Protein 7A9A (pdb70)

Organism: Mycobacterium tuberculosis (strain ATCC 25618 / H37Rv) (NCBI:txid83332)

Radius of gyration: 33.65 Å; Cα contacts (8 Å, |Δi|>4): 864; chains: 8; bounding box: 52×76×110 Å

Solvent-accessible surface area: 29972 Å² total; per-residue (Å²): 219,122,79,102,74,33,20,40,0,96,119,39,22,23,72,1,40,7,42,118,4,68,30,108,82,71,10,64,52,25,27,66,40,117,91,5,79,120,130,14,43,3,54,101,45,49,9,46,27,103,51,22,112,83,19,147,87,94,231,173,141,133,100,77,82,58,22,92,0,35,60,48,25,24,70,1,39,2,39,114,4,69,90,140,83,68,10,64,18,15,30,56,31,112,93,2,82,64,75,24,46,4,54,100,43,50,9,25,23,35,61,11,94,98,33,98,201,225,129,77,109,81,41,19,26,0,43,115,40,14,22,68,1,44,6,41,120,5,68,93,138,83,70,13,65,68,24,30,70,41,114,94,2,86,130,127,26,47,3,53,100,62,50,13,49,25,98,53,12,103,89,41,151,104,92,228,147,218,126,56,110,80,43,20,30,0,25,114,39,14,21,67,1,42,7,40,116,5,68,91,140,83,70,6,66,68,23,28,67,40,112,90,2,60,84,70,23,45,3,56,102,45,49,7,54,26,110,66,21,112,81,41,148,114,93,239,134,208,133,74,110,89,25,22,102,1,45,81,34,35,22,72,1,17,6,29,115,5,70,89,144,83,68,13,66,72,22,29,70,34,113,93,2,80,52,70,27,46,3,50,102,56,49,6,28,23,41,52,11,84,89,39,148,169,233,136,63,113,53,52,21,108,0,37,24,49,25,23,66,2,34,6,41,116,5,69,88,142,85,69,10,66,69,20,31,72,35,114,97,3,90,122,117,23,34,4,55,101,36,17,6,36,19,100,31,11,108,94,35,144,97,92,241,175,196,122,56,88,40,31,18,21,0,16,116,44,11,21,84,1,34,8,41,117,5,66,96,136,82,72,7,66,68,26,27,67,38,117,95,4,76,128,127,21,46,3,56,102,48,48,9,50,22,105,58,22,80,91,57,121,75,98,100,168,219,130,97,114,83,64,22,91,0,36,32,50,26,25,73,2,40,6,41,117,5,67,93,139,84,72,8,66,68,21,29,66,36,113,92,2,76,127,115,22,29,4,56,100,38,17,7,36,22,97,48,12,102,97,35,167,150

Nearest PDB structures (foldseek):
  7a9a-assembly3_C  TM=1.009E+00  e=2.026E-12  Mycobacterium tuberculosis H37Rv
  2kn9-assembly1_A  TM=9.157E-01  e=8.693E-11  Mycobacterium tuberculosis
  1yk5-assembly4_D  TM=9.858E-01  e=2.084E-07  Pyrococcus abyssi
  1t9o-assembly1_A  TM=9.862E-01  e=1.015E-06  Clostridium pasteurianum
  4xnw-assembly1_A  TM=9.615E-01  e=1.720E-06  Homo sapiens

Foldseek 3Di:
DPDWWWKAQQPPGDIDTLQCFDVVVPGHGNQHLVRDDQVDADPPPRHTSVRIDIDDDDDD/DPDWWWKAQQVPGDIATQQCFDPVVPGHGNRHLVRPPQCDADPPPRHGSVRIGIDDD/DPDWWWKAQPVPGDIDTLQCFDPVVPGHGNRHLVNPPQCDADPPPRHGSVRIDIDDDPDD/DPDWWWKAQPVPGDIDTLQCFDPVVPGHGNQHLVRPPQCDADPPPRHGSVRIDIDDDDDD/DPDWWWKAQQVPGDIATQQCFDPVVPGHGNHHLVNPPQCDADPVPRHGSVRIGIDDD/DPDWWWKAQQPPGDIDTLQCFDPVVPGHGNHHLVRPPQQDADPPPRHGSVRIDIDDDDDD/DPDWKWKAQPVPGDIDTLQCFDVVVPGHGNQHLVNPPQCDADPPPRHGSVRIDIGHDDDD/DPDWWWKAQPVPGDIDTLQQFDPVVPGHGNQHLVRPPQCDADPPPRHGSVRIDIDDD

InterPro domains:
  IPR018527 Rubredoxin, iron-binding site [PS00202] (36-46)
  IPR024934 Rubredoxin-like domain [PS50903] (4-55)
  IPR024935 Rubredoxin domain [PF00301] (7-52)
  IPR024935 Rubredoxin domain [PR00163] (6-22)
  IPR024935 Rubredoxin domain [PR00163] (36-52)
  IPR024935 Rubredoxin domain [cd00730] (7-55)
  IPR050526 Rubredoxin electron transfer [PTHR47627] (3-57)

B-factor: mean 13.89, std 7.08, range [2.75, 80.96]

Secondary structure (DSSP, 8-state):
--PPPEEEETTT--EEETTT-BGGGTB-TT--GGGS-TT-B-TTT--BGGGEEEEP----/-----EEEETTT--EEETTT-BGGGTB-TT--GGGS-TT-B-TTT--BGGGEEEPP-/-----EEEETTT--EEETTT-BGGGTB-TT--GGGS-TT-B-TTT--BGGGEEEPP----/-----EEEETTT--EEETTT-BGGGTB-TT--GGGS-TT-B-TTT--BGGGEEEPP----/-----EEEETTT--EEETTT-BGGGTB-TT--GGGS-TT-B-TTT--BGGGEEEPP-/--PPPEEEETTT--EEETTT-BGGGTB-TT--GGGS-TT-B-TTT--BGGGEEEPPPPP-/--PPPEEEETTT--EEETTT-BGGGTB-TT--GGGS-TT-B-TTT--BGGGEEEE-----/-----EEEETTT--EEETTT-BGGGTB-TT--GGGS-TT-B-TTT--BGGGEEEPP-

Structure (mmCIF, N/CA/C/O backbone):
data_7A9A
#
_entry.id   7A9A
#
_cell.length_a   21.035
_cell.length_b   61.322
_cell.length_c   76.910
_cell.angle_alpha   90.152
_cell.angle_beta   90.319
_cell.angle_gamma   93.754
#
_symmetry.space_group_name_H-M   'P 1'
#
loop_
_entity.id
_entity.type
_entity.pdbx_description
1 polymer Rubredoxin
2 non-polymer 'FE (III) ION'
3 non-polymer 'ZINC ION'
4 non-polymer 1,2-ETHANEDIOL
5 non-polymer GLYCEROL
6 non-polymer 'CHLORIDE ION'
7 non-polymer DI(HYDROXYETHYL)ETHER
8 water water
#
loop_
_atom_site.group_PDB
_atom_site.id
_atom_site.type_symbol
_atom_site.label_atom_id
_atom_site.label_alt_id
_atom_site.label_comp_id
_atom_site.label_asym_id
_atom_site.label_entity_id
_atom_site.label_seq_id
_atom_site.pdbx_PDB_ins_code
_atom_site.Cartn_x
_atom_site.Cartn_y
_atom_site.Cartn_z
_atom_site.occupancy
_atom_site.B_iso_or_equiv
_atom_site.auth_seq_id
_atom_site.auth_comp_id
_atom_site.auth_asym_id
_atom_site.auth_atom_id
_atom_site.pdbx_PDB_model_num
ATOM 1 N N . MET A 1 1 ? -16.51800 -14.51500 0.30700 1.000 16.99941 1 MET A N 1
ATOM 2 C CA . MET A 1 1 ? -15.82300 -13.93400 1.49400 1.000 17.35998 1 MET A CA 1
ATOM 3 C C . MET A 1 1 ? -15.34000 -12.53700 1.13200 1.000 15.50975 1 MET A C 1
ATOM 4 O O . MET A 1 1 ? -15.24400 -12.19300 -0.04800 1.000 15.90454 1 MET A O 1
ATOM 20 N N . ASN A 1 2 ? -15.05400 -11.72100 2.14800 1.000 13.11999 2 ASN A N 1
ATOM 21 C CA . ASN A 1 2 ? -14.33800 -10.46400 1.94000 1.000 11.72246 2 ASN A CA 1
ATOM 22 C C . ASN A 1 2 ? -12.86300 -10.79800 1.75200 1.000 10.56706 2 ASN A C 1
ATOM 23 O O . ASN A 1 2 ? -12.03100 -10.63900 2.64800 1.000 9.84855 2 ASN A O 1
ATOM 34 N N . ASP A 1 3 ? -12.53500 -11.27300 0.55400 1.000 11.50138 3 ASP A N 1
ATOM 35 C CA . ASP A 1 3 ? -11.17300 -11.70900 0.28200 1.000 11.83563 3 ASP A CA 1
ATOM 36 C C . ASP A 1 3 ? -10.17600 -10.59200 0.55400 1.000 10.91183 3 ASP A C 1
ATOM 37 O O . ASP A 1 3 ? -10.43800 -9.41400 0.29800 1.000 10.55390 3 ASP A O 1
ATOM 46 N N . TYR A 1 4 ? -8.99700 -10.98600 1.02600 1.000 10.05647 4 TYR A N 1
ATOM 47 C CA . TYR A 1 4 ? -7.88200 -10.05800 1.14300 1.000 9.18268 4 TYR A CA 1
ATOM 48 C C . TYR A 1 4 ? -7.28900 -9.80500 -0.23400 1.000 9.33796 4 TYR A C 1
ATOM 49 O O . TYR A 1 4 ? -7.08600 -10.73800 -1.02000 1.000 10.34071 4 TYR A O 1
ATOM 67 N N . LYS A 1 5 ? -7.02400 -8.53600 -0.52400 1.000 8.92212 5 LYS A N 1
ATOM 68 C CA A LYS A 1 5 ? -6.63900 -8.11000 -1.85800 0.570 8.65104 5 LYS A CA 1
ATOM 69 C CA B LYS A 1 5 ? -6.64400 -8.06300 -1.84700 0.430 8.69841 5 LYS A CA 1
ATOM 70 C C . LYS A 1 5 ? -5.13600 -7.87100 -1.95300 1.000 8.64577 5 LYS A C 1
ATOM 71 O O . LYS A 1 5 ? -4.44400 -7.63900 -0.96000 1.000 8.94055 5 LYS A O 1
ATOM 108 N N . LEU A 1 6 ? -4.64700 -7.94100 -3.18400 1.000 8.82211 6 LEU A N 1
ATOM 109 C CA A LEU A 1 6 ? -3.25900 -7.68900 -3.52200 0.670 9.04056 6 LEU A CA 1
ATOM 110 C CA B LEU A 1 6 ? -3.25500 -7.68000 -3.51400 0.330 8.71683 6 LEU A CA 1
ATOM 111 C C . LEU A 1 6 ? -3.19200 -6.38900 -4.31400 1.000 7.95885 6 LEU A C 1
ATOM 112 O O . LEU A 1 6 ? -4.04500 -6.13400 -5.16600 1.000 8.25625 6 LEU A O 1
ATOM 143 N N . PHE A 1 7 ? -2.18700 -5.56700 -4.03200 1.000 7.53248 7 PHE A N 1
ATOM 144 C CA . PHE A 1 7 ? -2.01900 -4.28900 -4.71400 1.000 7.59038 7 PHE A CA 1
ATOM 145 C C . PHE A 1 7 ? -0.59300 -4.19700 -5.22200 1.000 7.89042 7 PHE A C 1
ATOM 146 O O . PHE A 1 7 ? 0.34900 -4.45700 -4.46800 1.000 7.56670 7 PHE A O 1
ATOM 163 N N . ARG A 1 8 ? -0.43000 -3.79800 -6.48200 1.000 7.72198 8 ARG A N 1
ATOM 164 C CA A ARG A 1 8 ? 0.86400 -3.80300 -7.15400 0.530 7.76672 8 ARG A CA 1
ATOM 165 C CA B ARG A 1 8 ? 0.86800 -3.80200 -7.14300 0.470 7.62460 8 ARG A CA 1
ATOM 166 C C . ARG A 1 8 ? 1.29400 -2.37900 -7.47600 1.000 8.00622 8 ARG A C 1
ATOM 167 O O . ARG A 1 8 ? 0.53600 -1.61800 -8.08500 1.000 7.81146 8 ARG A O 1
ATOM 208 N N . CYS A 1 9 ? 2.50800 -2.02600 -7.07700 1.000 8.28520 9 CYS A N 1
ATOM 209 C CA . CYS A 1 9 ? 3.06300 -0.72000 -7.40300 1.000 8.56155 9 CYS A CA 1
ATOM 210 C C . CYS A 1 9 ? 3.29300 -0.63100 -8.90400 1.000 10.80919 9 CYS A C 1
ATOM 211 O O . CYS A 1 9 ? 4.02200 -1.45000 -9.46700 1.000 11.27240 9 CYS A O 1
ATOM 218 N N . ILE A 1 10 ? 2.69700 0.38500 -9.53600 1.000 12.33569 10 ILE A N 1
ATOM 219 C CA . ILE A 1 10 ? 2.79700 0.56500 -10.98200 1.000 13.91219 10 ILE A CA 1
ATOM 220 C C . ILE A 1 10 ? 4.17300 1.02000 -11.43000 1.000 14.53595 10 ILE A C 1
ATOM 221 O O . ILE A 1 10 ? 4.42600 1.08800 -12.63800 1.000 15.15445 10 ILE A O 1
ATOM 237 N N . GLN A 1 11 ? 5.06200 1.35300 -10.49800 1.000 14.04642 11 GLN A N 1
ATOM 238 C CA . GLN A 1 11 ? 6.39000 1.84700 -10.83600 1.000 14.55964 11 GLN A CA 1
ATOM 239 C C . GLN A 1 11 ? 7.46300 0.77100 -10.74100 1.000 13.12263 11 GLN A C 1
ATOM 240 O O . GLN A 1 11 ? 8.35100 0.72000 -11.59600 1.000 13.92009 11 GLN A O 1
ATOM 254 N N . CYS A 1 12 ? 7.41000 -0.09500 -9.72600 1.000 11.82510 12 CYS A N 1
ATOM 255 C CA . CYS A 1 12 ? 8.47000 -1.06600 -9.49500 1.000 9.97225 12 CYS A CA 1
ATOM 256 C C . CYS A 1 12 ? 7.98800 -2.50000 -9.34600 1.000 10.39072 12 CYS A C 1
ATOM 257 O O . CYS A 1 12 ? 8.82800 -3.40600 -9.32200 1.000 10.49600 12 CYS A O 1
ATOM 264 N N . GLY A 1 13 ? 6.68300 -2.73800 -9.24000 1.000 9.56694 13 GLY A N 1
ATOM 265 C CA . GLY A 1 13 ? 6.15200 -4.08800 -9.19700 1.000 9.83539 13 GLY A CA 1
ATOM 266 C C . GLY A 1 13 ? 6.00400 -4.69000 -7.81500 1.000 9.45640 13 GLY A C 1
ATOM 267 O O . GLY A 1 13 ? 5.48800 -5.81100 -7.69900 1.000 9.73011 13 GLY A O 1
ATOM 271 N N . PHE A 1 14 ? 6.44200 -3.99300 -6.77000 1.000 8.81421 14 PHE A N 1
ATOM 272 C CA . PHE A 1 14 ? 6.20700 -4.44500 -5.40600 1.000 8.41417 14 PHE A CA 1
ATOM 273 C C . PHE A 1 14 ? 4.72500 -4.70700 -5.19500 1.000 8.50365 14 PHE A C 1
ATOM 274 O O . PHE A 1 14 ? 3.87700 -3.96000 -5.68200 1.000 8.39311 14 PHE A O 1
ATOM 291 N N . GLU A 1 15 ? 4.41100 -5.76300 -4.44100 1.000 8.66420 15 GLU A N 1
ATOM 292 C CA . GLU A 1 15 ? 3.03100 -6.14200 -4.15700 1.000 8.98792 15 GLU A CA 1
ATOM 293 C C . GLU A 1 15 ? 2.78400 -6.12000 -2.65600 1.000 8.72736 15 GLU A C 1
ATOM 294 O O . GLU A 1 15 ? 3.50600 -6.76700 -1.89000 1.000 9.13531 15 GLU A O 1
ATOM 306 N N . TYR A 1 16 ? 1.77700 -5.36000 -2.24600 1.000 6.86661 16 TYR A N 1
ATOM 307 C CA . TYR A 1 16 ? 1.25600 -5.39700 -0.88600 1.000 6.27444 16 TYR A CA 1
ATOM 308 C C . TYR A 1 16 ? 0.08100 -6.35800 -0.84700 1.000 6.16916 16 TYR A C 1
ATOM 309 O O . TYR A 1 16 ? -0.81700 -6.28000 -1.68700 1.000 6.61132 16 TYR A O 1
ATOM 327 N N . ASP A 1 17 ? 0.07700 -7.24300 0.14200 1.000 6.40866 17 ASP A N 1
ATOM 328 C CA . ASP A 1 17 ? -1.00200 -8.20400 0.34900 1.000 6.70344 17 ASP A CA 1
ATOM 329 C C . ASP A 1 17 ? -1.71300 -7.83200 1.64400 1.000 6.34550 17 ASP A C 1
ATOM 330 O O . ASP A 1 17 ? -1.09600 -7.83900 2.71100 1.000 7.00084 17 ASP A O 1
ATOM 339 N N . GLU A 1 18 ? -3.00800 -7.51400 1.55300 1.000 6.40603 18 GLU A N 1
ATOM 340 C CA . GLU A 1 18 ? -3.76700 -7.19400 2.75900 1.000 6.46656 18 GLU A CA 1
ATOM 341 C C . GLU A 1 18 ? -3.68400 -8.30600 3.79500 1.000 6.10336 18 GLU A C 1
ATOM 342 O O . GLU A 1 18 ? -3.77600 -8.03100 4.99500 1.000 6.72186 18 GLU A O 1
ATOM 354 N N . ALA A 1 19 ? -3.53800 -9.56200 3.35600 1.000 6.51657 19 ALA A N 1
ATOM 355 C CA . ALA A 1 19 ? -3.49600 -10.67800 4.29500 1.000 7.47195 19 ALA A CA 1
ATOM 356 C C . ALA A 1 19 ? -2.22000 -10.66300 5.12000 1.000 7.95095 19 ALA A C 1
ATOM 357 O O . ALA A 1 19 ? -2.19800 -11.19800 6.23700 1.000 8.46944 19 ALA A O 1
ATOM 364 N N . LEU A 1 20 ? -1.15300 -10.05300 4.59300 1.000 7.96674 20 LEU A N 1
ATOM 365 C CA . LEU A 1 20 ? 0.14000 -10.04900 5.26000 1.000 7.83252 20 LEU A CA 1
ATOM 366 C C . LEU A 1 20 ? 0.49700 -8.71600 5.89900 1.000 7.57459 20 LEU A C 1
ATOM 367 O O . LEU A 1 20 ? 1.33000 -8.69300 6.81100 1.000 7.42721 20 LEU A O 1
ATOM 383 N N . GLY A 1 21 ? -0.08700 -7.61300 5.44000 1.000 7.32983 21 GLY A N 1
ATOM 384 C CA . GLY A 1 21 ? 0.29700 -6.33300 5.98700 1.000 6.73239 21 GLY A CA 1
ATOM 385 C C . GLY A 1 21 ? 1.74900 -6.01100 5.66500 1.000 6.69817 21 GLY A C 1
ATOM 386 O O . GLY A 1 21 ? 2.35600 -6.53700 4.73300 1.000 7.31140 21 GLY A O 1
ATOM 390 N N . TRP A 1 22 ? 2.29900 -5.09600 6.44800 1.000 6.86661 22 TRP A N 1
ATOM 391 C CA . TRP A 1 22 ? 3.70400 -4.72300 6.33600 1.000 7.20350 22 TRP A CA 1
ATOM 392 C C . TRP A 1 22 ? 4.21400 -4.45600 7.74300 1.000 7.63776 22 TRP A C 1
ATOM 393 O O . TRP A 1 22 ? 4.32000 -3.30400 8.18300 1.000 7.47721 22 TRP A O 1
ATOM 414 N N . PRO A 1 23 ? 4.53400 -5.51700 8.48900 1.000 8.71420 23 PRO A N 1
ATOM 415 C CA . PRO A 1 23 ? 4.83200 -5.35700 9.92100 1.000 9.91698 23 PRO A CA 1
ATOM 416 C C . PRO A 1 23 ? 5.97400 -4.40900 10.21400 1.000 10.01962 23 PRO A C 1
ATOM 417 O O . PRO A 1 23 ? 5.96700 -3.75000 11.26100 1.000 10.58285 23 PRO A O 1
ATOM 428 N N . GLU A 1 24 ? 6.96200 -4.32400 9.32400 1.000 9.57483 24 GLU A N 1
ATOM 429 C CA . GLU A 1 24 ? 8.11300 -3.46500 9.58400 1.000 9.61168 24 GLU A CA 1
ATOM 430 C C . GLU A 1 24 ? 7.70500 -2.00700 9.77000 1.000 9.75117 24 GLU A C 1
ATOM 431 O O . GLU A 1 24 ? 8.38800 -1.26000 10.48500 1.000 10.60917 24 GLU A O 1
ATOM 443 N N . ASP A 1 25 ? 6.59900 -1.58300 9.14900 1.000 9.20374 25 ASP A N 1
ATOM 444 C CA . ASP A 1 25 ? 6.11100 -0.21600 9.26900 1.000 9.73538 25 ASP A CA 1
ATOM 445 C C . ASP A 1 25 ? 4.88500 -0.11900 10.17300 1.000 10.10384 25 ASP A C 1
ATOM 446 O O . ASP A 1 25 ? 4.16500 0.88100 10.12800 1.000 10.59074 25 ASP A O 1
ATOM 455 N N . GLY A 1 26 ? 4.63900 -1.13100 11.00000 1.000 10.39598 26 GLY A N 1
ATOM 456 C CA . GLY A 1 26 ? 3.50900 -1.08100 11.90800 1.000 10.42230 26 GLY A CA 1
ATOM 457 C C . GLY A 1 26 ? 2.17300 -1.36100 11.26500 1.000 10.55653 26 GLY A C 1
ATOM 458 O O . GLY A 1 26 ? 1.13800 -1.04200 11.85500 1.000 11.37768 26 GLY A O 1
ATOM 462 N N . ILE A 1 27 ? 2.16300 -1.94400 10.07300 1.000 9.51167 27 ILE A N 1
ATOM 463 C CA . ILE A 1 27 ? 0.93600 -2.27000 9.35900 1.000 9.35638 27 ILE A CA 1
ATOM 464 C C . ILE A 1 27 ? 0.65600 -3.74600 9.60500 1.000 9.40113 27 ILE A C 1
ATOM 465 O O . ILE A 1 27 ? 1.32900 -4.62600 9.05400 1.000 9.18531 27 ILE A O 1
ATOM 481 N N . ALA A 1 28 ? -0.33200 -4.01400 10.45200 1.000 9.59326 28 ALA A N 1
ATOM 482 C CA . ALA A 1 28 ? -0.63800 -5.37600 10.84900 1.000 9.93803 28 ALA A CA 1
ATOM 483 C C . ALA A 1 28 ? -1.19400 -6.16800 9.67500 1.000 8.90633 28 ALA A C 1
ATOM 484 O O . ALA A 1 28 ? -1.83800 -5.62400 8.77600 1.000 8.09834 28 ALA A O 1
ATOM 491 N N . ALA A 1 29 ? -0.92500 -7.47000 9.68500 1.000 8.42996 29 ALA A N 1
ATOM 492 C CA . ALA A 1 29 ? -1.61000 -8.37300 8.77600 1.000 7.28245 29 ALA A CA 1
ATOM 493 C C . ALA A 1 29 ? -3.11600 -8.15400 8.88500 1.000 7.35878 29 ALA A C 1
ATOM 494 O O . ALA A 1 29 ? -3.66100 -7.98700 9.97800 1.000 7.69566 29 ALA A O 1
ATOM 501 N N . GLY A 1 30 ? -3.78300 -8.14000 7.73500 1.000 6.43235 30 GLY A N 1
ATOM 502 C CA . GLY A 1 30 ? -5.20000 -7.87700 7.66600 1.000 6.86661 30 GLY A CA 1
ATOM 503 C C . GLY A 1 30 ? -5.56000 -6.42400 7.46000 1.000 6.41393 30 GLY A C 1
ATOM 504 O O . GLY A 1 30 ? -6.75200 -6.10900 7.36600 1.000 6.88240 30 GLY A O 1
ATOM 508 N N . THR A 1 31 ? -4.58100 -5.52300 7.39700 1.000 5.73753 31 THR A N 1
ATOM 509 C CA . THR A 1 31 ? -4.89200 -4.11100 7.21600 1.000 6.49552 31 THR A CA 1
ATOM 510 C C . THR A 1 31 ? -5.36400 -3.87500 5.78600 1.000 6.35866 31 THR A C 1
ATOM 511 O O . THR A 1 31 ? -4.60500 -4.06900 4.82500 1.000 6.02967 31 THR A O 1
ATOM 522 N N . ARG A 1 32 ? -6.62000 -3.46000 5.65000 1.000 6.29549 32 ARG A N 1
ATOM 523 C CA . ARG A 1 32 ? -7.17600 -3.16400 4.33900 1.000 6.06652 32 ARG A CA 1
ATOM 524 C C . ARG A 1 32 ? -6.55100 -1.90500 3.74900 1.000 6.31128 32 ARG A C 1
ATOM 525 O O . ARG A 1 32 ? -6.11000 -0.99800 4.46300 1.000 6.70870 32 ARG A O 1
ATOM 546 N N . TRP A 1 33 ? -6.53300 -1.85900 2.41500 1.000 6.78502 33 TRP A N 1
ATOM 547 C CA . TRP A 1 33 ? -5.83200 -0.79700 1.70000 1.000 6.84293 33 TRP A CA 1
ATOM 548 C C . TRP A 1 33 ?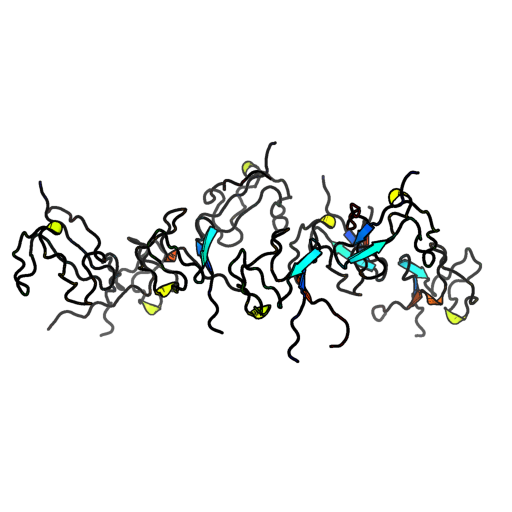 -6.27200 0.58400 2.16700 1.000 6.39287 33 TRP A C 1
ATOM 549 O O . TRP A 1 33 ? -5.43500 1.47600 2.37500 1.000 6.34550 33 TRP A O 1
ATOM 570 N N . ASP A 1 34 ? -7.58300 0.78200 2.33000 1.000 6.56658 34 ASP A N 1
ATOM 571 C CA . ASP A 1 34 ? -8.09100 2.09800 2.69400 1.000 7.26140 34 ASP A CA 1
ATOM 572 C C . ASP A 1 34 ? -7.71800 2.48200 4.11400 1.000 7.17191 34 ASP A C 1
ATOM 573 O O . ASP A 1 34 ? -7.81200 3.66000 4.46700 1.000 8.61945 34 ASP A O 1
ATOM 582 N N . ASP A 1 35 ? -7.30100 1.51900 4.93300 1.000 6.46130 35 ASP A N 1
ATOM 583 C CA . ASP A 1 35 ? -6.94900 1.77800 6.31900 1.000 7.28772 35 ASP A CA 1
ATOM 584 C C . ASP A 1 35 ? -5.45600 2.00400 6.51000 1.000 7.97464 35 ASP A C 1
ATOM 585 O O . ASP A 1 35 ? -5.02900 2.33500 7.62100 1.000 9.01950 35 ASP A O 1
ATOM 594 N N . ILE A 1 36 ? -4.66100 1.84800 5.46100 1.000 7.90358 36 ILE A N 1
ATOM 595 C CA . ILE A 1 36 ? -3.23500 2.16200 5.57400 1.000 7.96938 36 ILE A CA 1
ATOM 596 C C . ILE A 1 36 ? -3.07500 3.67900 5.61100 1.000 8.53260 36 ILE A C 1
ATOM 597 O O . ILE A 1 36 ? -3.65000 4.37800 4.75500 1.000 8.36942 36 ILE A O 1
ATOM 613 N N . PRO A 1 37 ? -2.31900 4.23600 6.55400 1.000 8.61682 37 PRO A N 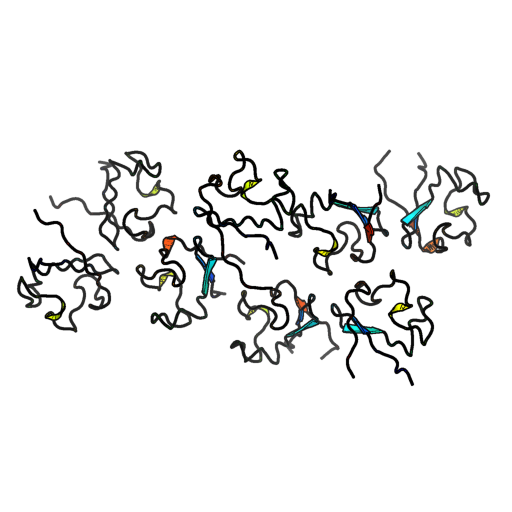1
ATOM 614 C CA A PRO A 1 37 ? -2.14000 5.69100 6.58200 0.450 8.93528 37 PRO A CA 1
ATOM 615 C CA B PRO A 1 37 ? -2.14400 5.69200 6.58000 0.550 8.90370 37 PRO A CA 1
ATOM 616 C C . PRO A 1 37 ? -1.44500 6.19000 5.32600 1.000 8.86159 37 PRO A C 1
ATOM 617 O O . PRO A 1 37 ? -0.61900 5.49900 4.73000 1.000 8.52734 37 PRO A O 1
ATOM 638 N N . ASP A 1 38 ? -1.77700 7.42300 4.93600 1.000 10.10121 38 ASP A N 1
ATOM 639 C CA . ASP A 1 38 ? -1.20600 7.96500 3.71000 1.000 11.06185 38 ASP A CA 1
ATOM 640 C C . ASP A 1 38 ? 0.28500 8.26100 3.82000 1.000 10.04857 38 ASP A C 1
ATOM 641 O O . ASP A 1 38 ? 0.92000 8.47900 2.78400 1.000 10.57758 38 ASP A O 1
ATOM 650 N N . ASP A 1 39 ? 0.86500 8.25800 5.02700 1.000 9.17742 39 ASP A N 1
ATOM 651 C CA . ASP A 1 39 ? 2.30800 8.44500 5.15600 1.000 8.61419 39 ASP A CA 1
ATOM 652 C C . ASP A 1 39 ? 3.09500 7.24700 4.64400 1.000 8.78526 39 ASP A C 1
ATOM 653 O O . ASP A 1 39 ? 4.31100 7.35700 4.44600 1.000 8.81158 39 ASP A O 1
ATOM 662 N N . TRP A 1 40 ? 2.43000 6.13100 4.38700 1.000 8.73789 40 TRP A N 1
ATOM 663 C CA . TRP A 1 40 ? 3.10700 4.95200 3.87700 1.000 8.65367 40 TRP A CA 1
ATOM 664 C C . TRP A 1 40 ? 3.36100 5.07800 2.37900 1.000 9.35638 40 TRP A C 1
ATOM 665 O O . TRP A 1 40 ? 2.59000 5.69800 1.64300 1.000 10.36440 40 TRP A O 1
ATOM 686 N N . SER A 1 41 ? 4.46500 4.48500 1.93500 1.000 9.92751 41 SER A N 1
ATOM 687 C CA . SER A 1 41 ? 4.84900 4.47500 0.53400 1.000 10.03015 41 SER A CA 1
ATOM 688 C C . SER A 1 41 ? 5.35300 3.08900 0.17700 1.000 9.04845 41 SER A C 1
ATOM 689 O O . SER A 1 41 ? 5.71900 2.29500 1.04700 1.000 8.79579 41 SER A O 1
ATOM 697 N N . CYS A 1 42 ? 5.39300 2.81600 -1.11700 1.000 8.20098 42 CYS A N 1
ATOM 698 C CA . CYS A 1 42 ? 6.00800 1.59100 -1.59900 1.000 7.41141 42 CYS A CA 1
ATOM 699 C C . CYS A 1 42 ? 7.39700 1.44900 -0.97800 1.000 7.69829 42 CYS A C 1
ATOM 700 O O . CYS A 1 42 ? 8.22100 2.36900 -1.10900 1.000 7.82462 42 CYS A O 1
ATOM 707 N N . PRO A 1 43 ? 7.68900 0.34800 -0.28200 1.000 7.38246 43 PRO A N 1
ATOM 708 C CA A PRO A 1 43 ? 9.01000 0.22300 0.35100 0.550 7.77725 43 PRO A CA 1
ATOM 709 C CA B PRO A 1 43 ? 9.00900 0.22200 0.35200 0.450 7.63513 43 PRO A CA 1
ATOM 710 C C . PRO A 1 43 ? 10.15400 0.10200 -0.63500 1.000 8.15887 43 PRO A C 1
ATOM 711 O O . PRO A 1 43 ? 11.30300 0.33500 -0.25200 1.000 8.50365 43 PRO A O 1
ATOM 732 N N . ASP A 1 44 ? 9.88700 -0.24800 -1.88700 1.000 8.38785 44 ASP A N 1
ATOM 733 C CA . ASP A 1 44 ? 10.97100 -0.49600 -2.82200 1.000 8.99845 44 ASP A CA 1
ATOM 734 C C . ASP A 1 44 ? 11.27700 0.68400 -3.72900 1.000 9.05635 44 ASP A C 1
ATOM 735 O O . ASP A 1 44 ? 12.39200 0.76100 -4.24900 1.000 9.74854 44 ASP A O 1
ATOM 744 N N . CYS A 1 45 ? 10.33200 1.60200 -3.93800 1.000 8.27994 45 CYS A N 1
ATOM 745 C CA . CYS A 1 45 ? 10.60100 2.75400 -4.78900 1.000 8.24836 45 CYS A CA 1
ATOM 746 C C . CYS A 1 45 ? 10.04800 4.06900 -4.26200 1.000 8.51944 45 CYS A C 1
ATOM 747 O O . CYS A 1 45 ? 10.34400 5.10700 -4.86000 1.000 9.09320 45 CYS A O 1
ATOM 754 N N . GLY A 1 46 ? 9.26000 4.07600 -3.18600 1.000 8.35890 46 GLY A N 1
ATOM 755 C CA . GLY A 1 46 ? 8.79500 5.31600 -2.60200 1.000 9.12741 46 GLY A CA 1
ATOM 756 C C . GLY A 1 46 ? 7.50400 5.85800 -3.17200 1.000 9.45903 46 GLY A C 1
ATOM 757 O O . GLY A 1 46 ? 7.03800 6.90900 -2.70900 1.000 10.09332 46 GLY A O 1
ATOM 761 N N . ALA A 1 47 ? 6.89800 5.17200 -4.14100 1.000 9.43271 47 ALA A N 1
ATOM 762 C CA . ALA A 1 47 ? 5.66600 5.65500 -4.74200 1.000 9.04319 47 ALA A CA 1
ATOM 763 C C . ALA A 1 47 ? 4.54800 5.68600 -3.70700 1.000 9.19847 47 ALA A C 1
ATOM 764 O O . ALA A 1 47 ? 4.51700 4.88900 -2.76700 1.000 9.43271 47 ALA A O 1
ATOM 771 N N . ALA A 1 48 ? 3.61500 6.61800 -3.89600 1.000 9.04056 48 ALA A N 1
ATOM 772 C CA . ALA A 1 48 ? 2.49200 6.77000 -2.98600 1.000 9.04319 48 ALA A CA 1
ATOM 773 C C . ALA A 1 48 ? 1.44800 5.68500 -3.23900 1.000 9.37218 48 ALA A C 1
ATOM 774 O O . ALA A 1 48 ? 1.45400 5.00100 -4.26600 1.000 9.24321 48 ALA A O 1
ATOM 781 N N . LYS A 1 49 ? 0.52500 5.54900 -2.28400 1.000 10.05647 49 LYS A N 1
ATOM 782 C CA . LYS A 1 49 ? -0.54300 4.56400 -2.42200 1.000 10.63285 49 LYS A CA 1
ATOM 783 C C . LYS A 1 49 ? -1.34200 4.78100 -3.69800 1.000 11.19608 49 LYS A C 1
ATOM 784 O O . LYS A 1 49 ? -1.84700 3.82000 -4.29000 1.000 11.02501 49 LYS A O 1
ATOM 803 N N . SER A 1 50 ? -1.48700 6.03200 -4.12800 1.000 11.77773 50 SER A N 1
ATOM 804 C CA . SER A 1 50 ? -2.24800 6.29800 -5.33900 1.000 12.39359 50 SER A CA 1
ATOM 805 C C . SER A 1 50 ? -1.59800 5.67500 -6.56600 1.000 12.45149 50 SER A C 1
ATOM 806 O O . SER A 1 50 ? -2.25400 5.54400 -7.60400 1.000 13.07788 50 SER A O 1
ATOM 814 N N . ASP A 1 51 ? -0.33100 5.27100 -6.46400 1.000 11.53033 51 ASP A N 1
ATOM 815 C CA . ASP A 1 51 ? 0.40800 4.68000 -7.56800 1.000 11.65403 51 ASP A CA 1
ATOM 816 C C . ASP A 1 51 ? 0.37800 3.15700 -7.54700 1.000 11.44348 51 ASP A C 1
ATOM 817 O O . ASP A 1 51 ? 1.27500 2.52100 -8.11000 1.000 11.81194 51 ASP A O 1
ATOM 826 N N . PHE A 1 52 ? -0.62000 2.56200 -6.90700 1.000 10.40125 52 PHE A N 1
ATOM 827 C CA . PHE A 1 52 ? -0.80500 1.12200 -6.89100 1.000 9.71432 52 PHE A CA 1
ATOM 828 C C . PHE A 1 52 ? -2.06200 0.75500 -7.66900 1.000 9.59062 52 PHE A C 1
ATOM 829 O O . PHE A 1 52 ? -2.99600 1.55500 -7.78700 1.000 9.92487 52 PHE A O 1
ATOM 846 N N . GLU A 1 53 ? -2.08100 -0.47000 -8.18600 1.000 10.04857 53 GLU A N 1
ATOM 847 C CA . GLU A 1 53 ? -3.23400 -1.03500 -8.87100 1.000 10.94079 53 GLU A CA 1
ATOM 848 C C . GLU A 1 53 ? -3.63000 -2.34000 -8.19800 1.000 9.63273 53 GLU A C 1
ATOM 849 O O . GLU A 1 53 ? -2.77400 -3.17900 -7.89600 1.000 9.49851 53 GLU A O 1
ATOM 861 N N . MET A 1 54 ? -4.92800 -2.52100 -7.98000 1.000 8.93002 54 MET A N 1
ATOM 862 C CA . MET A 1 54 ? -5.39700 -3.76400 -7.38900 1.000 9.72222 54 MET A CA 1
ATOM 863 C C . MET A 1 54 ? -5.24000 -4.90900 -8.37900 1.000 10.35650 54 MET A C 1
ATOM 864 O O . MET A 1 54 ? -5.56000 -4.77900 -9.56800 1.000 10.49336 54 MET A O 1
ATOM 878 N N . VAL A 1 55 ? -4.74900 -6.03600 -7.87400 1.000 10.89341 55 VAL A N 1
ATOM 879 C CA . VAL A 1 55 ? -4.49700 -7.23200 -8.67100 1.000 11.49085 55 VAL A CA 1
ATOM 880 C C . VAL A 1 55 ? -5.68800 -8.17100 -8.53700 1.000 11.96986 55 VAL A C 1
ATOM 881 O O . VAL A 1 55 ? -6.23000 -8.35300 -7.44200 1.000 12.11987 55 VAL A O 1
ATOM 894 N N . GLU A 1 56 ? -6.10700 -8.76700 -9.65100 1.000 12.14619 56 GLU A N 1
ATOM 895 C CA . GLU A 1 56 ? -7.13200 -9.79800 -9.62700 1.000 13.40424 56 GLU A CA 1
ATOM 896 C C . GLU A 1 56 ? -6.46400 -11.14000 -9.36200 1.000 14.43331 56 GLU A C 1
ATOM 897 O O . GLU A 1 56 ? -5.48300 -11.49300 -10.02300 1.000 14.88863 56 GLU A O 1
ATOM 909 N N . VAL A 1 57 ? -6.97900 -11.87000 -8.37900 1.000 16.12562 57 VAL A N 1
ATOM 910 C CA A VAL A 1 57 ? -6.41500 -13.15700 -7.99900 0.520 17.23628 57 VAL A CA 1
ATOM 911 C CA B VAL A 1 57 ? -6.42300 -13.15200 -7.96900 0.480 16.98888 57 VAL A CA 1
ATOM 912 C C . VAL A 1 57 ? -7.47200 -14.23700 -8.17300 1.000 17.83898 57 VAL A C 1
ATOM 913 O O . VAL A 1 57 ? -8.67900 -13.97900 -8.10600 1.000 18.40484 57 VAL A O 1
ATOM 938 N N . ALA A 1 58 ? -6.99900 -15.45700 -8.41100 1.000 19.24441 58 ALA A N 1
ATOM 939 C CA . ALA A 1 58 ? -7.86700 -16.60100 -8.63500 1.000 20.81829 58 ALA A CA 1
ATOM 940 C C . ALA A 1 58 ? -8.44900 -17.11400 -7.32100 1.000 22.90538 58 ALA A C 1
ATOM 941 O O . ALA A 1 58 ? -7.93700 -16.83600 -6.23300 1.000 23.17120 58 ALA A O 1
ATOM 948 N N . ARG A 1 59 ? -9.53300 -17.88300 -7.44200 1.000 24.62664 59 ARG A N 1
ATOM 949 C CA . ARG A 1 59 ? -10.14400 -18.53800 -6.29000 1.000 26.19525 59 ARG A CA 1
ATOM 950 C C . ARG A 1 59 ? -9.16500 -19.51500 -5.65000 1.000 27.15589 59 ARG A C 1
ATOM 951 O O . ARG A 1 59 ? -8.34700 -20.14300 -6.32700 1.000 27.40592 59 ARG A O 1
ATOM 972 N N . SER A 1 60 ? -9.28000 -19.66600 -4.33400 1.000 28.00862 60 SER A N 1
ATOM 973 C CA . SER A 1 60 ? -8.45000 -20.61700 -3.60300 1.000 28.96400 60 SER A CA 1
ATOM 974 C C . SER A 1 60 ? -9.23800 -21.28900 -2.47900 1.000 29.15613 60 SER A C 1
ATOM 975 O O . SER A 1 60 ? -10.46500 -21.19800 -2.41100 1.000 28.92452 60 SER A O 1
ATOM 984 N N . MET B 1 1 ? -5.66900 -7.89300 20.22800 1.000 16.74411 1 MET B N 1
ATOM 985 C CA . MET B 1 1 ? -5.68100 -8.31300 18.79800 1.000 19.38127 1 MET B CA 1
ATOM 986 C C . MET B 1 1 ? -5.02800 -9.68200 18.65900 1.000 19.48392 1 MET B C 1
ATOM 987 O O . MET B 1 1 ? -4.93800 -10.43500 19.63300 1.000 20.25506 1 MET B O 1
ATOM 993 N N . ASN B 1 2 ? -4.58200 -10.01000 17.44400 1.000 18.37852 2 ASN B N 1
ATOM 994 C CA . ASN B 1 2 ? -3.83000 -11.24100 17.20500 1.000 16.31248 2 ASN B CA 1
ATOM 995 C C . ASN B 1 2 ? -2.36300 -10.93200 17.47500 1.000 15.14655 2 ASN B C 1
ATOM 996 O O . ASN B 1 2 ? -1.57500 -10.65100 16.57300 1.000 14.96758 2 ASN B O 1
ATOM 1007 N N . ASP B 1 3 ? -1.99600 -10.98700 18.74900 1.000 14.37804 3 ASP B N 1
ATOM 1008 C CA . ASP B 1 3 ? -0.66300 -10.55800 19.15000 1.000 14.75440 3 ASP B CA 1
ATOM 1009 C C . ASP B 1 3 ? 0.41000 -11.47400 18.57800 1.000 13.92535 3 ASP B C 1
ATOM 1010 O O . ASP B 1 3 ? 0.21900 -12.68300 18.42600 1.000 13.61479 3 ASP B O 1
ATOM 1019 N N . TYR B 1 4 ? 1.55700 -10.88700 18.26500 1.000 12.66994 4 TYR B N 1
ATOM 1020 C CA A TYR B 1 4 ? 2.69800 -11.70400 17.89700 0.480 12.45939 4 TYR B CA 1
ATOM 1021 C CA B TYR B 1 4 ? 2.72500 -11.67700 17.90600 0.520 12.34095 4 TYR B CA 1
ATOM 1022 C C . TYR B 1 4 ? 3.19400 -12.45000 19.12700 1.000 12.74627 4 TYR B C 1
ATOM 1023 O O . TYR B 1 4 ? 3.13500 -11.94800 20.25400 1.000 13.41740 4 TYR B O 1
ATOM 1058 N N . LYS B 1 5 ? 3.65700 -13.66700 18.90400 1.000 12.46202 5 LYS B N 1
ATOM 1059 C CA . LYS B 1 5 ? 4.06900 -14.54200 19.98200 1.000 12.61467 5 LYS B CA 1
ATOM 1060 C C . LYS B 1 5 ? 5.51000 -14.98700 19.78800 1.000 11.15923 5 LYS B C 1
ATOM 1061 O O . LYS B 1 5 ? 6.05900 -14.95000 18.67900 1.000 10.97500 5 LYS B O 1
ATOM 1080 N N . LEU B 1 6 ? 6.11700 -15.37600 20.90300 1.000 10.78550 6 LEU B N 1
ATOM 1081 C CA . LEU B 1 6 ? 7.38900 -16.07100 20.91000 1.000 10.64601 6 LEU B CA 1
ATOM 1082 C C . LEU B 1 6 ? 7.15400 -17.57300 20.93100 1.000 9.27216 6 LEU B C 1
ATOM 1083 O O . LEU B 1 6 ? 6.19600 -18.06600 21.53100 1.000 8.41680 6 LEU B O 1
ATOM 1099 N N . PHE B 1 7 ? 8.06700 -18.29800 20.29800 1.000 8.87475 7 PHE B N 1
ATOM 1100 C CA . PHE B 1 7 ? 8.09500 -19.75000 20.34000 1.000 8.68788 7 PHE B CA 1
ATOM 1101 C C . PHE B 1 7 ? 9.47800 -20.16800 20.79900 1.000 8.12203 7 PHE B C 1
ATOM 1102 O O . PHE B 1 7 ? 10.48100 -19.77300 20.19800 1.000 8.39574 7 PHE B O 1
ATOM 1119 N N . ARG B 1 8 ? 9.53100 -20.94000 21.87600 1.000 8.16414 8 ARG B N 1
ATOM 1120 C CA . ARG B 1 8 ? 10.76800 -21.21400 22.58600 1.000 8.42469 8 ARG B CA 1
ATOM 1121 C C . ARG B 1 8 ? 11.20800 -22.64400 22.31600 1.000 8.64841 8 ARG B C 1
ATOM 1122 O O . ARG B 1 8 ? 10.42100 -23.58400 22.47600 1.000 9.00108 8 ARG B O 1
ATOM 1143 N N . CYS B 1 9 ? 12.46000 -22.79500 21.89600 1.000 8.71683 9 CYS B N 1
ATOM 1144 C CA . CYS B 1 9 ? 13.06300 -24.11200 21.73800 1.000 8.72473 9 CYS B CA 1
ATOM 1145 C C . CYS B 1 9 ? 13.26000 -24.74900 23.10800 1.000 10.09858 9 CYS B C 1
ATOM 1146 O O . CYS B 1 9 ? 13.95600 -24.19900 23.96700 1.000 10.60127 9 CYS B O 1
ATOM 1153 N N . ILE B 1 10 ? 12.67000 -25.92500 23.30700 1.000 11.18029 10 ILE B N 1
ATOM 1154 C CA . ILE B 1 10 ? 12.79500 -26.58900 24.59700 1.000 12.03565 10 ILE B CA 1
ATOM 1155 C C . ILE B 1 10 ? 14.23700 -27.01300 24.84600 1.000 12.69626 10 ILE B C 1
ATOM 1156 O O . ILE B 1 10 ? 14.72500 -26.94600 25.98000 1.000 12.90681 10 ILE B O 1
ATOM 1172 N N . GLN B 1 11 ? 14.95400 -27.40800 23.79400 1.000 13.24633 11 GLN B N 1
ATOM 1173 C CA A GLN B 1 11 ? 16.28400 -27.98200 23.97400 0.440 13.52004 11 GLN B CA 1
ATOM 1174 C CA B GLN B 1 11 ? 16.28300 -27.98300 23.98200 0.560 13.35950 11 GLN B CA 1
ATOM 1175 C C . GLN B 1 11 ? 17.30000 -26.93600 24.41800 1.000 13.60689 11 GLN B C 1
ATOM 1176 O O . GLN B 1 11 ? 18.18400 -27.23200 25.22900 1.000 14.37014 11 GLN B O 1
ATOM 1203 N N . CYS B 1 12 ? 17.20900 -25.71100 23.89400 1.000 13.13579 12 CYS B N 1
ATOM 1204 C CA . CYS B 1 12 ? 18.23100 -24.71000 24.18200 1.000 13.23053 12 CYS B CA 1
ATOM 1205 C C . CYS B 1 12 ? 17.71500 -23.35600 24.65100 1.000 13.09368 12 CYS B C 1
ATOM 1206 O O . CYS B 1 12 ? 18.52700 -22.54900 25.11500 1.000 13.93325 12 CYS B O 1
ATOM 1213 N N . GLY B 1 13 ? 16.42100 -23.07700 24.55300 1.000 12.20409 13 GLY B N 1
ATOM 1214 C CA . GLY B 1 13 ? 15.87800 -21.82400 25.02500 1.000 11.81721 13 GLY B CA 1
ATOM 1215 C C . GLY B 1 13 ? 15.83600 -20.70400 24.00800 1.000 11.09870 13 GLY B C 1
ATOM 1216 O O . GLY B 1 13 ? 15.35600 -19.61300 24.34500 1.000 11.64087 13 GLY B O 1
ATOM 1220 N N . PHE B 1 14 ? 16.32800 -20.93000 22.78600 1.000 10.36703 14 PHE B N 1
ATOM 1221 C CA . PHE B 1 14 ? 16.18800 -19.94000 21.72300 1.000 9.85381 14 PHE B CA 1
ATOM 1222 C C . PHE B 1 14 ? 14.71700 -19.60000 21.53100 1.000 9.53799 14 PHE B C 1
ATOM 1223 O O . PHE B 1 14 ? 13.84500 -20.46300 21.63800 1.000 9.43534 14 PHE B O 1
ATOM 1240 N N . GLU B 1 15 ? 14.43800 -18.33400 21.23500 1.000 9.22742 15 GLU B N 1
ATOM 1241 C CA . GLU B 1 15 ? 13.07200 -17.87600 21.01900 1.000 9.43797 15 GLU B CA 1
ATOM 1242 C C . GLU B 1 15 ? 12.93300 -17.28800 19.62300 1.000 8.76947 15 GLU B C 1
ATOM 1243 O O . GLU B 1 15 ? 13.62000 -16.31900 19.27600 1.000 8.89844 15 GLU B O 1
ATOM 1255 N N . TYR B 1 16 ? 12.05000 -17.88600 18.82600 1.000 8.33784 16 TYR B N 1
ATOM 1256 C CA . TYR B 1 16 ? 11.60200 -17.28700 17.57800 1.000 8.46417 16 TYR B CA 1
ATOM 1257 C C . TYR B 1 16 ? 10.51100 -16.27100 17.88800 1.000 8.28784 16 TYR B C 1
ATOM 1258 O O . TYR B 1 16 ? 9.57000 -16.56300 18.63500 1.000 8.25625 16 TYR B O 1
ATOM 1276 N N . ASP B 1 17 ? 10.63100 -15.08500 17.30100 1.000 8.40890 17 ASP B N 1
ATOM 1277 C CA . ASP B 1 17 ? 9.72000 -13.97000 17.54400 1.000 9.29585 17 ASP B CA 1
ATOM 1278 C C . ASP B 1 17 ? 8.95100 -13.69300 16.25800 1.000 8.75631 17 ASP B C 1
ATOM 1279 O O . ASP B 1 17 ? 9.53700 -13.24900 15.26800 1.000 8.83790 17 ASP B O 1
ATOM 1288 N N . GLU B 1 18 ? 7.64000 -13.95100 16.27000 1.000 8.86948 18 GLU B N 1
ATOM 1289 C CA . GLU B 1 18 ? 6.84600 -13.75100 15.05900 1.000 8.87738 18 GLU B CA 1
ATOM 1290 C C . GLU B 1 18 ? 6.94100 -12.32400 14.53800 1.000 8.93528 18 GLU B C 1
ATOM 1291 O O . GLU B 1 18 ? 6.81000 -12.09800 13.33100 1.000 9.77222 18 GLU B O 1
ATOM 1303 N N . ALA B 1 19 ? 7.14200 -11.34900 15.42400 1.000 9.08004 19 ALA B N 1
ATOM 1304 C CA . ALA B 1 19 ? 7.21100 -9.96100 14.98200 1.000 9.84065 19 ALA B CA 1
ATOM 1305 C C . ALA B 1 19 ? 8.45700 -9.69500 14.15000 1.000 10.18806 19 ALA B C 1
ATOM 1306 O O . ALA B 1 19 ? 8.45000 -8.78900 13.30900 1.000 10.92236 19 ALA B O 1
ATOM 1313 N N . LEU B 1 20 ? 9.52200 -10.47400 14.36300 1.000 9.76170 20 LEU B N 1
ATOM 1314 C CA . LEU B 1 20 ? 10.81300 -10.24900 13.72700 1.000 10.06436 20 LEU B CA 1
ATOM 1315 C C . LEU B 1 20 ? 11.13700 -11.24800 12.62800 1.000 9.57220 20 LEU B C 1
ATOM 1316 O O . LEU B 1 20 ? 11.95300 -10.94000 11.75100 1.000 9.85381 20 LEU B O 1
ATOM 1332 N N . GLY B 1 21 ? 10.53000 -12.42400 12.65200 1.000 9.19058 21 GLY B N 1
ATOM 1333 C CA . GLY B 1 21 ? 10.90500 -13.44100 11.71500 1.000 8.69841 21 GLY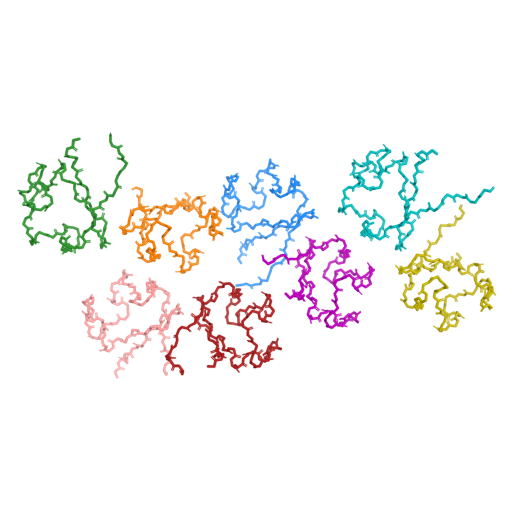 B CA 1
ATOM 1334 C C . GLY B 1 21 ? 12.33900 -13.89300 11.94500 1.000 8.22993 21 GLY B C 1
ATOM 1335 O O . GLY B 1 21 ? 12.92900 -13.72200 13.01800 1.000 8.67736 21 GLY B O 1
ATOM 1339 N N . TRP B 1 22 ? 12.89500 -14.50100 10.90600 1.000 8.30889 22 TRP B N 1
ATOM 1340 C CA . TRP B 1 22 ? 14.29600 -14.91700 10.89400 1.000 8.15098 22 TRP B CA 1
ATOM 1341 C C . TRP B 1 22 ? 14.83500 -14.59400 9.51000 1.000 8.55366 22 TRP B C 1
ATOM 1342 O O . TRP B 1 22 ? 14.88400 -15.45000 8.61500 1.000 8.29310 22 TRP B O 1
ATOM 1363 N N . PRO B 1 23 ? 15.22100 -13.33800 9.28400 1.000 9.05109 23 PRO B N 1
ATOM 1364 C CA . PRO B 1 23 ? 15.47400 -12.90000 7.90700 1.000 9.42745 23 PRO B CA 1
ATOM 1365 C C . PRO B 1 23 ? 16.56400 -13.68400 7.20300 1.000 9.70906 23 PRO B C 1
ATOM 1366 O O . PRO B 1 23 ? 16.47400 -13.90800 5.99000 1.000 9.69327 23 PRO B O 1
ATOM 1377 N N . GLU B 1 24 ? 17.60000 -14.10600 7.93100 1.000 9.78275 24 GLU B N 1
ATOM 1378 C CA . GLU B 1 24 ? 18.72900 -14.76300 7.28900 1.000 10.85920 24 GLU B CA 1
ATOM 1379 C C . GLU B 1 24 ? 18.32400 -16.05500 6.59800 1.000 11.02237 24 GLU B C 1
ATOM 1380 O O . GLU B 1 24 ? 19.00900 -16.48400 5.66100 1.000 11.60402 24 GLU B O 1
ATOM 1392 N N . ASP B 1 25 ? 17.22800 -16.68100 7.02500 1.000 10.74076 25 ASP B N 1
ATOM 1393 C CA . ASP B 1 25 ? 16.69700 -17.85000 6.34500 1.000 10.76182 25 ASP B CA 1
ATOM 1394 C C . ASP B 1 25 ? 15.48700 -17.50900 5.48300 1.000 11.23029 25 ASP B C 1
ATOM 1395 O O . ASP B 1 25 ? 14.71700 -18.40100 5.11700 1.000 11.93827 25 ASP B O 1
ATOM 1404 N N . GLY B 1 26 ? 15.29800 -16.23100 5.16500 1.000 11.39347 26 GLY B N 1
ATOM 1405 C CA . GLY B 1 26 ? 14.21300 -15.82300 4.29900 1.000 11.95933 26 GLY B CA 1
ATOM 1406 C C . GLY B 1 26 ? 12.85100 -15.82100 4.94200 1.000 11.43032 26 GLY B C 1
ATOM 1407 O O . GLY B 1 26 ? 11.84200 -15.81000 4.22600 1.000 12.64362 26 GLY B O 1
ATOM 1411 N N . ILE B 1 27 ? 12.78400 -15.82400 6.26800 1.000 10.62759 27 ILE B N 1
ATOM 1412 C CA . ILE B 1 27 ? 11.52600 -15.83900 7.00200 1.000 10.13016 27 ILE B CA 1
ATOM 1413 C C . ILE B 1 27 ? 11.20100 -14.39900 7.36900 1.000 10.04594 27 ILE B C 1
ATOM 1414 O O . ILE B 1 27 ? 11.84200 -13.81000 8.24600 1.000 9.79854 27 ILE B O 1
ATOM 1430 N N . ALA B 1 28 ? 10.20300 -13.83900 6.69300 1.000 9.79591 28 ALA B N 1
ATOM 1431 C CA . ALA B 1 28 ? 9.88400 -12.42800 6.82500 1.000 10.11174 28 ALA B CA 1
ATOM 1432 C C . ALA B 1 28 ? 9.34900 -12.10400 8.21200 1.000 9.53009 28 ALA B C 1
ATOM 1433 O O . ALA B 1 28 ? 8.64600 -12.90000 8.84100 1.000 9.33533 28 ALA B O 1
ATOM 1440 N N . ALA B 1 29 ? 9.69300 -10.91200 8.68900 1.000 9.85381 29 ALA B N 1
ATOM 1441 C CA . ALA B 1 29 ? 9.07300 -10.39300 9.89800 1.000 10.20122 29 ALA B CA 1
ATOM 1442 C C . ALA B 1 29 ? 7.55500 -10.47700 9.77100 1.000 9.68800 29 ALA B C 1
ATOM 1443 O O . ALA B 1 29 ? 6.98400 -10.14800 8.72900 1.000 10.04857 29 ALA B O 1
ATOM 1450 N N . GLY B 1 30 ? 6.90700 -10.92900 10.84600 1.000 8.99845 30 GLY B N 1
ATOM 1451 C CA . GLY B 1 30 ? 5.48400 -11.18800 10.86100 1.000 9.49588 30 GLY B CA 1
ATOM 1452 C C . GLY B 1 30 ? 5.08000 -12.61200 10.54200 1.000 9.39586 30 GLY B C 1
ATOM 1453 O O . GLY B 1 30 ? 3.89200 -12.93700 10.65000 1.000 9.83013 30 GLY B O 1
ATOM 1457 N N . THR B 1 31 ? 6.01100 -13.48100 10.15600 1.000 9.19321 31 THR B N 1
ATOM 1458 C CA . THR B 1 31 ? 5.62800 -14.83600 9.77800 1.000 9.35112 31 THR B CA 1
ATOM 1459 C C . THR B 1 31 ? 5.19200 -15.60800 11.01500 1.000 8.73263 31 THR B C 1
ATOM 1460 O O . THR B 1 31 ? 5.95900 -15.75800 11.97300 1.000 8.96423 31 THR B O 1
ATOM 1471 N N . ARG B 1 32 ? 3.95400 -16.08600 10.98700 1.000 8.10360 32 ARG B N 1
ATOM 1472 C CA . ARG B 1 32 ? 3.41100 -16.87200 12.08100 1.000 7.74303 32 ARG B CA 1
ATOM 1473 C C . ARG B 1 32 ? 4.06500 -18.25100 12.12000 1.000 8.34837 32 ARG B C 1
ATOM 1474 O O . ARG B 1 32 ? 4.44600 -18.81200 11.09100 1.000 8.32995 32 ARG B O 1
ATOM 1495 N N . TRP B 1 33 ? 4.17500 -18.80100 13.33000 1.000 8.72736 33 TRP B N 1
ATOM 1496 C CA . TRP B 1 33 ? 4.88400 -20.06500 13.51700 1.000 8.82474 33 TRP B CA 1
ATOM 1497 C C . TRP B 1 33 ? 4.40100 -21.13500 12.54700 1.000 8.89054 33 TRP B C 1
ATOM 1498 O O . TRP B 1 33 ? 5.20700 -21.83900 11.92800 1.000 9.44850 33 TRP B O 1
ATOM 1519 N N . ASP B 1 34 ? 3.08100 -21.26900 12.39900 1.000 9.64063 34 ASP B N 1
ATOM 1520 C CA . ASP B 1 34 ? 2.54200 -22.34400 11.57600 1.000 10.13806 34 ASP B CA 1
ATOM 1521 C C . ASP B 1 34 ? 2.86400 -22.16300 10.10200 1.000 9.56430 34 ASP B C 1
ATOM 1522 O O . ASP B 1 34 ? 2.72500 -23.11900 9.33300 1.000 10.16438 34 ASP B O 1
ATOM 1531 N N . ASP B 1 35 ? 3.29200 -20.97200 9.69000 1.000 9.14847 35 ASP B N 1
ATOM 1532 C CA . ASP B 1 35 ? 3.61400 -20.70300 8.29500 1.000 9.66432 35 ASP B CA 1
ATOM 1533 C C . ASP B 1 35 ? 5.09900 -20.82700 7.99100 1.000 10.32755 35 ASP B C 1
ATOM 1534 O O . ASP B 1 35 ? 5.49000 -20.70500 6.82700 1.000 10.81709 35 ASP B O 1
ATOM 1543 N N . ILE B 1 36 ? 5.92600 -21.07200 8.99600 1.000 10.09068 36 ILE B N 1
ATOM 1544 C CA . ILE B 1 36 ? 7.34600 -21.32700 8.74400 1.000 10.60390 36 ILE B CA 1
ATOM 1545 C C . ILE B 1 36 ? 7.49200 -22.69300 8.08300 1.000 11.06448 36 ILE B C 1
ATOM 1546 O O . ILE B 1 36 ? 6.87100 -23.66600 8.54300 1.000 11.59876 36 ILE B O 1
ATOM 1562 N N . PRO B 1 37 ? 8.28900 -22.82400 7.02400 1.000 12.50939 37 PRO B N 1
ATOM 1563 C CA . PRO B 1 37 ? 8.48800 -24.14100 6.40600 1.000 13.66216 37 PRO B CA 1
ATOM 1564 C C . PRO B 1 37 ? 8.80400 -25.20400 7.44700 1.000 14.49911 37 PRO B C 1
ATOM 1565 O O . PRO B 1 37 ? 9.64000 -25.00600 8.33000 1.000 14.23329 37 PRO B O 1
ATOM 1576 N N . ASP B 1 38 ? 8.11700 -26.34300 7.34300 1.000 15.95981 38 ASP B N 1
ATOM 1577 C CA . ASP B 1 38 ? 8.11400 -27.32600 8.42000 1.000 17.52842 38 ASP B CA 1
ATOM 1578 C C . ASP B 1 38 ? 9.46900 -27.98100 8.64800 1.000 17.72581 38 ASP B C 1
ATOM 1579 O O . ASP B 1 38 ? 9.63100 -28.67100 9.66300 1.000 18.07848 38 ASP B O 1
ATOM 1588 N N . ASP B 1 39 ? 10.44100 -27.77600 7.75900 1.000 17.10468 39 ASP B N 1
ATOM 1589 C CA . ASP B 1 39 ? 11.78000 -28.32500 7.92300 1.000 16.81781 39 ASP B CA 1
ATOM 1590 C C . ASP B 1 39 ? 12.75000 -27.34700 8.57300 1.000 15.70715 39 ASP B C 1
ATOM 1591 O O . ASP B 1 39 ? 13.90500 -27.71400 8.81600 1.000 16.03613 39 ASP B O 1
ATOM 1600 N N . TRP B 1 40 ? 12.31900 -26.11900 8.85600 1.000 14.40699 40 TRP B N 1
ATOM 1601 C CA . TRP B 1 40 ? 13.19600 -25.15600 9.50400 1.000 12.95682 40 TRP B CA 1
ATOM 1602 C C . TRP B 1 40 ? 13.55900 -25.65900 10.89200 1.000 12.58309 40 TRP B C 1
ATOM 1603 O O . TRP B 1 40 ? 12.74600 -26.28900 11.57200 1.000 13.38845 40 TRP B O 1
ATOM 1624 N N . SER B 1 41 ? 14.78400 -25.38300 11.31800 1.000 11.60139 41 SER B N 1
ATOM 1625 C CA A SER B 1 41 ? 15.30400 -25.88000 12.58100 0.630 11.54612 41 SER B CA 1
ATOM 1626 C CA B SER B 1 41 ? 15.26100 -25.87200 12.60000 0.370 10.99869 41 SER B CA 1
ATOM 1627 C C . SER B 1 41 ? 15.82500 -24.72400 13.42000 1.000 10.86709 41 SER B C 1
ATOM 1628 O O . SER B 1 41 ? 16.16100 -23.65400 12.90100 1.000 11.15134 41 SER B O 1
ATOM 1643 N N . CYS B 1 42 ? 15.91400 -24.96700 14.72100 1.000 10.01962 42 CYS B N 1
ATOM 1644 C CA . CYS B 1 42 ? 16.39900 -23.95400 15.64400 1.000 9.54851 42 CYS B CA 1
ATOM 1645 C C . CYS B 1 42 ? 17.78500 -23.48000 15.21600 1.000 9.98804 42 CYS B C 1
ATOM 1646 O O . CYS B 1 42 ? 18.69400 -24.30700 15.06700 1.000 10.17227 42 CYS B O 1
ATOM 1653 N N . PRO B 1 43 ? 17.99900 -22.17500 15.03000 1.000 10.98816 43 PRO B N 1
ATOM 1654 C CA A PRO B 1 43 ? 19.33300 -21.71200 14.61200 0.770 11.59876 43 PRO B CA 1
ATOM 1655 C CA B PRO B 1 43 ? 19.33400 -21.71700 14.60800 0.230 11.42505 43 PRO B CA 1
ATOM 1656 C C . PRO B 1 43 ? 20.43400 -22.01800 15.60900 1.000 11.80931 43 PRO B C 1
ATOM 1657 O O . PRO B 1 43 ? 21.60000 -22.14700 15.21000 1.000 12.20673 43 PRO B O 1
ATOM 1678 N N . ASP B 1 44 ? 20.10900 -22.13200 16.89700 1.000 11.79352 44 ASP B N 1
ATOM 1679 C CA . ASP B 1 44 ? 21.13600 -22.27700 17.92400 1.000 11.85932 44 ASP B CA 1
ATOM 1680 C C . ASP B 1 44 ? 21.51400 -23.72400 18.22500 1.000 11.82247 44 ASP B C 1
ATOM 1681 O O . ASP B 1 44 ? 22.65600 -23.97700 18.63100 1.000 12.54098 44 ASP B O 1
ATOM 1690 N N . CYS B 1 45 ? 20.59700 -24.68200 18.05300 1.000 10.95921 45 CYS B N 1
ATOM 1691 C CA . CYS B 1 45 ? 20.90000 -26.06900 18.40200 1.000 10.43283 45 CYS B CA 1
ATOM 1692 C C . CYS B 1 45 ? 20.45300 -27.10200 17.37600 1.000 10.51968 45 CYS B C 1
ATOM 1693 O O . CYS B 1 45 ? 20.78100 -28.28500 17.54600 1.000 11.44611 45 CYS B O 1
ATOM 1700 N N . GLY B 1 46 ? 19.72300 -26.71600 16.33100 1.000 10.30387 46 GLY B N 1
ATOM 1701 C CA . GLY B 1 46 ? 19.28500 -27.63900 15.30900 1.000 10.63549 46 GLY B CA 1
ATOM 1702 C C . GLY B 1 46 ? 17.99100 -28.37700 15.59200 1.000 10.14332 46 GLY B C 1
ATOM 1703 O O . GLY B 1 46 ? 17.56500 -29.18100 14.75100 1.000 10.54863 46 GLY B O 1
ATOM 1707 N N . ALA B 1 47 ? 17.34700 -28.12600 16.73100 1.000 10.31966 47 ALA B N 1
ATOM 1708 C CA . ALA B 1 47 ? 16.11800 -28.83100 17.07000 1.000 10.74866 47 ALA B CA 1
ATOM 1709 C C . ALA B 1 47 ? 15.02400 -28.55200 16.04000 1.000 10.29334 47 ALA B C 1
ATOM 1710 O O . ALA B 1 47 ? 14.97700 -27.49200 15.41200 1.000 9.87750 47 ALA B O 1
ATOM 1717 N N . ALA B 1 48 ? 14.13400 -29.52700 15.86800 1.000 9.84592 48 ALA B N 1
ATOM 1718 C CA . ALA B 1 48 ? 13.03300 -29.39700 14.92800 1.000 9.68274 48 ALA B CA 1
ATOM 1719 C C . ALA B 1 48 ? 11.95500 -28.47100 15.48800 1.000 9.64589 48 ALA B C 1
ATOM 1720 O O . ALA B 1 48 ? 11.90100 -28.19900 16.68700 1.000 10.38019 48 ALA B O 1
ATOM 1727 N N . LYS B 1 49 ? 11.07600 -27.99000 14.59900 1.000 9.78275 49 LYS B N 1
ATOM 1728 C CA A LYS B 1 49 ? 9.98100 -27.12600 15.03600 0.830 9.61431 49 LYS B CA 1
ATOM 1729 C CA B LYS B 1 49 ? 9.99600 -27.11900 15.05100 0.170 9.68274 49 LYS B CA 1
ATOM 1730 C C . LYS B 1 49 ? 9.14100 -27.78700 16.11800 1.000 9.77749 49 LYS B C 1
ATOM 1731 O O . LYS B 1 49 ? 8.58800 -27.10000 16.98300 1.000 10.38546 49 LYS B O 1
ATOM 1768 N N . SER B 1 50 ? 9.00900 -29.11000 16.06900 1.000 10.24070 50 SER B N 1
ATOM 1769 C CA . SER B 1 50 ? 8.20300 -29.82300 17.05100 1.000 11.22766 50 SER B CA 1
ATOM 1770 C C . SER B 1 50 ? 8.77600 -29.73600 18.45600 1.000 11.48559 50 SER B C 1
ATOM 1771 O O . SER B 1 50 ? 8.07500 -30.08300 19.41200 1.000 12.31727 50 SER B O 1
ATOM 1779 N N . ASP B 1 51 ? 10.02200 -29.29700 18.60500 1.000 10.63285 51 ASP B N 1
ATOM 1780 C CA . ASP B 1 51 ? 10.64100 -29.12200 19.90800 1.000 11.26188 51 ASP B CA 1
ATOM 1781 C C . ASP B 1 51 ? 10.48100 -27.71300 20.45300 1.000 10.99342 51 ASP B C 1
ATOM 1782 O O . ASP B 1 51 ? 11.10900 -27.38500 21.46400 1.000 11.00921 51 ASP B O 1
ATOM 1791 N N . PHE B 1 52 ? 9.66800 -26.88300 19.80600 1.000 10.69602 52 PHE B N 1
ATOM 1792 C CA . PHE B 1 52 ? 9.36000 -25.53700 20.26600 1.000 10.33545 52 PHE B CA 1
ATOM 1793 C C . PHE B 1 52 ? 7.98500 -25.52000 20.92100 1.000 11.12239 52 PHE B C 1
ATOM 1794 O O . PHE B 1 52 ? 7.10100 -26.30400 20.56700 1.000 11.20661 52 PHE B O 1
ATOM 1811 N N . GLU B 1 53 ? 7.79600 -24.59100 21.85400 1.000 12.13303 53 GLU B N 1
ATOM 1812 C CA . GLU B 1 53 ? 6.50200 -24.37400 22.48400 1.000 13.71743 53 GLU B CA 1
ATOM 1813 C C . GLU B 1 53 ? 6.18300 -22.88600 22.47200 1.000 13.10683 53 GLU B C 1
ATOM 1814 O O . GLU B 1 53 ? 7.07400 -22.04900 22.65400 1.000 12.59098 53 GLU B O 1
ATOM 1826 N N . MET B 1 54 ? 4.90900 -22.56800 22.24700 1.000 13.60689 54 MET B N 1
ATOM 1827 C CA . MET B 1 54 ? 4.44400 -21.19000 22.33700 1.000 13.82008 54 MET B CA 1
ATOM 1828 C C . MET B 1 54 ? 4.63500 -20.66600 23.75500 1.000 14.07800 54 MET B C 1
ATOM 1829 O O . MET B 1 54 ? 4.36200 -21.36400 24.73600 1.000 13.60426 54 MET B O 1
ATOM 1843 N N . VAL B 1 55 ? 5.10600 -19.42700 23.86500 1.000 14.60965 55 VAL B N 1
ATOM 1844 C CA . VAL B 1 55 ? 5.34000 -18.79500 25.16000 1.000 15.60450 55 VAL B CA 1
ATOM 1845 C C . VAL B 1 55 ? 4.10300 -17.99900 25.55200 1.000 17.68370 55 VAL B C 1
ATOM 1846 O O . VAL B 1 55 ? 3.63200 -17.14500 24.79100 1.000 17.45999 55 VAL B O 1
ATOM 1859 N N . GLU B 1 56 ? 3.58100 -18.27500 26.74300 1.000 20.05240 56 GLU B N 1
ATOM 1860 C CA . GLU B 1 56 ? 2.39100 -17.60900 27.24600 1.000 22.50533 56 GLU B CA 1
ATOM 1861 C C . GLU B 1 56 ? 2.77100 -16.36100 28.03300 1.000 25.56622 56 GLU B C 1
ATOM 1862 O O . GLU B 1 56 ? 3.83100 -16.29500 28.66300 1.000 25.74519 56 GLU B O 1
ATOM 1869 N N . VAL B 1 57 ? 1.88100 -15.37700 28.00600 1.000 28.15338 57 VAL B N 1
ATOM 1870 C CA . VAL B 1 57 ? 2.11000 -14.12100 28.70700 1.000 30.61420 57 VAL B CA 1
ATOM 1871 C C . VAL B 1 57 ? 1.78500 -14.28200 30.18700 1.000 31.63011 57 VAL B C 1
ATOM 1872 O O . VAL B 1 57 ? 2.14400 -15.28300 30.80800 1.000 33.31978 57 VAL B O 1
ATOM 1885 N N . MET C 1 1 ? 36.58800 -17.41200 39.90100 1.000 18.42063 1 MET C N 1
ATOM 1886 C CA A MET C 1 1 ? 36.08100 -18.26700 41.00800 0.480 19.18914 1 MET C CA 1
ATOM 1887 C CA B MET C 1 1 ? 35.91800 -18.19000 40.98200 0.520 18.72330 1 MET C CA 1
ATOM 1888 C C . MET C 1 1 ? 35.49800 -19.56300 40.45500 1.000 18.28903 1 MET C C 1
ATOM 1889 O O . MET C 1 1 ? 35.45600 -19.77100 39.24100 1.000 18.84436 1 MET C O 1
ATOM 1920 N N . ASN C 1 2 ? 35.13300 -20.47600 41.36400 1.000 16.33617 2 ASN C N 1
ATOM 1921 C CA . ASN C 1 2 ? 34.51400 -21.75300 40.99800 1.000 14.66492 2 ASN C CA 1
ATOM 1922 C C . ASN C 1 2 ? 33.02800 -21.49400 40.77600 1.000 13.55952 2 ASN C C 1
ATOM 1923 O O . ASN C 1 2 ? 32.17700 -21.77000 41.62200 1.000 13.09894 2 ASN C O 1
ATOM 1934 N N . ASP C 1 3 ? 32.71800 -20.96600 39.59700 1.000 13.63585 3 ASP C N 1
ATOM 1935 C CA . ASP C 1 3 ? 31.36200 -20.52800 39.30100 1.000 13.14105 3 ASP C CA 1
ATOM 1936 C C . ASP C 1 3 ? 30.37300 -21.67600 39.44000 1.000 11.33031 3 ASP C C 1
ATOM 1937 O O . ASP C 1 3 ? 30.66800 -22.83000 39.12100 1.000 11.03027 3 ASP C O 1
ATOM 1946 N N . TYR C 1 4 ? 29.17800 -21.34200 39.90800 1.000 9.24058 4 TYR C N 1
ATOM 1947 C CA . TYR C 1 4 ? 28.09600 -22.30700 39.94100 1.000 8.77737 4 TYR C CA 1
ATOM 1948 C C . TYR C 1 4 ? 27.52700 -22.47600 38.53900 1.000 9.19584 4 TYR C C 1
ATOM 1949 O O . TYR C 1 4 ? 27.44700 -21.52000 37.76400 1.000 10.26176 4 TYR C O 1
ATOM 1967 N N . LYS C 1 5 ? 27.14000 -23.70000 38.21400 1.000 8.06412 5 LYS C N 1
ATOM 1968 C CA . LYS C 1 5 ? 26.72700 -24.04900 36.86500 1.000 8.39048 5 LYS C CA 1
ATOM 1969 C C . LYS C 1 5 ? 25.22800 -24.29100 36.77200 1.000 8.21941 5 LYS C C 1
ATOM 1970 O O . LYS C 1 5 ? 24.54900 -24.62000 37.74900 1.000 7.94306 5 LYS C O 1
ATOM 1989 N N . LEU C 1 6 ? 24.74300 -24.13600 35.54800 1.000 7.86410 6 LEU C N 1
ATOM 1990 C CA A LEU C 1 6 ? 23.35600 -24.35800 35.18700 0.730 8.46680 6 LEU C CA 1
ATOM 1991 C CA B LEU C 1 6 ? 23.35400 -24.36500 35.18800 0.270 8.09834 6 LEU C CA 1
ATOM 1992 C C . LEU C 1 6 ? 23.28400 -25.59400 34.29900 1.000 7.89832 6 LEU C C 1
ATOM 1993 O O . LEU C 1 6 ? 24.12400 -25.77700 33.40900 1.000 8.17993 6 LEU C O 1
ATOM 2024 N N . PHE C 1 7 ? 22.28400 -26.43500 34.54200 1.000 6.98505 7 PHE C N 1
ATOM 2025 C CA . PHE C 1 7 ? 22.09500 -27.66900 33.78900 1.000 7.52195 7 PHE C CA 1
ATOM 2026 C C . PHE C 1 7 ? 20.66800 -27.70700 33.27700 1.000 7.31403 7 PHE C C 1
ATOM 2027 O O . PHE C 1 7 ? 19.72500 -27.54900 34.05700 1.000 7.81936 7 PHE C O 1
ATOM 2044 N N . ARG C 1 8 ? 20.51100 -27.92000 31.97500 1.000 7.85884 8 ARG C N 1
ATOM 2045 C CA . ARG C 1 8 ? 19.20800 -27.88100 31.32900 1.000 7.55091 8 ARG C CA 1
ATOM 2046 C C . ARG C 1 8 ? 18.78300 -29.28500 30.92300 1.000 7.96148 8 ARG C C 1
ATOM 2047 O O . ARG C 1 8 ? 19.54500 -30.00900 30.27100 1.000 7.06927 8 ARG C O 1
ATOM 2068 N N . CYS C 1 9 ? 17.57400 -29.66400 31.32300 1.000 7.69829 9 CYS C N 1
ATOM 2069 C CA . CYS C 1 9 ? 16.95600 -30.88700 30.83600 1.000 7.69566 9 CYS C CA 1
ATOM 2070 C C . CYS C 1 9 ? 16.59600 -30.70400 29.36900 1.000 7.85094 9 CYS C C 1
ATOM 2071 O O . CYS C 1 9 ? 15.76000 -29.86300 29.03200 1.000 7.94043 9 CYS C O 1
ATOM 2078 N N . ILE C 1 10 ? 17.23200 -31.48500 28.49700 1.000 9.21426 10 ILE C N 1
ATOM 2079 C CA . ILE C 1 10 ? 16.96800 -31.34800 27.07500 1.000 10.17754 10 ILE C CA 1
ATOM 2080 C C . ILE C 1 10 ? 15.57400 -31.83500 26.70800 1.000 10.74866 10 ILE C C 1
ATOM 2081 O O . ILE C 1 10 ? 15.06300 -31.48700 25.63600 1.000 11.42769 10 ILE C O 1
ATOM 2097 N N . GLN C 1 11 ? 14.93200 -32.62200 27.57400 1.000 10.55653 11 GLN C N 1
ATOM 2098 C CA . GLN C 1 11 ? 13.62300 -33.16900 27.23900 1.000 11.35399 11 GLN C CA 1
ATOM 2099 C C . GLN C 1 11 ? 12.50200 -32.17000 27.49300 1.000 10.55127 11 GLN C C 1
ATOM 2100 O O . GLN C 1 11 ? 11.52500 -32.14100 26.73900 1.000 11.01974 11 GLN C O 1
ATOM 2114 N N . CYS C 1 12 ? 12.59900 -31.36100 28.55400 1.000 9.34586 12 CYS C N 1
ATOM 2115 C CA . CYS C 1 12 ? 11.51600 -30.44800 28.89500 1.000 8.16940 12 CYS C CA 1
ATOM 2116 C C . CYS C 1 12 ? 11.95300 -29.01800 29.15300 1.000 8.40627 12 CYS C C 1
ATOM 2117 O O . CYS C 1 12 ? 11.08600 -28.15200 29.30800 1.000 8.69578 12 CYS C O 1
ATOM 2124 N N . GLY C 1 13 ? 13.24700 -28.73700 29.21300 1.000 8.89844 13 GLY C N 1
ATOM 2125 C CA . GLY C 1 13 ? 13.72200 -27.38400 29.38700 1.000 9.07214 13 GLY C CA 1
ATOM 2126 C C . GLY C 1 13 ? 13.91500 -26.93900 30.82200 1.000 8.92739 13 GLY C C 1
ATOM 2127 O O . GLY C 1 13 ? 14.41500 -25.82800 31.03900 1.000 9.74854 13 GLY C O 1
ATOM 2131 N N . PHE C 1 14 ? 13.54100 -27.75800 31.80500 1.000 8.57208 14 PHE C N 1
ATOM 2132 C CA . PHE C 1 14 ? 13.81200 -27.43100 33.19900 1.000 8.62735 14 PHE C CA 1
ATOM 2133 C C . PHE C 1 14 ? 15.30200 -27.19500 33.39500 1.000 8.72736 14 PHE C C 1
ATOM 2134 O O . PHE C 1 14 ? 16.13400 -27.89500 32.81200 1.000 7.76935 14 PHE C O 1
ATOM 2151 N N . GLU C 1 15 ? 15.64600 -26.21200 34.22700 1.000 8.94844 15 GLU C N 1
ATOM 2152 C CA . GLU C 1 15 ? 17.03800 -25.92000 34.53800 1.000 8.97213 15 GLU C CA 1
ATOM 2153 C C . GLU C 1 15 ? 17.29600 -26.04700 36.03400 1.000 8.34574 15 GLU C C 1
ATOM 2154 O O . GLU C 1 15 ? 16.57700 -25.46400 36.85300 1.000 8.91159 15 GLU C O 1
ATOM 2166 N N . TYR C 1 16 ? 18.31600 -26.82600 36.37600 1.000 7.29298 16 TYR C N 1
ATOM 2167 C CA . TYR C 1 16 ? 18.84600 -26.88200 37.72900 1.000 6.53763 16 TYR C CA 1
ATOM 2168 C C . TYR C 1 16 ? 20.01700 -25.92000 37.82100 1.000 6.87451 16 TYR C C 1
ATOM 2169 O O . TYR C 1 16 ? 20.91500 -25.94600 36.97400 1.000 7.30351 16 TYR C O 1
ATOM 2187 N N . ASP C 1 17 ? 20.01600 -25.09500 38.86100 1.000 6.60342 17 ASP C N 1
ATOM 2188 C CA . ASP C 1 17 ? 21.08800 -24.14900 39.13200 1.000 7.25087 17 ASP C CA 1
ATOM 2189 C C . ASP C 1 17 ? 21.79300 -24.59000 40.40500 1.000 7.00084 17 ASP C C 1
ATOM 2190 O O . ASP C 1 17 ? 21.17800 -24.62300 41.47300 1.000 6.26128 17 ASP C O 1
ATOM 2199 N N . GLU C 1 18 ? 23.07600 -24.93500 40.29100 1.000 6.76660 18 GLU C N 1
ATOM 2200 C CA . GLU C 1 18 ? 23.84300 -25.28000 41.48300 1.000 6.89030 18 GLU C CA 1
ATOM 2201 C C . GLU C 1 18 ? 23.75100 -24.19500 42.54900 1.000 7.20086 18 GLU C C 1
ATOM 2202 O O . GLU C 1 18 ? 23.80200 -24.49600 43.74800 1.000 7.32983 18 GLU C O 1
ATOM 2214 N N . ALA C 1 19 ? 23.62100 -22.93000 42.13900 1.000 7.41141 19 ALA C N 1
ATOM 2215 C CA . ALA C 1 19 ? 23.58300 -21.84600 43.11600 1.000 7.40089 19 ALA C CA 1
ATOM 2216 C C . ALA C 1 19 ? 22.33200 -21.90700 43.97800 1.000 8.08255 19 ALA C C 1
ATOM 2217 O O . ALA C 1 19 ? 22.34200 -21.41800 45.11200 1.000 7.78251 19 ALA C O 1
ATOM 2224 N N . LEU C 1 20 ? 21.24800 -22.49800 43.46500 1.000 7.86936 20 LEU C N 1
ATOM 2225 C CA . LEU C 1 20 ? 19.97600 -22.52800 44.17400 1.000 8.64314 20 LEU C CA 1
ATOM 2226 C C . LEU C 1 20 ? 19.61200 -23.89800 44.72200 1.000 8.35890 20 LEU C C 1
ATOM 2227 O O . LEU C 1 20 ? 18.78800 -23.97900 45.64200 1.000 8.52734 20 LEU C O 1
ATOM 2243 N N . GLY C 1 21 ? 20.20800 -24.96200 44.19500 1.000 7.54827 21 GLY C N 1
ATOM 2244 C CA . GLY C 1 21 ? 19.84400 -26.29800 44.61600 1.000 7.60618 21 GLY C CA 1
ATOM 2245 C C . GLY C 1 21 ? 18.39400 -26.60100 44.27900 1.000 7.45353 21 GLY C C 1
ATOM 2246 O O . GLY C 1 21 ? 17.78300 -26.00400 43.39200 1.000 7.57986 21 GLY C O 1
ATOM 2250 N N . TRP C 1 22 ? 17.84600 -27.56600 45.00900 1.000 7.54038 22 TRP C N 1
ATOM 2251 C CA . TRP C 1 22 ? 16.44500 -27.95900 44.85300 1.000 7.96148 22 TRP C CA 1
ATOM 2252 C C . TRP C 1 22 ? 15.93900 -28.35500 46.22600 1.000 8.51944 22 TRP C C 1
ATOM 2253 O O . TRP C 1 22 ? 15.85800 -29.54400 46.56500 1.000 8.31942 22 TRP C O 1
ATOM 2274 N N . PRO C 1 23 ? 15.59300 -27.36700 47.05700 1.000 8.90633 23 PRO C N 1
ATOM 2275 C CA . PRO C 1 23 ? 15.29700 -27.65100 48.47100 1.000 9.55378 23 PRO C CA 1
ATOM 2276 C C . PRO C 1 23 ? 14.15400 -28.62400 48.68800 1.000 10.06963 23 PRO C C 1
ATOM 2277 O O . PRO C 1 23 ? 14.15900 -29.34800 49.68900 1.000 10.57495 23 PRO C O 1
ATOM 2288 N N . GLU C 1 24 ? 13.17600 -28.66900 47.78200 1.000 9.74854 24 GLU C N 1
ATOM 2289 C CA . GLU C 1 24 ? 12.03000 -29.55700 47.96900 1.000 10.47757 24 GLU C CA 1
ATOM 2290 C C . GLU C 1 24 ? 12.44600 -31.02300 48.02500 1.000 11.25924 24 GLU C C 1
ATOM 2291 O O . GLU C 1 24 ? 11.74400 -31.84700 48.62800 1.000 11.29872 24 GLU C O 1
ATOM 2303 N N . ASP C 1 25 ? 13.56300 -31.37900 47.39200 1.000 10.06700 25 ASP C N 1
ATOM 2304 C CA . ASP C 1 25 ? 14.07000 -32.74600 47.43400 1.000 10.62759 25 ASP C CA 1
ATOM 2305 C C . ASP C 1 25 ? 15.28000 -32.88300 48.35000 1.000 10.91183 25 ASP C C 1
ATOM 2306 O O . ASP C 1 25 ? 16.00600 -33.87800 48.26500 1.000 12.26726 25 ASP C O 1
ATOM 2315 N N . GLY C 1 26 ? 15.50800 -31.90700 49.22400 1.000 11.08554 26 GLY C N 1
ATOM 2316 C CA . GLY C 1 26 ? 16.61000 -31.96900 50.16100 1.000 11.39084 26 GLY C CA 1
ATOM 2317 C C . GLY C 1 26 ? 17.96400 -31.64000 49.57900 1.000 10.93552 26 GLY C C 1
ATOM 2318 O O . GLY C 1 26 ? 18.98100 -31.93600 50.21700 1.000 11.43295 26 GLY C O 1
ATOM 2322 N N . ILE C 1 27 ? 18.00700 -31.03700 48.39500 1.000 10.58022 27 ILE C N 1
ATOM 2323 C CA . ILE C 1 27 ? 19.24600 -30.65700 47.72600 1.000 10.33282 27 ILE C CA 1
ATOM 2324 C C . ILE C 1 27 ? 19.51300 -29.20000 48.08200 1.000 10.15385 27 ILE C C 1
ATOM 2325 O O . ILE C 1 27 ? 18.84400 -28.29200 47.58200 1.000 10.11700 27 ILE C O 1
ATOM 2341 N N . ALA C 1 28 ? 20.49900 -28.96600 48.93700 1.000 10.48020 28 ALA C N 1
ATOM 2342 C CA . ALA C 1 28 ? 20.75600 -27.62100 49.42400 1.000 10.28018 28 ALA C CA 1
ATOM 2343 C C . ALA C 1 28 ? 21.31100 -26.72700 48.32200 1.000 9.13004 28 ALA C C 1
ATOM 2344 O O . ALA C 1 28 ? 21.96400 -27.18600 47.38100 1.000 8.97213 28 ALA C O 1
ATOM 2351 N N . ALA C 1 29 ? 21.04100 -25.43000 48.44700 1.000 8.72736 29 ALA C N 1
ATOM 2352 C CA . ALA C 1 29 ? 21.69000 -24.45400 47.58800 1.000 8.80369 29 ALA C CA 1
ATOM 2353 C C . ALA C 1 29 ? 23.19500 -24.65200 47.66100 1.000 8.44049 29 ALA C C 1
ATOM 2354 O O . ALA C 1 29 ? 23.75700 -24.88300 48.73500 1.000 8.45628 29 ALA C O 1
ATOM 2361 N N . GLY C 1 30 ? 23.84000 -24.59300 46.50200 1.000 8.34837 30 GLY C N 1
ATOM 2362 C CA . GLY C 1 30 ? 25.25700 -24.85500 46.38600 1.000 7.66144 30 GLY C CA 1
ATOM 2363 C C . GLY C 1 30 ? 25.62800 -26.28900 46.07900 1.000 7.54564 30 GLY C C 1
ATOM 2364 O O . GLY C 1 30 ? 26.82000 -26.58000 45.92600 1.000 7.50090 30 GLY C O 1
ATOM 2368 N N . THR C 1 31 ? 24.66300 -27.19500 45.97000 1.000 6.74818 31 THR C N 1
ATOM 2369 C CA . THR C 1 31 ? 24.99900 -28.58900 45.70300 1.000 6.94820 31 THR C CA 1
ATOM 2370 C C . THR C 1 31 ? 25.47500 -28.74000 44.26300 1.000 6.25865 31 THR C C 1
ATOM 2371 O O . THR C 1 31 ? 24.72700 -28.47600 43.31200 1.000 6.21917 31 THR C O 1
ATOM 2382 N N . ARG C 1 32 ? 26.71900 -29.17100 44.10700 1.000 6.26917 32 ARG C N 1
ATOM 2383 C CA . ARG C 1 32 ? 27.29100 -29.36600 42.78600 1.000 6.27444 32 ARG C CA 1
ATOM 2384 C C . ARG C 1 32 ? 26.66300 -30.57900 42.10800 1.000 6.35339 32 ARG C C 1
ATOM 2385 O O . ARG C 1 32 ? 26.21200 -31.52300 42.76300 1.000 6.60342 32 ARG C O 1
ATOM 2406 N N . TRP C 1 33 ? 26.64000 -30.53900 40.77100 1.000 7.12717 33 TRP C N 1
ATOM 2407 C CA . TRP C 1 33 ? 25.92300 -31.54500 39.99500 1.000 7.17454 33 TRP C CA 1
ATOM 2408 C C . TRP C 1 33 ? 26.36400 -32.95400 40.35600 1.000 7.57986 33 TRP C C 1
ATOM 2409 O O . TRP C 1 33 ? 25.53300 -33.85900 40.47900 1.000 7.31930 33 TRP C O 1
ATOM 2430 N N . ASP C 1 34 ? 27.66900 -33.16900 40.51000 1.000 8.41417 34 ASP C N 1
ATOM 2431 C CA . ASP C 1 34 ? 28.16500 -34.51700 40.76900 1.000 9.03529 34 ASP C CA 1
ATOM 2432 C C . ASP C 1 34 ? 27.82800 -34.99900 42.17000 1.000 9.37218 34 ASP C C 1
ATOM 2433 O O . ASP C 1 34 ? 27.92400 -36.20600 42.43700 1.000 10.34861 34 ASP C O 1
ATOM 2442 N N . ASP C 1 35 ? 27.43600 -34.09300 43.06700 1.000 9.08004 35 ASP C N 1
ATOM 2443 C CA . ASP C 1 35 ? 27.09800 -34.45400 44.43500 1.000 9.48798 35 ASP C CA 1
ATOM 2444 C C . ASP C 1 35 ? 25.61800 -34.76000 44.61400 1.000 10.13279 35 ASP C C 1
ATOM 2445 O O . ASP C 1 35 ? 25.22200 -35.21400 45.69100 1.000 10.45388 35 ASP C O 1
ATOM 2454 N N . ILE C 1 36 ? 24.80600 -34.54800 43.58800 1.000 9.99067 36 ILE C N 1
ATOM 2455 C CA . ILE C 1 36 ? 23.40200 -34.95600 43.63000 1.000 9.69590 36 ILE C CA 1
ATOM 2456 C C . ILE C 1 36 ? 23.33100 -36.46200 43.39800 1.000 10.26702 36 ILE C C 1
ATOM 2457 O O . ILE C 1 36 ? 23.98600 -36.96400 42.46900 1.000 9.79854 36 ILE C O 1
ATOM 2473 N N . PRO C 1 37 ? 22.55700 -37.20800 44.19300 1.000 10.71181 37 PRO C N 1
ATOM 2474 C CA . PRO C 1 37 ? 22.41000 -38.64700 43.93900 1.000 11.01185 37 PRO C CA 1
ATOM 2475 C C . PRO C 1 37 ? 22.12900 -38.95300 42.47400 1.000 11.34610 37 PRO C C 1
ATOM 2476 O O . PRO C 1 37 ? 21.38900 -38.23200 41.80000 1.000 11.35662 37 PRO C O 1
ATOM 2487 N N . ASP C 1 38 ? 22.72200 -40.05500 41.99500 1.000 12.45676 38 ASP C N 1
ATOM 2488 C CA . ASP C 1 38 ? 22.69800 -40.38000 40.57100 1.000 13.89903 38 ASP C CA 1
ATOM 2489 C C . ASP C 1 38 ? 21.28400 -40.58500 40.05300 1.000 13.77797 38 ASP C C 1
ATOM 2490 O O . ASP C 1 38 ? 21.03100 -40.38800 38.85900 1.000 14.17012 38 ASP C O 1
ATOM 2499 N N . ASP C 1 39 ? 20.36300 -41.01100 40.91400 1.000 12.95155 39 ASP C N 1
ATOM 2500 C CA . ASP C 1 39 ? 19.01600 -41.36200 40.49200 1.000 13.18842 39 ASP C CA 1
ATOM 2501 C C . ASP C 1 39 ? 18.03200 -40.20700 40.61500 1.000 12.23831 39 ASP C C 1
ATOM 2502 O O . ASP C 1 39 ? 16.83500 -40.40600 40.38600 1.000 12.08303 39 ASP C O 1
ATOM 2511 N N . TRP C 1 40 ? 18.50100 -39.01300 40.97600 1.000 11.49085 40 TRP C N 1
ATOM 2512 C CA . TRP C 1 40 ? 17.62000 -37.85500 40.96500 1.000 10.46441 40 TRP C CA 1
ATOM 2513 C C . TRP C 1 40 ? 17.17400 -37.58900 39.53700 1.000 11.13028 40 TRP C C 1
ATOM 2514 O O . TRP C 1 40 ? 17.95500 -37.71900 38.59200 1.000 11.85932 40 TRP C O 1
ATOM 2535 N N . SER C 1 41 ? 15.91000 -37.22800 39.37300 1.000 10.53547 41 SER C N 1
ATOM 2536 C CA . SER C 1 41 ? 15.35800 -37.03100 38.04400 1.000 10.60653 41 SER C CA 1
ATOM 2537 C C . SER C 1 41 ? 14.72900 -35.65100 37.94500 1.000 9.25111 41 SER C C 1
ATOM 2538 O O . SER C 1 41 ? 14.35900 -35.03400 38.94500 1.000 9.14320 41 SER C O 1
ATOM 2546 N N . CYS C 1 42 ? 14.61800 -35.18600 36.71000 1.000 7.95359 42 CYS C N 1
ATOM 2547 C CA . CYS C 1 42 ? 14.05000 -33.87800 36.43400 1.000 7.56406 42 CYS C CA 1
ATOM 2548 C C . CYS C 1 42 ? 12.68100 -33.75000 37.10400 1.000 7.79830 42 CYS C C 1
ATOM 2549 O O . CYS C 1 42 ? 11.81300 -34.60900 36.89000 1.000 7.92463 42 CYS C O 1
ATOM 2556 N N . PRO C 1 43 ? 12.44500 -32.70300 37.90100 1.000 8.02991 43 PRO C N 1
ATOM 2557 C CA A PRO C 1 43 ? 11.13600 -32.57000 38.56500 0.640 8.52734 43 PRO C CA 1
ATOM 2558 C CA B PRO C 1 43 ? 11.13700 -32.58400 38.56600 0.360 8.35627 43 PRO C CA 1
ATOM 2559 C C . PRO C 1 43 ? 9.97600 -32.39600 37.60500 1.000 8.29573 43 PRO C C 1
ATOM 2560 O O . PRO C 1 43 ? 8.84000 -32.72400 37.96400 1.000 8.86159 43 PRO C O 1
ATOM 2581 N N . ASP C 1 44 ? 10.21900 -31.89300 36.39600 1.000 8.53787 44 ASP C N 1
ATOM 2582 C CA . ASP C 1 44 ? 9.13300 -31.56200 35.49000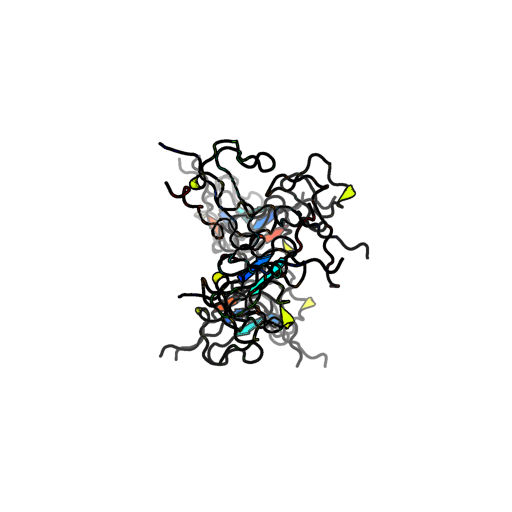 1.000 9.55904 44 ASP C CA 1
ATOM 2583 C C . ASP C 1 44 ? 8.82000 -32.64000 34.46100 1.000 10.01699 44 ASP C C 1
ATOM 2584 O O . ASP C 1 44 ? 7.70600 -32.64800 33.92900 1.000 10.96184 44 ASP C O 1
ATOM 2593 N N . CYS C 1 45 ? 9.75500 -33.53900 34.15300 1.000 8.92739 45 CYS C N 1
ATOM 2594 C CA . CYS C 1 45 ? 9.46000 -34.60800 33.20000 1.000 9.05898 45 CYS C CA 1
ATOM 2595 C C . CYS C 1 45 ? 10.01400 -35.97100 33.58100 1.000 9.45377 45 CYS C C 1
ATOM 2596 O O . CYS C 1 45 ? 9.71900 -36.94100 32.87800 1.000 10.18543 45 CYS C O 1
ATOM 2603 N N . GLY C 1 46 ? 10.80600 -36.08900 34.64600 1.000 9.30638 46 GLY C N 1
ATOM 2604 C CA . GLY C 1 46 ? 11.32000 -37.37600 35.06600 1.000 9.36428 46 GLY C CA 1
ATOM 2605 C C . GLY C 1 46 ? 12.55500 -37.86800 34.34100 1.000 9.03529 46 GLY C C 1
ATOM 2606 O O . GLY C 1 46 ? 12.97800 -39.00500 34.58600 1.000 9.48008 46 GLY C O 1
ATOM 2610 N N . ALA C 1 47 ? 13.15100 -37.06600 33.46000 1.000 8.81948 47 ALA C N 1
ATOM 2611 C CA . ALA C 1 47 ? 14.35200 -37.50300 32.76400 1.000 9.30901 47 ALA C CA 1
ATOM 2612 C C . ALA C 1 47 ? 15.52400 -37.63300 33.73300 1.000 9.70116 47 ALA C C 1
ATOM 2613 O O . ALA C 1 47 ? 15.57900 -36.99100 34.78500 1.000 9.54588 47 ALA C O 1
ATOM 2620 N N . ALA C 1 48 ? 16.47700 -38.47700 33.35200 1.000 9.50377 48 ALA C N 1
ATOM 2621 C CA . ALA C 1 48 ? 17.63600 -38.75700 34.18000 1.000 9.45640 48 ALA C CA 1
ATOM 2622 C C . ALA C 1 48 ? 18.64300 -37.61000 34.10400 1.000 9.56694 48 ALA C C 1
ATOM 2623 O O . ALA C 1 48 ? 18.60400 -36.77100 33.19800 1.000 9.23795 48 ALA C O 1
ATOM 2630 N N . LYS C 1 49 ? 19.55600 -37.57500 35.08200 1.000 10.38282 49 LYS C N 1
ATOM 2631 C CA . LYS C 1 49 ? 20.61500 -36.57000 35.06000 1.000 10.61443 49 LYS C CA 1
ATOM 2632 C C . LYS C 1 49 ? 21.39200 -36.60200 33.75300 1.000 10.97500 49 LYS C C 1
ATOM 2633 O O . LYS C 1 49 ? 21.86000 -35.56000 33.28400 1.000 11.14081 49 LYS C O 1
ATOM 2652 N N . SER C 1 50 ? 21.55800 -37.78400 33.15700 1.000 11.40926 50 SER C N 1
ATOM 2653 C CA . SER C 1 50 ? 22.29800 -37.88800 31.90600 1.000 11.88300 50 SER C CA 1
ATOM 2654 C C . SER C 1 50 ? 21.57800 -37.21700 30.74400 1.000 11.79615 50 SER C C 1
ATOM 2655 O O . SER C 1 50 ? 22.19300 -37.01300 29.68900 1.000 12.32253 50 SER C O 1
ATOM 2663 N N . ASP C 1 51 ? 20.30700 -36.86400 30.90800 1.000 11.33557 51 ASP C N 1
ATOM 2664 C CA . ASP C 1 51 ? 19.56800 -36.14200 29.88300 1.000 11.25924 51 ASP C CA 1
ATOM 2665 C C . ASP C 1 51 ? 19.71500 -34.63400 30.00400 1.000 10.89341 51 ASP C C 1
ATOM 2666 O O . ASP C 1 51 ? 19.09900 -33.89900 29.22100 1.000 11.52243 51 ASP C O 1
ATOM 2675 N N . PHE C 1 52 ? 20.50800 -34.16300 30.96300 1.000 9.62221 52 PHE C N 1
ATOM 2676 C CA . PHE C 1 52 ? 20.77900 -32.74700 31.12500 1.000 9.02740 52 PHE C CA 1
ATOM 2677 C C . PHE C 1 52 ? 22.06400 -32.39200 30.39500 1.000 9.60115 52 PHE C C 1
ATOM 2678 O O . PHE C 1 52 ? 22.96100 -33.22400 30.23100 1.000 9.85644 52 PHE C O 1
ATOM 2695 N N . GLU C 1 53 ? 22.15700 -31.13600 29.97900 1.000 10.43546 53 GLU C N 1
ATOM 2696 C CA . GLU C 1 53 ? 23.38800 -30.58500 29.43100 1.000 11.13291 53 GLU C CA 1
ATOM 2697 C C . GLU C 1 53 ? 23.73700 -29.31200 30.18800 1.000 9.57220 53 GLU C C 1
ATOM 2698 O O . GLU C 1 53 ? 22.85100 -28.51700 30.52100 1.000 9.58536 53 GLU C O 1
ATOM 2710 N N . MET C 1 54 ? 25.02300 -29.13800 30.48400 1.000 9.39586 54 MET C N 1
ATOM 2711 C CA . MET C 1 54 ? 25.46900 -27.91700 31.13600 1.000 9.34586 54 MET C CA 1
ATOM 2712 C C . MET C 1 54 ? 25.29900 -26.73500 30.18900 1.000 9.69064 54 MET C C 1
ATOM 2713 O O . MET C 1 54 ? 25.59100 -26.82700 28.99300 1.000 9.81170 54 MET C O 1
ATOM 2727 N N . VAL C 1 55 ? 24.81100 -25.62700 30.72800 1.000 9.58536 55 VAL C N 1
ATOM 2728 C CA . VAL C 1 55 ? 24.53800 -24.42500 29.94500 1.000 10.13806 55 VAL C CA 1
ATOM 2729 C C . VAL C 1 55 ? 25.77600 -23.53500 29.95300 1.000 10.70391 55 VAL C C 1
ATOM 2730 O O . VAL C 1 55 ? 26.35100 -23.26200 31.01300 1.000 11.05396 55 VAL C O 1
ATOM 2743 N N . GLU C 1 56 ? 26.18600 -23.07800 28.77200 1.000 10.81709 56 GLU C N 1
ATOM 2744 C CA . GLU C 1 56 ? 27.25500 -22.09600 28.67000 1.000 11.99354 56 GLU C CA 1
ATOM 2745 C C . GLU C 1 56 ? 26.67500 -20.71000 28.89700 1.000 12.33569 56 GLU C C 1
ATOM 2746 O O . GLU C 1 56 ? 25.68100 -20.33500 28.27100 1.000 12.64099 56 GLU C O 1
ATOM 2758 N N . VAL C 1 57 ? 27.29800 -19.94900 29.79100 1.000 13.57268 57 VAL C N 1
ATOM 2759 C CA . VAL C 1 57 ? 26.79800 -18.63200 30.14900 1.000 14.57543 57 VAL C CA 1
ATOM 2760 C C . VAL C 1 57 ? 27.89600 -17.60900 29.91400 1.000 14.89126 57 VAL C C 1
ATOM 2761 O O . VAL C 1 57 ? 29.08400 -17.93100 29.87500 1.000 14.64912 57 VAL C O 1
ATOM 2774 N N . ALA C 1 58 ? 27.47900 -16.36100 29.73900 1.000 15.97297 58 ALA C N 1
ATOM 2775 C CA . ALA C 1 58 ? 28.43800 -15.28300 29.57000 1.000 17.28892 58 ALA C CA 1
ATOM 2776 C C . ALA C 1 58 ? 29.35800 -15.20800 30.78200 1.000 19.08124 58 ALA C C 1
ATOM 2777 O O . ALA C 1 58 ? 28.95600 -15.49100 31.91400 1.000 18.67856 58 ALA C O 1
ATOM 2784 N N . ARG C 1 59 ? 30.61300 -14.84100 30.53700 1.000 21.71050 59 ARG C N 1
ATOM 2785 C CA . ARG C 1 59 ? 31.55400 -14.67900 31.63600 1.000 24.58716 59 ARG C CA 1
ATOM 2786 C C . ARG C 1 59 ? 31.00700 -13.66400 32.63400 1.000 26.83216 59 ARG C C 1
ATOM 2787 O O . ARG C 1 59 ? 30.43000 -12.64300 32.25300 1.000 27.36907 59 ARG C O 1
ATOM 2808 N N . SER C 1 60 ? 31.17300 -13.96300 33.92000 1.000 28.60606 60 SER C N 1
ATOM 2809 C CA . SER C 1 60 ? 30.50800 -13.20900 34.98000 1.000 30.65631 60 SER C CA 1
ATOM 2810 C C . SER C 1 60 ? 31.36500 -12.08100 35.55600 1.000 31.08004 60 SER C C 1
ATOM 2811 O O . SER C 1 60 ? 32.59000 -12.07200 35.45200 1.000 30.60893 60 SER C O 1
ATOM 2820 N N . MET D 1 1 ? 29.13500 -46.18600 -10.48400 1.000 21.86578 1 MET D N 1
ATOM 2821 C CA . MET D 1 1 ? 28.45400 -45.47200 -11.59900 1.000 22.40795 1 MET D CA 1
ATOM 2822 C C . MET D 1 1 ? 28.04400 -44.07700 -11.13700 1.000 20.01556 1 MET D C 1
ATOM 2823 O O . MET D 1 1 ? 28.03500 -43.78200 -9.94000 1.000 20.17347 1 MET D O 1
ATOM 2839 N N . ASN D 1 2 ? 27.72100 -43.20600 -12.09300 1.000 16.96519 2 ASN D N 1
ATOM 2840 C CA . ASN D 1 2 ? 27.07100 -41.93300 -11.78600 1.000 14.73598 2 ASN D CA 1
ATOM 2841 C C . ASN D 1 2 ? 25.59300 -42.23700 -11.55800 1.000 12.96734 2 ASN D C 1
ATOM 2842 O O . ASN D 1 2 ? 24.75100 -42.11300 -12.44900 1.000 12.72784 2 ASN D O 1
ATOM 2853 N N . ASP D 1 3 ? 25.27800 -42.65600 -10.33500 1.000 12.68310 3 ASP D N 1
ATOM 2854 C CA . ASP D 1 3 ? 23.93600 -43.13800 -10.03900 1.000 13.18316 3 ASP D CA 1
ATOM 2855 C C . ASP D 1 3 ? 22.92000 -42.02100 -10.20300 1.000 11.72772 3 ASP D C 1
ATOM 2856 O O . ASP D 1 3 ? 23.19600 -40.86000 -9.90200 1.000 11.35662 3 ASP D O 1
ATOM 2865 N N . TYR D 1 4 ? 21.73500 -42.38000 -10.67800 1.000 10.75918 4 TYR D N 1
ATOM 2866 C CA . TYR D 1 4 ? 20.63000 -41.43700 -10.71300 1.000 9.85644 4 TYR D CA 1
ATOM 2867 C C . TYR D 1 4 ? 20.06700 -41.25900 -9.31500 1.000 9.91171 4 TYR D C 1
ATOM 2868 O O . TYR D 1 4 ? 20.00600 -42.20900 -8.53000 1.000 11.32241 4 TYR D O 1
ATOM 2886 N N . LYS D 1 5 ? 19.65600 -40.03400 -9.01400 1.000 9.14847 5 LYS D N 1
ATOM 2887 C CA A LYS D 1 5 ? 19.25000 -39.64900 -7.67500 0.780 9.59852 5 LYS D CA 1
ATOM 2888 C CA B LYS D 1 5 ? 19.25200 -39.63700 -7.67500 0.220 9.32743 5 LYS D CA 1
ATOM 2889 C C . LYS D 1 5 ? 17.74700 -39.43100 -7.59200 1.000 9.39323 5 LYS D C 1
ATOM 2890 O O . LYS D 1 5 ? 17.08400 -39.13000 -8.58800 1.000 8.74579 5 LYS D O 1
ATOM 2927 N N . LEU D 1 6 ? 17.23200 -39.59400 -6.37900 1.000 9.79065 6 LEU D N 1
ATOM 2928 C CA A LEU D 1 6 ? 15.85000 -39.30400 -6.03900 0.520 9.58010 6 LEU D CA 1
ATOM 2929 C CA B LEU D 1 6 ? 15.84900 -39.30200 -6.03500 0.480 9.74854 6 LEU D CA 1
ATOM 2930 C C . LEU D 1 6 ? 15.81700 -38.04100 -5.18800 1.000 8.93791 6 LEU D C 1
ATOM 2931 O O . LEU D 1 6 ? 16.67800 -37.84600 -4.32700 1.000 9.25900 6 LEU D O 1
ATOM 2962 N N . PHE D 1 7 ? 14.82400 -37.18100 -5.43400 1.000 8.81158 7 PHE D N 1
ATOM 2963 C CA . PHE D 1 7 ? 14.64500 -35.93800 -4.68900 1.000 8.72736 7 PHE D CA 1
ATOM 2964 C C . PHE D 1 7 ? 13.22200 -35.87300 -4.16200 1.000 8.79053 7 PHE D C 1
ATOM 2965 O O . PHE D 1 7 ? 12.27100 -36.06500 -4.92300 1.000 8.32731 7 PHE D O 1
ATOM 2982 N N . ARG D 1 8 ? 13.06900 -35.59200 -2.86900 1.000 8.86948 8 ARG D N 1
ATOM 2983 C CA . ARG D 1 8 ? 11.76000 -35.60900 -2.22900 1.000 9.31691 8 ARG D CA 1
ATOM 2984 C C . ARG D 1 8 ? 11.33100 -34.18700 -1.91700 1.000 9.13531 8 ARG D C 1
ATOM 2985 O O . ARG D 1 8 ? 12.09600 -33.41900 -1.32400 1.000 9.14320 8 ARG D O 1
ATOM 3006 N N . CYS D 1 9 ? 10.11100 -33.84300 -2.31000 1.000 9.13267 9 CYS D N 1
ATOM 3007 C CA . CYS D 1 9 ? 9.52700 -32.56500 -1.92900 1.000 8.76947 9 CYS D CA 1
ATOM 3008 C C . CYS D 1 9 ? 9.17800 -32.61800 -0.44900 1.000 9.70906 9 CYS D C 1
ATOM 3009 O O . CYS D 1 9 ? 8.38700 -33.46500 -0.02400 1.000 10.31176 9 CYS D O 1
ATOM 3016 N N . ILE D 1 10 ? 9.78600 -31.73200 0.34000 1.000 10.85130 10 ILE D N 1
ATOM 3017 C CA . ILE D 1 10 ? 9.54300 -31.73000 1.77300 1.000 12.24884 10 ILE D CA 1
ATOM 3018 C C . ILE D 1 10 ? 8.12500 -31.29000 2.09900 1.000 12.26463 10 ILE D C 1
ATOM 3019 O O . ILE D 1 10 ? 7.59600 -31.64400 3.16000 1.000 12.64625 10 ILE D O 1
ATOM 3035 N N . GLN D 1 11 ? 7.47300 -30.55400 1.20200 1.000 12.28042 11 GLN D N 1
ATOM 3036 C CA A GLN D 1 11 ? 6.15500 -30.00900 1.50600 0.590 12.01460 11 GLN D CA 1
ATOM 3037 C CA B GLN D 1 11 ? 6.15800 -30.01800 1.52500 0.410 11.79878 11 GLN D CA 1
ATOM 3038 C C . GLN D 1 11 ? 5.04700 -31.03900 1.32000 1.000 11.20134 11 GLN D C 1
ATOM 3039 O O . GLN D 1 11 ? 4.07100 -31.03500 2.07300 1.000 11.99354 11 GLN D O 1
ATOM 3066 N N . CYS D 1 12 ? 5.16500 -31.92500 0.32700 1.000 10.37230 12 CYS D N 1
ATOM 3067 C CA . CYS D 1 12 ? 4.09100 -32.87200 0.04700 1.000 9.54588 12 CYS D CA 1
ATOM 3068 C C . CYS D 1 12 ? 4.52600 -34.31600 -0.13000 1.000 9.69853 12 CYS D C 1
ATOM 3069 O O . CYS D 1 12 ? 3.65200 -35.17700 -0.27400 1.000 9.64853 12 CYS D O 1
ATOM 3076 N N . GLY D 1 13 ? 5.82200 -34.61100 -0.17000 1.000 9.38007 13 GLY D N 1
ATOM 3077 C CA . GLY D 1 13 ? 6.29800 -35.97300 -0.29100 1.000 9.26427 13 GLY D CA 1
ATOM 3078 C C . GLY D 1 13 ? 6.46400 -36.49200 -1.70800 1.000 9.06688 13 GLY D C 1
ATOM 3079 O O . GLY D 1 13 ? 6.94600 -37.61800 -1.88000 1.000 10.14332 13 GLY D O 1
ATOM 3083 N N . PHE D 1 14 ? 6.07700 -35.72100 -2.72400 1.000 8.99845 14 PHE D N 1
ATOM 3084 C CA . PHE D 1 14 ? 6.34900 -36.10400 -4.10600 1.000 8.61156 14 PHE D CA 1
ATOM 3085 C C . PHE D 1 14 ? 7.83600 -36.38200 -4.29000 1.000 8.08255 14 PHE D C 1
ATOM 3086 O O . PHE D 1 14 ? 8.68400 -35.69200 -3.72000 1.000 8.02728 14 PHE D O 1
ATOM 3103 N N . GLU D 1 15 ? 8.16300 -37.38500 -5.10600 1.000 8.39574 15 GLU D N 1
ATOM 3104 C CA . GLU D 1 15 ? 9.55300 -37.71400 -5.39800 1.000 8.65104 15 GLU D CA 1
ATOM 3105 C C . GLU D 1 15 ? 9.82600 -37.65400 -6.89600 1.000 7.84041 15 GLU D C 1
ATOM 3106 O O . GLU D 1 15 ? 9.10800 -38.26800 -7.69500 1.000 8.85369 15 GLU D O 1
ATOM 3118 N N . TYR D 1 16 ? 10.84200 -36.87500 -7.26300 1.000 7.67724 16 TYR D N 1
ATOM 3119 C CA . TYR D 1 16 ? 11.38500 -36.85600 -8.61100 1.000 7.53775 16 TYR D CA 1
ATOM 3120 C C . TYR D 1 16 ? 12.57300 -37.80700 -8.68600 1.000 7.71145 16 TYR D C 1
ATOM 3121 O O . TYR D 1 16 ? 13.46900 -37.75800 -7.83800 1.000 8.36679 16 TYR D O 1
ATOM 3139 N N . ASP D 1 17 ? 12.59600 -38.64400 -9.71800 1.000 7.71145 17 ASP D N 1
ATOM 3140 C CA . ASP D 1 17 ? 13.66200 -39.61600 -9.93900 1.000 7.88779 17 ASP D CA 1
ATOM 3141 C C . ASP D 1 17 ? 14.37800 -39.23400 -11.22600 1.000 7.16402 17 ASP D C 1
ATOM 3142 O O . ASP D 1 17 ? 13.76300 -39.23300 -12.29500 1.000 6.92978 17 ASP D O 1
ATOM 3151 N N . GLU D 1 18 ? 15.66500 -38.89400 -11.12600 1.000 6.53236 18 GLU D N 1
ATOM 3152 C CA . GLU D 1 18 ? 16.41200 -38.52800 -12.32700 1.000 7.22981 18 GLU D CA 1
ATOM 3153 C C . GLU D 1 18 ? 16.31900 -39.61000 -13.39400 1.000 7.48248 18 GLU D C 1
ATOM 3154 O O . GLU D 1 18 ? 16.36000 -39.30800 -14.59000 1.000 7.91937 18 GLU D O 1
ATOM 3166 N N . ALA D 1 19 ? 16.20900 -40.87600 -12.98100 1.000 7.86147 19 ALA D N 1
ATOM 3167 C CA . ALA D 1 19 ? 16.15500 -41.97100 -13.94500 1.000 8.21151 19 ALA D CA 1
ATOM 3168 C C . ALA D 1 19 ? 14.90700 -41.89400 -14.80800 1.000 8.51681 19 ALA D C 1
ATOM 3169 O O . ALA D 1 19 ? 14.91300 -42.35100 -15.95800 1.000 8.42733 19 ALA D O 1
ATOM 3176 N N . LEU D 1 20 ? 13.83200 -41.32300 -14.27800 1.000 7.80094 20 LEU D N 1
ATOM 3177 C CA . LEU D 1 20 ? 12.55400 -41.30000 -14.97000 1.000 8.26941 20 LEU D CA 1
ATOM 3178 C C . LEU D 1 20 ? 12.19000 -39.93800 -15.53600 1.000 8.44575 20 LEU D C 1
ATOM 3179 O O . LEU D 1 20 ? 11.36700 -39.87000 -16.45400 1.000 8.81421 20 LEU D O 1
ATOM 3195 N N . GLY D 1 21 ? 12.78100 -38.86600 -15.03400 1.000 8.05886 21 GLY D N 1
ATOM 3196 C CA . GLY D 1 21 ? 12.38200 -37.56800 -15.50700 1.000 8.20362 21 GLY D CA 1
ATOM 3197 C C . GLY D 1 21 ? 10.92900 -37.25400 -15.18200 1.000 7.76935 21 GLY D C 1
ATOM 3198 O O . GLY D 1 21 ? 10.30500 -37.83600 -14.28300 1.000 8.02728 21 GLY D O 1
ATOM 3202 N N . TRP D 1 22 ? 10.39000 -36.30000 -15.93900 1.000 8.20098 22 TRP D N 1
ATOM 3203 C CA . TRP D 1 22 ? 8.98500 -35.90900 -15.83100 1.000 8.17203 22 TRP D CA 1
ATOM 3204 C C . TRP D 1 22 ? 8.48600 -35.56800 -17.22500 1.000 8.65630 22 TRP D C 1
ATOM 3205 O O . TRP D 1 22 ? 8.38500 -34.39500 -17.60300 1.000 8.16677 22 TRP D O 1
ATOM 3226 N N . PRO D 1 23 ? 8.17100 -36.58700 -18.02800 1.000 9.76433 23 PRO D N 1
ATOM 3227 C CA . PRO D 1 23 ? 7.88200 -36.34300 -19.45200 1.000 10.33545 23 PRO D CA 1
ATOM 3228 C C . PRO D 1 23 ? 6.72300 -35.39700 -19.71300 1.000 10.71707 23 PRO D C 1
ATOM 3229 O O . PRO D 1 23 ? 6.71500 -34.71900 -20.75100 1.000 10.98553 23 PRO D O 1
ATOM 3240 N N . GLU D 1 24 ? 5.73900 -35.33700 -18.81000 1.000 10.44336 24 GLU D N 1
ATOM 3241 C CA . GLU D 1 24 ? 4.58900 -34.46200 -19.01500 1.000 10.95131 24 GLU D CA 1
ATOM 3242 C C . GLU D 1 24 ? 4.99600 -33.00200 -19.15900 1.000 11.30136 24 GLU D C 1
ATOM 3243 O O . GLU D 1 24 ? 4.28800 -32.22800 -19.81800 1.000 11.33294 24 GLU D O 1
ATOM 3255 N N . ASP D 1 25 ? 6.11000 -32.60100 -18.54300 1.000 10.38019 25 ASP D N 1
ATOM 3256 C CA . ASP D 1 25 ? 6.60500 -31.23400 -18.62500 1.000 10.60917 25 ASP D CA 1
ATOM 3257 C C . ASP D 1 25 ? 7.84600 -31.11500 -19.50100 1.000 10.64601 25 ASP D C 1
ATOM 3258 O O . ASP D 1 25 ? 8.58100 -30.12900 -19.39100 1.000 10.53547 25 ASP D O 1
ATOM 3267 N N . GLY D 1 26 ? 8.09000 -32.09800 -20.36900 1.000 11.02764 26 GLY D N 1
ATOM 3268 C CA . GLY D 1 26 ? 9.22800 -32.06800 -21.26300 1.000 11.16186 26 GLY D CA 1
ATOM 3269 C C . GLY D 1 26 ? 10.55200 -32.39700 -20.62100 1.000 10.49600 26 GLY D C 1
ATOM 3270 O O . GLY D 1 26 ? 11.59700 -32.13900 -21.22900 1.000 10.92236 26 GLY D O 1
ATOM 3274 N N . ILE D 1 27 ? 10.55200 -32.95500 -19.41600 1.000 9.49061 27 ILE D N 1
ATOM 3275 C CA . ILE D 1 27 ? 11.78300 -33.30600 -18.72400 1.000 8.87475 27 ILE D CA 1
ATOM 3276 C C . ILE D 1 27 ? 12.07400 -34.76800 -19.03200 1.000 8.93002 27 ILE D C 1
ATOM 3277 O O . ILE D 1 27 ? 11.41200 -35.66700 -18.50700 1.000 8.86685 27 ILE D O 1
ATOM 3293 N N . ALA D 1 28 ? 13.05900 -35.00300 -19.89700 1.000 8.77737 28 ALA D N 1
ATOM 3294 C CA . ALA D 1 28 ? 13.35800 -36.35100 -20.35900 1.000 9.17215 28 ALA D CA 1
ATOM 3295 C C . ALA D 1 28 ? 13.87400 -37.21000 -19.21500 1.000 8.52471 28 ALA D C 1
ATOM 3296 O O . ALA D 1 28 ? 14.50600 -36.72100 -18.27900 1.000 8.54313 28 ALA D O 1
ATOM 3303 N N . ALA D 1 29 ? 13.58800 -38.51000 -19.29500 1.000 8.58261 29 ALA D N 1
ATOM 3304 C CA . ALA D 1 29 ? 14.25300 -39.46100 -18.41700 1.000 8.65893 29 ALA D CA 1
ATOM 3305 C C . ALA D 1 29 ? 15.76000 -39.24000 -18.47300 1.000 8.37206 29 ALA D C 1
ATOM 3306 O O . ALA D 1 29 ? 16.33800 -39.04700 -19.54500 1.000 8.63788 29 ALA D O 1
ATOM 3313 N N . GLY D 1 30 ? 16.39600 -39.25200 -17.30700 1.000 8.21414 30 GLY D N 1
ATOM 3314 C CA . GLY D 1 30 ? 17.81700 -39.01000 -17.21200 1.000 8.15887 30 GLY D CA 1
ATOM 3315 C C . GLY D 1 30 ? 18.19500 -37.57600 -16.92900 1.000 8.17993 30 GLY D C 1
ATOM 3316 O O . GLY D 1 30 ? 19.38900 -37.28200 -16.77100 1.000 8.46680 30 GLY D O 1
ATOM 3320 N N . THR D 1 31 ? 17.23200 -36.66700 -16.85200 1.000 7.71935 31 THR D N 1
ATOM 3321 C CA . THR D 1 31 ? 17.57600 -35.27500 -16.61700 1.000 7.53511 31 THR D CA 1
ATOM 3322 C C . THR D 1 31 ? 18.04300 -35.09700 -15.17700 1.000 7.39562 31 THR D C 1
ATOM 3323 O O . THR D 1 31 ? 17.29200 -35.34000 -14.22400 1.000 6.98505 31 THR D O 1
ATOM 3334 N N . ARG D 1 32 ? 19.29600 -34.69100 -15.02900 1.000 7.39826 32 ARG D N 1
ATOM 3335 C CA . ARG D 1 32 ? 19.87600 -34.47400 -13.71700 1.000 7.40352 32 ARG D CA 1
ATOM 3336 C C . ARG D 1 32 ? 19.25800 -33.24600 -13.05500 1.000 7.14033 32 ARG D C 1
ATOM 3337 O O . ARG D 1 32 ? 18.78500 -32.31700 -13.71400 1.000 6.84293 32 ARG D O 1
ATOM 3358 N N . TRP D 1 33 ? 19.29000 -33.24000 -11.72100 1.000 7.67724 33 TRP D N 1
ATOM 3359 C CA . TRP D 1 33 ? 18.59100 -32.20200 -10.96700 1.000 7.35878 33 TRP D CA 1
ATOM 3360 C C . TRP D 1 33 ? 19.02100 -30.80400 -11.39600 1.000 7.87989 33 TRP D C 1
ATOM 3361 O O . TRP D 1 33 ? 18.18000 -29.91800 -11.57000 1.000 7.90095 33 TRP D O 1
ATOM 3382 N N . ASP D 1 34 ? 20.32600 -30.58000 -11.55900 1.000 7.25350 34 ASP D N 1
ATOM 3383 C CA . ASP D 1 34 ? 20.81600 -29.24900 -11.91700 1.000 7.96938 34 ASP D CA 1
ATOM 3384 C C . ASP D 1 34 ? 20.42500 -28.84500 -13.33000 1.000 8.48523 34 ASP D C 1
ATOM 3385 O O . ASP D 1 34 ? 20.50400 -27.65300 -13.66400 1.000 8.96686 34 ASP D O 1
ATOM 3394 N N . ASP D 1 35 ? 20.01100 -29.80200 -14.15900 1.000 8.49312 35 ASP D N 1
ATOM 3395 C CA . ASP D 1 35 ? 19.65000 -29.54400 -15.54500 1.000 8.52997 35 ASP D CA 1
ATOM 3396 C C . ASP D 1 35 ? 18.15400 -29.35600 -15.74800 1.000 9.75380 35 ASP D C 1
ATOM 3397 O O . ASP D 1 35 ? 17.73400 -28.98100 -16.85000 1.000 9.98804 35 ASP D O 1
ATOM 3406 N N . ILE D 1 36 ? 17.35100 -29.62300 -14.73200 1.000 10.48810 36 ILE D N 1
ATOM 3407 C CA . ILE D 1 36 ? 15.92200 -29.30200 -14.80300 1.000 11.22240 36 ILE D CA 1
ATOM 3408 C C . ILE D 1 36 ? 15.75800 -27.78900 -14.82200 1.000 12.86207 36 ILE D C 1
ATOM 3409 O O . ILE D 1 36 ? 16.43200 -27.09200 -14.04000 1.000 12.86733 36 ILE D O 1
ATOM 3425 N N . PRO D 1 37 ? 14.87000 -27.24200 -15.65000 1.000 14.09116 37 PRO D N 1
ATOM 3426 C CA . PRO D 1 37 ? 14.63800 -25.79400 -15.63000 1.000 14.73861 37 PRO D CA 1
ATOM 3427 C C . PRO D 1 37 ? 14.47300 -25.27600 -14.21000 1.000 14.84389 37 PRO D C 1
ATOM 3428 O O . PRO D 1 37 ? 13.74500 -25.85500 -13.39700 1.000 14.31751 37 PRO D O 1
ATOM 3439 N N . ASP D 1 38 ? 15.16100 -24.17000 -13.91400 1.000 15.45712 38 ASP D N 1
ATOM 3440 C CA . ASP D 1 38 ? 15.16600 -23.62700 -12.56100 1.000 16.57830 38 ASP D CA 1
ATOM 3441 C C . ASP D 1 38 ? 13.77500 -23.24900 -12.08200 1.000 15.65451 38 ASP D C 1
ATOM 3442 O O . ASP D 1 38 ? 13.54800 -23.19300 -10.86900 1.000 15.79926 38 ASP D O 1
ATOM 3451 N N . ASP D 1 39 ? 12.84600 -22.99200 -12.99900 1.000 15.19130 39 ASP D N 1
ATOM 3452 C CA . ASP D 1 39 ? 11.49600 -22.57200 -12.65500 1.000 14.87547 39 ASP D CA 1
ATOM 3453 C C . ASP D 1 39 ? 10.51500 -23.73400 -12.56700 1.000 13.49636 39 ASP D C 1
ATOM 3454 O O . ASP D 1 39 ? 9.33300 -23.50700 -12.30100 1.000 13.89903 39 ASP D O 1
ATOM 3463 N N . TRP D 1 40 ? 10.96900 -24.96700 -12.76700 1.000 12.53571 40 TRP D N 1
ATOM 3464 C CA . TRP D 1 40 ? 10.08500 -26.10600 -12.58200 1.000 11.52770 40 TRP D CA 1
ATOM 3465 C C . TRP D 1 40 ? 9.71400 -26.23700 -11.11200 1.000 11.32504 40 TRP D C 1
ATOM 3466 O O . TRP D 1 40 ? 10.51800 -25.95400 -10.21900 1.000 12.09619 40 TRP D O 1
ATOM 3487 N N . SER D 1 41 ? 8.48700 -26.67400 -10.86600 1.000 10.68023 41 SER D N 1
ATOM 3488 C CA A SER D 1 41 ? 7.97900 -26.79500 -9.51100 0.520 10.52758 41 SER D CA 1
ATOM 3489 C CA B SER D 1 41 ? 7.93700 -26.77600 -9.52300 0.480 10.75918 41 SER D CA 1
ATOM 3490 C C . SER D 1 41 ? 7.33500 -28.15800 -9.31600 1.000 10.12490 41 SER D C 1
ATOM 3491 O O . SER D 1 41 ? 6.96400 -28.84300 -10.26900 1.000 9.29848 41 SER D O 1
ATOM 3506 N N . CYS D 1 42 ? 7.21400 -28.53600 -8.05500 1.000 9.09846 42 CYS D N 1
ATOM 3507 C CA . CYS D 1 42 ? 6.64400 -29.82600 -7.70800 1.000 8.02201 42 CYS D CA 1
ATOM 3508 C C . CYS D 1 42 ? 5.25900 -29.96900 -8.33300 1.000 8.29047 42 CYS D C 1
ATOM 3509 O O . CYS D 1 42 ? 4.41200 -29.08300 -8.15400 1.000 8.57734 42 CYS D O 1
ATOM 3516 N N . PRO D 1 43 ? 4.98100 -31.05900 -9.05400 1.000 8.09308 43 PRO D N 1
ATOM 3517 C CA A PRO D 1 43 ? 3.66300 -31.19500 -9.69200 0.600 8.50628 43 PRO D CA 1
ATOM 3518 C CA B PRO D 1 43 ? 3.66400 -31.18800 -9.69400 0.400 8.51681 43 PRO D CA 1
ATOM 3519 C C . PRO D 1 43 ? 2.51200 -31.30500 -8.71300 1.000 8.74315 43 PRO D C 1
ATOM 3520 O O . PRO D 1 43 ? 1.38100 -30.95700 -9.07200 1.000 9.44324 43 PRO D O 1
ATOM 3541 N N . ASP D 1 44 ? 2.75400 -31.76900 -7.48900 1.000 9.31954 44 ASP D N 1
ATOM 3542 C CA . ASP D 1 44 ? 1.66300 -32.04200 -6.56300 1.000 9.23795 44 ASP D CA 1
ATOM 3543 C C . ASP D 1 44 ? 1.35900 -30.91000 -5.59200 1.000 9.78802 44 ASP D C 1
ATOM 3544 O O . ASP D 1 44 ? 0.24700 -30.86600 -5.05900 1.000 10.84341 44 ASP D O 1
ATOM 3553 N N . CYS D 1 45 ? 2.29900 -29.99700 -5.34500 1.000 9.57483 45 CYS D N 1
ATOM 3554 C CA . CYS D 1 45 ? 2.03000 -28.88600 -4.43300 1.000 9.64853 45 CYS D CA 1
ATOM 3555 C C . CYS D 1 45 ? 2.58500 -27.54700 -4.89200 1.000 10.74339 45 CYS D C 1
ATOM 3556 O O . CYS D 1 45 ? 2.29000 -26.53600 -4.24800 1.000 11.34873 45 CYS D O 1
ATOM 3563 N N . GLY D 1 46 ? 3.36200 -27.49100 -5.97000 1.000 10.44862 46 GLY D N 1
ATOM 3564 C CA . GLY D 1 46 ? 3.84800 -26.23100 -6.48600 1.000 10.91447 46 GLY D CA 1
ATOM 3565 C C . GLY D 1 46 ? 5.12200 -25.72900 -5.85000 1.000 11.13818 46 GLY D C 1
ATOM 3566 O O . GLY D 1 46 ? 5.59000 -24.64500 -6.21900 1.000 11.03290 46 GLY D O 1
ATOM 3570 N N . ALA D 1 47 ? 5.71000 -26.48300 -4.92400 1.000 11.19345 47 ALA D N 1
ATOM 3571 C CA . ALA D 1 47 ? 6.93300 -26.04400 -4.26900 1.000 11.22240 47 ALA D CA 1
ATOM 3572 C C . ALA D 1 47 ? 8.07500 -25.90200 -5.27300 1.000 11.28556 47 ALA D C 1
ATOM 3573 O O . ALA D 1 47 ? 8.13400 -26.60000 -6.28800 1.000 10.86972 47 ALA D O 1
ATOM 3580 N N . ALA D 1 48 ? 8.99700 -24.99100 -4.97200 1.000 11.29346 48 ALA D N 1
ATOM 3581 C CA . ALA D 1 48 ? 10.16400 -24.76400 -5.80900 1.000 11.21187 48 ALA D CA 1
ATOM 3582 C C . ALA D 1 48 ? 11.19700 -25.87100 -5.61300 1.000 11.09870 48 ALA D C 1
ATOM 3583 O O . ALA D 1 48 ? 11.17800 -26.60200 -4.62300 1.000 10.84867 48 ALA D O 1
ATOM 3590 N N . LYS D 1 49 ? 12.11400 -25.98500 -6.58300 1.000 11.47243 49 LYS D N 1
ATOM 3591 C CA . LYS D 1 49 ? 13.17700 -26.98300 -6.49200 1.000 12.04355 49 LYS D CA 1
ATOM 3592 C C . LYS D 1 49 ? 13.95500 -26.86000 -5.19200 1.000 12.27779 49 LYS D C 1
ATOM 3593 O O . LYS D 1 49 ? 14.44300 -27.86500 -4.65800 1.000 12.09092 49 LYS D O 1
ATOM 3612 N N . SER D 1 50 ? 14.10200 -25.64000 -4.67600 1.000 12.83049 50 SER D N 1
ATOM 3613 C CA A SER D 1 50 ? 14.84400 -25.43700 -3.43800 0.350 12.76206 50 SER D CA 1
ATOM 3614 C CA B SER D 1 50 ? 14.85300 -25.45300 -3.44300 0.650 13.09368 50 SER D CA 1
ATOM 3615 C C . SER D 1 50 ? 14.19000 -26.12900 -2.25000 1.000 13.05946 50 SER D C 1
ATOM 3616 O O . SER D 1 50 ? 14.83300 -26.27800 -1.20400 1.000 13.66216 50 SER D O 1
ATOM 3631 N N . ASP D 1 51 ? 12.93400 -26.54600 -2.37800 1.000 13.06736 51 ASP D N 1
ATOM 3632 C CA . ASP D 1 51 ? 12.21200 -27.19900 -1.29400 1.000 13.35160 51 ASP D CA 1
ATOM 3633 C C . ASP D 1 51 ? 12.27700 -28.72000 -1.37900 1.000 12.46992 51 ASP D C 1
ATOM 3634 O O . ASP D 1 51 ? 11.54600 -29.40500 -0.65400 1.000 13.51741 51 ASP D O 1
ATOM 3643 N N . PHE D 1 52 ? 13.13200 -29.26100 -2.24200 1.000 11.54086 52 PHE D N 1
ATOM 3644 C CA . PHE D 1 52 ? 13.37600 -30.69200 -2.33200 1.000 10.95394 52 PHE D CA 1
ATOM 3645 C C . PHE D 1 52 ? 14.66000 -31.05400 -1.59600 1.000 11.51717 52 PHE D C 1
ATOM 3646 O O . PHE D 1 52 ? 15.58100 -30.24200 -1.48100 1.000 11.46453 52 PHE D O 1
ATOM 3663 N N . GLU D 1 53 ? 14.72900 -32.29900 -1.13200 1.000 11.74878 53 GLU D N 1
ATOM 3664 C CA . GLU D 1 53 ? 15.92900 -32.84500 -0.51800 1.000 12.03565 53 GLU D CA 1
ATOM 3665 C C . GLU D 1 53 ? 16.27100 -34.16600 -1.18600 1.000 11.38294 53 GLU D C 1
ATOM 3666 O O . GLU D 1 53 ? 15.38900 -34.99400 -1.42800 1.000 11.43821 53 GLU D O 1
ATOM 3678 N N . MET D 1 54 ? 17.55000 -34.35700 -1.49000 1.000 10.69602 54 MET D N 1
ATOM 3679 C CA . MET D 1 54 ? 17.99500 -35.61100 -2.07600 1.000 10.39862 54 MET D CA 1
ATOM 3680 C C . MET D 1 54 ? 17.81800 -36.75700 -1.08500 1.000 10.28018 54 MET D C 1
ATOM 3681 O O . MET D 1 54 ? 18.09400 -36.61700 0.11000 1.000 10.37493 54 MET D O 1
ATOM 3695 N N . VAL D 1 55 ? 17.35800 -37.89800 -1.59300 1.000 10.62233 55 VAL D N 1
ATOM 3696 C CA . VAL D 1 55 ? 17.09800 -39.07900 -0.77400 1.000 10.73287 55 VAL D CA 1
ATOM 3697 C C . VAL D 1 55 ? 18.32500 -39.98000 -0.77500 1.000 10.90131 55 VAL D C 1
ATOM 3698 O O . VAL D 1 55 ? 18.88600 -40.28600 -1.83500 1.000 11.40400 55 VAL D O 1
ATOM 3711 N N . GLU D 1 56 ? 18.72500 -40.42500 0.41300 1.000 10.03015 56 GLU D N 1
ATOM 3712 C CA . GLU D 1 56 ? 19.79200 -41.40600 0.54400 1.000 10.46441 56 GLU D CA 1
ATOM 3713 C C . GLU D 1 56 ? 19.23300 -42.81200 0.36700 1.000 10.71971 56 GLU D C 1
ATOM 3714 O O . GLU D 1 56 ? 18.18000 -43.14700 0.91200 1.000 11.04869 56 GLU D O 1
ATOM 3726 N N . VAL D 1 57 ? 19.95600 -43.64500 -0.38600 1.000 11.84879 57 VAL D N 1
ATOM 3727 C CA . VAL D 1 57 ? 19.52900 -45.00600 -0.68700 1.000 12.50413 57 VAL D CA 1
ATOM 3728 C C . VAL D 1 57 ? 20.67800 -45.97200 -0.42200 1.000 13.19369 57 VAL D C 1
ATOM 3729 O O . VAL D 1 57 ? 21.79800 -45.57400 -0.11200 1.000 13.24896 57 VAL D O 1
ATOM 3742 N N . ALA D 1 58 ? 20.38000 -47.26000 -0.55500 1.000 13.95430 58 ALA D N 1
ATOM 3743 C CA . ALA D 1 58 ? 21.38000 -48.29200 -0.33600 1.000 14.68334 58 ALA D CA 1
ATOM 3744 C C . ALA D 1 58 ? 22.48000 -48.22000 -1.39100 1.000 15.46501 58 ALA D C 1
ATOM 3745 O O . ALA D 1 58 ? 22.33000 -47.60800 -2.45100 1.000 15.33079 58 ALA D O 1
ATOM 3752 N N . ARG D 1 59 ? 23.59600 -48.87900 -1.08500 1.000 16.75727 59 ARG D N 1
ATOM 3753 C CA . ARG D 1 59 ? 24.74700 -48.88700 -1.97900 1.000 17.65738 59 ARG D CA 1
ATOM 3754 C C . ARG D 1 59 ? 24.39400 -49.52400 -3.31500 1.000 18.67592 59 ARG D C 1
ATOM 3755 O O . ARG D 1 59 ? 23.63000 -50.49000 -3.38200 1.000 18.98912 59 ARG D O 1
ATOM 3776 N N . SER D 1 60 ? 24.97400 -48.98700 -4.38200 1.000 19.61025 60 SER D N 1
ATOM 3777 C CA . SER D 1 60 ? 24.83600 -49.57600 -5.70600 1.000 20.72354 60 SER D CA 1
ATOM 3778 C C . SER D 1 60 ? 26.12200 -50.30900 -6.06500 1.000 22.10528 60 SER D C 1
ATOM 3779 O O . SER D 1 60 ? 27.14700 -50.13900 -5.40600 1.000 22.77115 60 SER D O 1
ATOM 3788 N N . MET E 1 1 ? 26.84900 -22.94200 -16.97600 1.000 25.75572 1 MET E N 1
ATOM 3789 C CA . MET E 1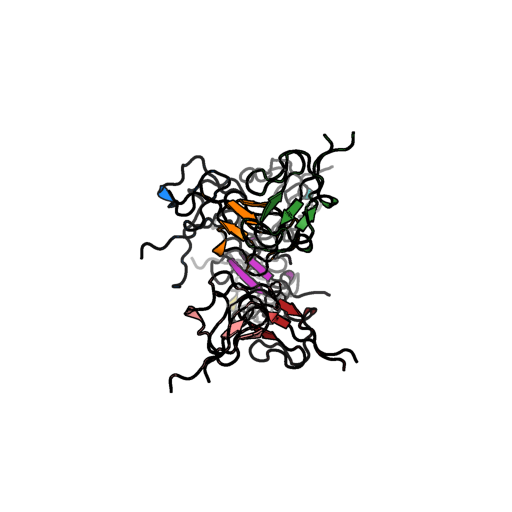 1 ? 26.12500 -23.20400 -18.24900 1.000 25.86889 1 MET E CA 1
ATOM 3790 C C . MET E 1 1 ? 25.39800 -21.93600 -18.68900 1.000 23.36859 1 MET E C 1
ATOM 3791 O O . MET E 1 1 ? 25.17800 -21.03200 -17.88000 1.000 23.50808 1 MET E O 1
ATOM 3807 N N . ASN E 1 2 ? 25.03900 -21.86200 -19.97400 1.000 20.50509 2 ASN E N 1
ATOM 3808 C CA . ASN E 1 2 ? 24.22100 -20.76100 -20.48800 1.000 18.49695 2 ASN E CA 1
ATOM 3809 C C . ASN E 1 2 ? 22.75500 -21.10500 -20.23700 1.000 17.26523 2 ASN E C 1
ATOM 3810 O O . ASN E 1 2 ? 21.99200 -21.45200 -21.14100 1.000 16.98888 2 ASN E O 1
ATOM 3821 N N . ASP E 1 3 ? 22.36200 -21.00200 -18.97400 1.000 17.32576 3 ASP E N 1
ATOM 3822 C CA . ASP E 1 3 ? 21.01800 -21.40500 -18.58800 1.000 17.29418 3 ASP E CA 1
ATOM 3823 C C . ASP E 1 3 ? 19.97000 -20.56400 -19.30700 1.000 14.98074 3 ASP E C 1
ATOM 3824 O O . ASP E 1 3 ? 20.17800 -19.38400 -19.60000 1.000 14.33067 3 ASP E O 1
ATOM 3833 N N . TYR E 1 4 ? 18.83800 -21.18900 -19.60800 1.000 13.38845 4 TYR E N 1
ATOM 3834 C CA A TYR E 1 4 ? 17.69400 -20.42100 -20.06400 0.640 12.41991 4 TYR E CA 1
ATOM 3835 C CA B TYR E 1 4 ? 17.66400 -20.45000 -20.05300 0.360 12.56993 4 TYR E CA 1
ATOM 3836 C C . TYR E 1 4 ? 17.14000 -19.60900 -18.89900 1.000 12.44360 4 TYR E C 1
ATOM 3837 O O . TYR E 1 4 ? 17.08400 -20.07500 -17.75700 1.000 12.86996 4 TYR E O 1
ATOM 3872 N N . LYS E 1 5 ? 16.74400 -18.37700 -19.19500 1.000 11.99091 5 LYS E N 1
ATOM 3873 C CA A LYS E 1 5 ? 16.34500 -17.44000 -18.16300 0.520 11.79615 5 LYS E CA 1
ATOM 3874 C CA B LYS E 1 5 ? 16.36100 -17.40100 -18.18700 0.480 11.74088 5 LYS E CA 1
ATOM 3875 C C . LYS E 1 5 ? 14.89000 -17.02500 -18.32500 1.000 11.38294 5 LYS E C 1
ATOM 3876 O O . LYS E 1 5 ? 14.29500 -17.13100 -19.40500 1.000 11.18555 5 LYS E O 1
ATOM 3913 N N . LEU E 1 6 ? 14.32300 -16.57200 -17.20700 1.000 11.44611 6 LEU E N 1
ATOM 3914 C CA . LEU E 1 6 ? 13.01500 -15.94300 -17.15200 1.000 11.13818 6 LEU E CA 1
ATOM 3915 C C . LEU E 1 6 ? 13.20400 -14.43400 -17.14500 1.000 9.93014 6 LEU E C 1
ATOM 3916 O O . LEU E 1 6 ? 14.16100 -13.91000 -16.56300 1.000 10.41704 6 LEU E O 1
ATOM 3932 N N . PHE E 1 7 ? 12.26900 -13.74100 -17.78500 1.000 9.26953 7 PHE E N 1
ATOM 3933 C CA . PHE E 1 7 ? 12.21300 -12.28800 -17.77600 1.000 8.88264 7 PHE E CA 1
ATOM 3934 C C . PHE E 1 7 ? 10.81100 -11.90300 -17.35400 1.000 8.84053 7 PHE E C 1
ATOM 3935 O O . PHE E 1 7 ? 9.83800 -12.39500 -17.92700 1.000 8.80369 7 PHE E O 1
ATOM 3952 N N . ARG E 1 8 ? 10.70900 -11.07000 -16.32400 1.000 9.91435 8 ARG E N 1
ATOM 3953 C CA . ARG E 1 8 ? 9.45200 -10.81000 -15.64300 1.000 10.34861 8 ARG E CA 1
ATOM 3954 C C . ARG E 1 8 ? 8.99200 -9.38600 -15.92500 1.000 10.11437 8 ARG E C 1
ATOM 3955 O O . ARG E 1 8 ? 9.75600 -8.43200 -15.74000 1.000 9.73801 8 ARG E O 1
ATOM 3976 N N . CYS E 1 9 ? 7.74400 -9.25400 -16.37100 1.000 9.40113 9 CYS E N 1
ATOM 3977 C CA . CYS E 1 9 ? 7.13800 -7.94900 -16.61300 1.000 9.54325 9 CYS E CA 1
ATOM 3978 C C . CYS E 1 9 ? 6.85200 -7.25500 -15.29000 1.000 11.38558 9 CYS E C 1
ATOM 3979 O O . CYS E 1 9 ? 6.08000 -7.76100 -14.46900 1.000 12.02513 9 CYS E O 1
ATOM 3986 N N . ILE E 1 10 ? 7.44700 -6.07600 -15.09900 1.000 12.64889 10 ILE E N 1
ATOM 3987 C CA . ILE E 1 10 ? 7.26400 -5.34700 -13.84900 1.000 14.17012 10 ILE E CA 1
ATOM 3988 C C . ILE E 1 10 ? 5.81400 -4.89600 -13.68300 1.000 14.77282 10 ILE E C 1
ATOM 3989 O O . ILE E 1 10 ? 5.34300 -4.72000 -12.55400 1.000 14.92547 10 ILE E O 1
ATOM 4005 N N . GLN E 1 11 ? 5.07700 -4.72100 -14.78800 1.000 15.70978 11 GLN E N 1
ATOM 4006 C CA . GLN E 1 11 ? 3.73200 -4.15100 -14.71300 1.000 16.03877 11 GLN E CA 1
ATOM 4007 C C . GLN E 1 11 ? 2.66900 -5.17100 -14.32200 1.000 15.57292 11 GLN E C 1
ATOM 4008 O O . GLN E 1 11 ? 1.66200 -4.79900 -13.70800 1.000 16.18089 11 GLN E O 1
ATOM 4022 N N . CYS E 1 12 ? 2.84400 -6.43900 -14.68800 1.000 14.61491 12 CYS E N 1
ATOM 4023 C CA . CYS E 1 12 ? 1.79800 -7.43200 -14.45600 1.000 13.85166 12 CYS E CA 1
ATOM 4024 C C . CYS E 1 12 ? 2.30600 -8.77400 -13.96000 1.000 14.63070 12 CYS E C 1
ATOM 4025 O O . CYS E 1 12 ? 1.48300 -9.61400 -13.58000 1.000 15.35710 12 CYS E O 1
ATOM 4032 N N . GLY E 1 13 ? 3.61200 -9.01400 -13.93900 1.000 14.08853 13 GLY E N 1
ATOM 4033 C CA . GLY E 1 13 ? 4.14700 -10.25200 -13.42900 1.000 13.65427 13 GLY E CA 1
ATOM 4034 C C . GLY E 1 13 ? 4.28900 -11.36200 -14.44600 1.000 12.98577 13 GLY E C 1
ATOM 4035 O O . GLY E 1 13 ? 4.82800 -12.42300 -14.10300 1.000 13.59900 13 GLY E O 1
ATOM 4039 N N . PHE E 1 14 ? 3.81900 -11.16800 -15.67700 1.000 12.01723 14 PHE E N 1
ATOM 4040 C CA . PHE E 1 14 ? 4.03200 -12.15900 -16.72100 1.000 11.15660 14 PHE E CA 1
ATOM 4041 C C . PHE E 1 14 ? 5.51600 -12.47400 -16.83100 1.000 10.80656 14 PHE E C 1
ATOM 4042 O O . PHE E 1 14 ? 6.36300 -11.58800 -16.71100 1.000 10.66444 14 PHE E O 1
ATOM 4059 N N . GLU E 1 15 ? 5.82600 -13.74900 -17.06000 1.000 11.06712 15 GLU E N 1
ATOM 4060 C CA . GLU E 1 15 ? 7.20000 -14.21700 -17.17300 1.000 10.46968 15 GLU E CA 1
ATOM 4061 C C . GLU E 1 15 ? 7.40700 -14.85100 -18.54200 1.000 9.39850 15 GLU E C 1
ATOM 4062 O O . GLU E 1 15 ? 6.72300 -15.81900 -18.89700 1.000 10.05910 15 GLU E O 1
ATOM 4074 N N . TYR E 1 16 ? 8.32200 -14.28300 -19.32000 1.000 8.64314 16 TYR E N 1
ATOM 4075 C CA . TYR E 1 16 ? 8.78600 -14.92100 -20.54300 1.000 8.47470 16 TYR E CA 1
ATOM 4076 C C . TYR E 1 16 ? 9.89000 -15.91000 -20.19200 1.000 7.84305 16 TYR E C 1
ATOM 4077 O O . TYR E 1 16 ? 10.82300 -15.57500 -19.45800 1.000 8.16150 16 TYR E O 1
ATOM 4095 N N . ASP E 1 17 ? 9.79100 -17.11900 -20.73100 1.000 8.59314 17 ASP E N 1
ATOM 4096 C CA . ASP E 1 17 ? 10.72200 -18.20400 -20.44100 1.000 9.09056 17 ASP E CA 1
ATOM 4097 C C . ASP E 1 17 ? 11.46500 -18.53200 -21.72900 1.000 8.81421 17 ASP E C 1
ATOM 4098 O O . ASP E 1 17 ? 10.85600 -18.99200 -22.70000 1.000 8.71157 17 ASP E O 1
ATOM 4107 N N . GLU E 1 18 ? 12.78000 -18.29200 -21.73700 1.000 8.52207 18 GLU E N 1
ATOM 4108 C CA . GLU E 1 18 ? 13.57200 -18.52500 -22.94400 1.000 9.00897 18 GLU E CA 1
ATOM 4109 C C . GLU E 1 18 ? 13.47400 -19.96600 -23.42300 1.000 9.48272 18 GLU E C 1
ATOM 4110 O O . GLU E 1 18 ? 13.59400 -20.22800 -24.62500 1.000 10.66444 18 GLU E O 1
ATOM 4122 N N . ALA E 1 19 ? 13.30600 -20.91500 -22.50300 1.000 10.16438 19 ALA E N 1
ATOM 4123 C CA . ALA E 1 19 ? 13.24500 -22.31600 -22.89700 1.000 10.76708 19 ALA E CA 1
ATOM 4124 C C . ALA E 1 19 ? 11.98900 -22.61700 -23.70100 1.000 11.45927 19 ALA E C 1
ATOM 4125 O O . ALA E 1 19 ? 11.98500 -23.54300 -24.52200 1.000 12.24094 19 ALA E O 1
ATOM 4132 N N . LEU E 1 20 ? 10.92100 -21.84900 -23.48300 1.000 11.30399 20 LEU E N 1
ATOM 4133 C CA . LEU E 1 20 ? 9.62700 -22.11800 -24.08800 1.000 12.10671 20 LEU E CA 1
ATOM 4134 C C . LEU E 1 20 ? 9.27000 -21.15800 -25.21000 1.000 10.84341 20 LEU E C 1
ATOM 4135 O O . LEU E 1 20 ? 8.43400 -21.50200 -26.05000 1.000 11.60402 20 LEU E O 1
ATOM 4151 N N . GLY E 1 21 ? 9.87700 -19.97700 -25.24500 1.000 9.98804 21 GLY E N 1
ATOM 4152 C CA . GLY E 1 21 ? 9.50800 -19.00700 -26.24100 1.000 9.86960 21 GLY E CA 1
ATOM 4153 C C . GLY E 1 21 ? 8.08500 -18.52400 -26.01600 1.000 9.94067 21 GLY E C 1
ATOM 4154 O O . GLY E 1 21 ? 7.49900 -18.67000 -24.94100 1.000 9.48798 21 GLY E O 1
ATOM 4158 N N . TRP E 1 22 ? 7.53100 -17.92700 -27.06000 1.000 9.38797 22 TRP E N 1
ATOM 4159 C CA . TRP E 1 22 ? 6.12800 -17.51900 -27.07400 1.000 9.26953 22 TRP E CA 1
ATOM 4160 C C . TRP E 1 22 ? 5.59600 -17.87000 -28.44900 1.000 9.63800 22 TRP E C 1
ATOM 4161 O O . TRP E 1 22 ? 5.52300 -17.02300 -29.35200 1.000 9.42481 22 TRP E O 1
ATOM 4182 N N . PRO E 1 23 ? 5.22400 -19.13700 -28.65100 1.000 10.10647 23 PRO E N 1
ATOM 4183 C CA . PRO E 1 23 ? 4.97400 -19.61900 -30.01900 1.000 10.83288 23 PRO E CA 1
ATOM 4184 C C . PRO E 1 23 ? 3.89200 -18.85500 -30.75200 1.000 10.30913 23 PRO E C 1
ATOM 4185 O O . PRO E 1 23 ? 4.00700 -18.63400 -31.96400 1.000 10.20386 23 PRO E O 1
ATOM 4196 N N . GLU E 1 24 ? 2.84500 -18.42700 -30.04500 1.000 9.99067 24 GLU E N 1
ATOM 4197 C CA . GLU E 1 24 ? 1.70800 -17.81500 -30.71500 1.000 10.20386 24 GLU E CA 1
ATOM 4198 C C . GLU E 1 24 ? 2.10400 -16.54700 -31.46300 1.000 10.60127 24 GLU E C 1
ATOM 4199 O O . GLU E 1 24 ? 1.44600 -16.18200 -32.44000 1.000 11.43821 24 GLU E O 1
ATOM 4211 N N . ASP E 1 25 ? 3.17300 -15.87000 -31.03600 1.000 9.98541 25 ASP E N 1
ATOM 4212 C CA . ASP E 1 25 ? 3.69600 -14.70600 -31.74000 1.000 10.65128 25 ASP E CA 1
ATOM 4213 C C . ASP E 1 25 ? 4.90600 -15.04200 -32.60700 1.000 10.71971 25 ASP E C 1
ATOM 4214 O O . ASP E 1 25 ? 5.62100 -14.13300 -33.04100 1.000 11.53296 25 ASP E O 1
ATOM 4223 N N . GLY E 1 26 ? 5.14200 -16.32700 -32.87400 1.000 10.79866 26 GLY E N 1
ATOM 4224 C CA . GLY E 1 26 ? 6.22200 -16.74800 -33.74100 1.000 11.19082 26 GLY E CA 1
ATOM 4225 C C . GLY E 1 26 ? 7.56700 -16.84900 -33.06800 1.000 10.71444 26 GLY E C 1
ATOM 4226 O O . GLY E 1 26 ? 8.56700 -17.09100 -33.75200 1.000 11.75930 26 GLY E O 1
ATOM 4230 N N . ILE E 1 27 ? 7.62700 -16.67300 -31.75400 1.000 10.65391 27 ILE E N 1
ATOM 4231 C CA . ILE E 1 27 ? 8.88900 -16.68400 -31.02200 1.000 10.26439 27 ILE E CA 1
ATOM 4232 C C . ILE E 1 27 ? 9.18100 -18.12500 -30.62700 1.000 10.44862 27 ILE E C 1
ATOM 4233 O O . ILE E 1 27 ? 8.55700 -18.66800 -29.71200 1.000 10.59864 27 ILE E O 1
ATOM 4249 N N . ALA E 1 28 ? 10.14200 -18.73700 -31.31100 1.000 10.85656 28 ALA E N 1
ATOM 4250 C CA . ALA E 1 28 ? 10.42700 -20.15000 -31.13600 1.000 11.72509 28 ALA E CA 1
ATOM 4251 C C . ALA E 1 28 ? 10.97800 -20.44600 -29.74900 1.000 11.61718 28 ALA E C 1
ATOM 4252 O O . ALA E 1 28 ? 11.66800 -19.62500 -29.13600 1.000 10.87236 28 ALA E O 1
ATOM 4259 N N . ALA E 1 29 ? 10.67100 -21.64800 -29.26400 1.000 11.18292 29 ALA E N 1
ATOM 4260 C CA . ALA E 1 29 ? 11.29800 -22.15300 -28.05100 1.000 11.65929 29 ALA E CA 1
ATOM 4261 C C . ALA E 1 29 ? 12.81200 -22.06300 -28.17800 1.000 11.78562 29 ALA E C 1
ATOM 4262 O O . ALA E 1 29 ? 13.38500 -22.41100 -29.21600 1.000 12.01460 29 ALA E O 1
ATOM 4269 N N . GLY E 1 30 ? 13.45400 -21.57600 -27.11600 1.000 10.79603 30 GLY E N 1
ATOM 4270 C CA . GLY E 1 30 ? 14.87900 -21.34700 -27.09900 1.000 11.28820 30 GLY E CA 1
ATOM 4271 C C . GLY E 1 30 ? 15.29200 -19.92700 -27.42000 1.000 10.81182 30 GLY E C 1
ATOM 4272 O O . GLY E 1 30 ? 16.47400 -19.59900 -27.27800 1.000 10.24860 30 GLY E O 1
ATOM 4276 N N . THR E 1 31 ? 14.36700 -19.07200 -27.84900 1.000 9.96172 31 THR E N 1
ATOM 4277 C CA . THR E 1 31 ? 14.74400 -17.72300 -28.24800 1.000 10.10384 31 THR E CA 1
ATOM 4278 C C . THR E 1 31 ? 15.20000 -16.91200 -27.03700 1.000 9.16162 31 THR E C 1
ATOM 4279 O O . THR E 1 31 ? 14.44600 -16.71600 -26.07700 1.000 9.05372 31 THR E O 1
ATOM 4290 N N . ARG E 1 32 ? 16.43300 -16.42900 -27.09600 1.000 8.49576 32 ARG E N 1
ATOM 4291 C CA . ARG E 1 32 ? 16.97300 -15.57300 -26.05500 1.000 8.31679 32 ARG E CA 1
ATOM 4292 C C . ARG E 1 32 ? 16.29900 -14.20100 -26.07500 1.000 8.00096 32 ARG E C 1
ATOM 4293 O O . ARG E 1 32 ? 15.89200 -13.69200 -27.12200 1.000 7.89042 32 ARG E O 1
ATOM 4314 N 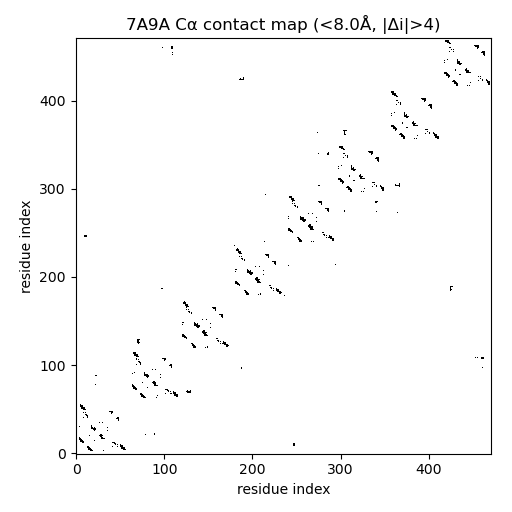N . TRP E 1 33 ? 16.20700 -13.59400 -24.89200 1.000 8.23520 33 TRP E N 1
ATOM 4315 C CA . TRP E 1 33 ? 15.51000 -12.32000 -24.74300 1.000 8.60103 33 TRP E CA 1
ATOM 4316 C C . TRP E 1 33 ? 15.98200 -11.29200 -25.76700 1.000 9.03529 33 TRP E C 1
ATOM 4317 O O . TRP E 1 33 ? 15.16800 -10.60500 -26.39500 1.000 9.02740 33 TRP E O 1
ATOM 4338 N N . ASP E 1 34 ? 17.29800 -11.17000 -25.95100 1.000 9.97225 34 ASP E N 1
ATOM 4339 C CA . ASP E 1 34 ? 17.81100 -10.12400 -26.82900 1.000 10.29597 34 ASP E CA 1
ATOM 4340 C C . ASP E 1 34 ? 17.48200 -10.38500 -28.28900 1.000 10.35124 34 ASP E C 1
ATOM 4341 O O . ASP E 1 34 ? 17.57300 -9.45800 -29.10200 1.000 11.32767 34 ASP E O 1
ATOM 4350 N N . ASP E 1 35 ? 17.10400 -11.61200 -28.63600 1.000 9.96172 35 ASP E N 1
ATOM 4351 C CA . ASP E 1 35 ? 16.77900 -11.96700 -30.01100 1.000 10.88815 35 ASP E CA 1
ATOM 4352 C C . ASP E 1 35 ? 15.29100 -11.83700 -30.32200 1.000 11.42505 35 ASP E C 1
ATOM 4353 O O . ASP E 1 35 ? 14.88600 -12.10100 -31.45800 1.000 12.37517 35 ASP E O 1
ATOM 4362 N N . ILE E 1 36 ? 14.47600 -11.44100 -29.35600 1.000 11.64350 36 ILE E N 1
ATOM 4363 C CA . ILE E 1 36 ? 13.06900 -11.13400 -29.62000 1.000 11.72772 36 ILE E CA 1
ATOM 4364 C C . ILE E 1 36 ? 12.98900 -9.75100 -30.26300 1.000 12.22515 36 ILE E C 1
ATOM 4365 O O . ILE E 1 36 ? 13.59200 -8.80500 -29.73800 1.000 11.93827 36 ILE E O 1
ATOM 4381 N N . PRO E 1 37 ? 12.26700 -9.58100 -31.37100 1.000 13.79113 37 PRO E N 1
ATOM 4382 C CA A PRO E 1 37 ? 12.11200 -8.24000 -31.94600 0.600 14.63333 37 PRO E CA 1
ATOM 4383 C CA B PRO E 1 37 ? 12.11900 -8.23900 -31.94500 0.400 14.39383 37 PRO E CA 1
ATOM 4384 C C . PRO E 1 37 ? 11.64500 -7.24100 -30.89700 1.000 15.19919 37 PRO E C 1
ATOM 4385 O O . PRO E 1 37 ? 10.78300 -7.54000 -30.06900 1.000 14.39909 37 PRO E O 1
ATOM 4406 N N . ASP E 1 38 ? 12.22400 -6.04000 -30.94800 1.000 16.91519 38 ASP E N 1
ATOM 4407 C CA A ASP E 1 38 ? 12.04500 -5.05800 -29.88700 0.550 18.12849 38 ASP E CA 1
ATOM 4408 C CA B ASP E 1 38 ? 12.04600 -5.05600 -29.88900 0.450 18.06006 38 ASP E CA 1
ATOM 4409 C C . ASP E 1 38 ? 10.64200 -4.47100 -29.84000 1.000 18.68645 38 ASP E C 1
ATOM 4410 O O . ASP E 1 38 ? 10.29300 -3.84000 -28.83500 1.000 20.28927 38 ASP E O 1
ATOM 4427 N N . ASP E 1 39 ? 9.83500 -4.65100 -30.88200 1.000 18.31009 39 ASP E N 1
ATOM 4428 C CA . ASP E 1 39 ? 8.45500 -4.18500 -30.82500 1.000 17.88372 39 ASP E CA 1
ATOM 4429 C C . ASP E 1 39 ? 7.52200 -5.18700 -30.15200 1.000 16.43881 39 ASP E C 1
ATOM 4430 O O . ASP E 1 39 ? 6.34100 -4.87700 -29.95900 1.000 17.39682 39 ASP E O 1
ATOM 4439 N N . TRP E 1 40 ? 8.01100 -6.36600 -29.78300 1.000 14.45436 40 TRP E N 1
ATOM 4440 C CA . TRP E 1 40 ? 7.17000 -7.31200 -29.06700 1.000 13.15421 40 TRP E CA 1
ATOM 4441 C C . TRP E 1 40 ? 6.83300 -6.74200 -27.69600 1.000 12.64625 40 TRP E C 1
ATOM 4442 O O . TRP E 1 40 ? 7.63000 -6.03300 -27.07800 1.000 12.83838 40 TRP E O 1
ATOM 4463 N N . SER E 1 41 ? 5.62400 -7.02700 -27.23600 1.000 11.58823 41 SER E N 1
ATOM 4464 C CA A SER E 1 41 ? 5.14200 -6.48500 -25.97800 0.680 11.66982 41 SER E CA 1
ATOM 4465 C CA B SER E 1 41 ? 5.10400 -6.47700 -25.99300 0.320 11.74615 41 SER E CA 1
ATOM 4466 C C . SER E 1 41 ? 4.56700 -7.60300 -25.12300 1.000 11.30136 41 SER E C 1
ATOM 4467 O O . SER E 1 41 ? 4.23200 -8.68600 -25.61200 1.000 11.42505 41 SER E O 1
ATOM 4482 N N . CYS E 1 42 ? 4.47400 -7.32800 -23.82500 1.000 10.50126 42 CYS E N 1
ATOM 4483 C CA . CYS E 1 42 ? 3.96800 -8.30700 -22.88000 1.000 9.91435 42 CYS E CA 1
ATOM 4484 C C . CYS E 1 42 ? 2.59000 -8.79000 -23.33100 1.000 10.09858 42 CYS E C 1
ATOM 4485 O O . CYS E 1 42 ? 1.68400 -7.96500 -23.52400 1.000 10.58811 42 CYS E O 1
ATOM 4492 N N . PRO E 1 43 ? 2.39300 -10.09200 -23.52200 1.000 10.78287 43 PRO E N 1
ATOM 4493 C CA A PRO E 1 43 ? 1.08000 -10.57400 -23.97800 0.510 11.23293 43 PRO E CA 1
ATOM 4494 C CA B PRO E 1 43 ? 1.08000 -10.56600 -23.98400 0.490 11.31451 43 PRO E CA 1
ATOM 4495 C C . PRO E 1 43 ? -0.05100 -10.28100 -23.01500 1.000 11.70930 43 PRO E C 1
ATOM 4496 O O . PRO E 1 43 ? -1.20800 -10.20800 -23.44200 1.000 12.60151 43 PRO E O 1
ATOM 4517 N N . ASP E 1 44 ? 0.23400 -10.11500 -21.72800 1.000 11.60402 44 ASP E N 1
ATOM 4518 C CA . ASP E 1 44 ? -0.83200 -9.96500 -20.75100 1.000 12.48044 44 ASP E CA 1
ATOM 4519 C C . ASP E 1 44 ? -1.17400 -8.51900 -20.42200 1.000 12.86996 44 ASP E C 1
ATOM 4520 O O . ASP E 1 44 ? -2.28800 -8.26300 -19.95100 1.000 13.87798 44 ASP E O 1
ATOM 4529 N N . CYS E 1 45 ? -0.26700 -7.56900 -20.66300 1.000 12.39886 45 CYS E N 1
ATOM 4530 C CA . CYS E 1 45 ? -0.55500 -6.17600 -20.33700 1.000 11.98828 45 CYS E CA 1
ATOM 4531 C C . CYS E 1 45 ? -0.05300 -5.16200 -21.35500 1.000 11.76457 45 CYS E C 1
ATOM 4532 O O . CYS E 1 45 ? -0.39500 -3.98400 -21.22400 1.000 12.31990 45 CYS E O 1
ATOM 4539 N N . GLY E 1 46 ? 0.73900 -5.55800 -22.34700 1.000 11.53033 46 GLY E N 1
ATOM 4540 C CA . GLY E 1 46 ? 1.17700 -4.65400 -23.38900 1.000 10.95921 46 GLY E CA 1
ATOM 4541 C C . GLY E 1 46 ? 2.44100 -3.88100 -23.08300 1.000 10.73813 46 GLY E C 1
ATOM 4542 O O . GLY E 1 46 ? 2.85100 -3.04800 -23.90400 1.000 11.11975 46 GLY E O 1
ATOM 4546 N N . ALA E 1 47 ? 3.07200 -4.12400 -21.93600 1.000 10.44073 47 ALA E N 1
ATOM 4547 C CA . ALA E 1 47 ? 4.28300 -3.40200 -21.58000 1.000 10.22491 47 ALA E CA 1
ATOM 4548 C C . ALA E 1 47 ? 5.40200 -3.69600 -22.57500 1.000 10.06173 47 ALA E C 1
ATOM 4549 O O . ALA E 1 47 ? 5.47700 -4.78000 -23.16700 1.000 10.24333 47 ALA E O 1
ATOM 4556 N N . ALA E 1 48 ? 6.29600 -2.72300 -22.73300 1.000 9.55904 48 ALA E N 1
ATOM 4557 C CA . ALA E 1 48 ? 7.44200 -2.86800 -23.61600 1.000 9.31164 48 ALA E CA 1
ATOM 4558 C C . ALA E 1 48 ? 8.47900 -3.79900 -22.99300 1.000 9.46166 48 ALA E C 1
ATOM 4559 O O . ALA E 1 48 ? 8.49000 -4.03900 -21.78200 1.000 9.55641 48 ALA E O 1
ATOM 4566 N N . LYS E 1 49 ? 9.37100 -4.32000 -23.84200 1.000 9.29059 49 LYS E N 1
ATOM 4567 C CA . LYS E 1 49 ? 10.43700 -5.18300 -23.34800 1.000 9.22216 49 LYS E CA 1
ATOM 4568 C C . LYS E 1 49 ? 11.24600 -4.49700 -22.25800 1.000 9.71432 49 LYS E C 1
ATOM 4569 O O . LYS E 1 49 ? 11.73300 -5.15900 -21.33500 1.000 9.81960 49 LYS E O 1
ATOM 4588 N N . SER E 1 50 ? 11.39100 -3.17600 -22.33300 1.000 10.41177 50 SER E N 1
ATOM 4589 C CA . SER E 1 50 ? 12.16100 -2.46400 -21.32200 1.000 10.97237 50 SER E CA 1
ATOM 4590 C C . SER E 1 50 ? 11.50500 -2.50200 -19.94900 1.000 11.72246 50 SER E C 1
ATOM 4591 O O . SER E 1 50 ? 12.17700 -2.19100 -18.96200 1.000 12.06987 50 SER E O 1
ATOM 4599 N N . ASP E 1 51 ? 10.23400 -2.88700 -19.85600 1.000 11.48822 51 ASP E N 1
ATOM 4600 C CA . ASP E 1 51 ? 9.55300 -3.02200 -18.57600 1.000 11.66456 51 ASP E CA 1
ATOM 4601 C C . ASP E 1 51 ? 9.71700 -4.40900 -17.97600 1.000 10.79866 51 ASP E C 1
ATOM 4602 O O . ASP E 1 51 ? 9.09500 -4.70600 -16.95500 1.000 10.99869 51 ASP E O 1
ATOM 4611 N N . PHE E 1 52 ? 10.53600 -5.25600 -18.58600 1.000 10.16174 52 PHE E N 1
ATOM 4612 C CA . PHE E 1 52 ? 10.86100 -6.57700 -18.07400 1.000 9.90119 52 PHE E CA 1
ATOM 4613 C C . PHE E 1 52 ? 12.21600 -6.52000 -17.38300 1.000 10.35650 52 PHE E C 1
ATOM 4614 O O . PHE E 1 52 ? 13.08800 -5.72400 -17.74300 1.000 10.68812 52 PHE E O 1
ATOM 4631 N N . GLU E 1 53 ? 12.39100 -7.37600 -16.38700 1.000 11.34083 53 GLU E N 1
ATOM 4632 C CA . GLU E 1 53 ? 13.68000 -7.51600 -15.72400 1.000 12.68836 53 GLU E CA 1
ATOM 4633 C C . GLU E 1 53 ? 14.02200 -8.99500 -15.63600 1.000 13.22790 53 GLU E C 1
ATOM 4634 O O . GLU E 1 53 ? 13.14300 -9.83600 -15.43800 1.000 12.90944 53 GLU E O 1
ATOM 4646 N N . MET E 1 54 ? 15.29500 -9.31100 -15.80700 1.000 14.54122 54 MET E N 1
ATOM 4647 C CA A MET E 1 54 ? 15.71400 -10.69900 -15.73000 0.600 15.16234 54 MET E CA 1
ATOM 4648 C CA B MET E 1 54 ? 15.74000 -10.69500 -15.73000 0.400 15.39921 54 MET E CA 1
ATOM 4649 C C . MET E 1 54 ? 15.55200 -11.22600 -14.31300 1.000 15.85453 54 MET E C 1
ATOM 4650 O O . MET E 1 54 ? 15.78800 -10.51600 -13.33200 1.000 16.45197 54 MET E O 1
ATOM 4677 N N . VAL E 1 55 ? 15.14400 -12.48500 -14.20900 1.000 16.89676 55 VAL E N 1
ATOM 4678 C CA . VAL E 1 55 ? 14.91900 -13.12400 -12.91900 1.000 18.62065 55 VAL E CA 1
ATOM 4679 C C . VAL E 1 55 ? 16.19400 -13.85100 -12.51300 1.000 20.03398 55 VAL E C 1
ATOM 4680 O O . VAL E 1 55 ? 16.64600 -14.76600 -13.21100 1.000 19.27073 55 VAL E O 1
ATOM 4693 N N . GLU E 1 56 ? 16.77100 -13.44100 -11.38700 1.000 21.84999 56 GLU E N 1
ATOM 4694 C CA . GLU E 1 56 ? 17.97000 -14.07200 -10.86000 1.000 24.64769 56 GLU E CA 1
ATOM 4695 C C . GLU E 1 56 ? 17.60900 -15.32500 -10.07300 1.000 25.69519 56 GLU E C 1
ATOM 4696 O O . GLU E 1 56 ? 16.52700 -15.42700 -9.48800 1.000 25.17144 56 GLU E O 1
ATOM 4708 N N . VAL E 1 57 ? 18.53600 -16.27800 -10.05900 1.000 27.55857 57 VAL E N 1
ATOM 4709 C CA . VAL E 1 57 ? 18.39200 -17.48500 -9.24900 1.000 29.42721 57 VAL E CA 1
ATOM 4710 C C . VAL E 1 57 ? 17.96000 -17.13900 -7.82700 1.000 29.86411 57 VAL E C 1
ATOM 4711 O O . VAL E 1 57 ? 18.65800 -16.42000 -7.11200 1.000 30.35627 57 VAL E O 1
ATOM 4724 N N . MET F 1 1 ? 35.85700 20.17500 -30.90000 1.000 15.57029 1 MET F N 1
ATOM 4725 C CA A MET F 1 1 ? 35.27600 20.53700 -29.58800 0.530 15.13603 1 MET F CA 1
ATOM 4726 C CA B MET F 1 1 ? 35.13900 20.57700 -29.65000 0.470 15.34658 1 MET F CA 1
ATOM 4727 C C . MET F 1 1 ? 34.48200 19.37400 -29.00600 1.000 14.42541 1 MET F C 1
ATOM 4728 O O . MET F 1 1 ? 34.24000 18.36400 -29.67200 1.000 14.88073 1 MET F O 1
ATOM 4759 N N . ASN F 1 2 ? 34.13100 19.50700 -27.72800 1.000 12.51729 2 ASN F N 1
ATOM 4760 C CA . ASN F 1 2 ? 33.28900 18.52400 -27.05400 1.000 11.92511 2 ASN F CA 1
ATOM 4761 C C . ASN F 1 2 ? 31.83100 18.89600 -27.32100 1.000 11.51717 2 ASN F C 1
ATOM 4762 O O . ASN F 1 2 ? 31.06500 19.28300 -26.43800 1.000 10.67496 2 ASN F O 1
ATOM 4773 N N . ASP F 1 3 ? 31.46300 18.79400 -28.59300 1.000 11.62771 3 ASP F N 1
ATOM 4774 C CA . ASP F 1 3 ? 30.13400 19.20700 -29.01400 1.000 11.95670 3 ASP F CA 1
ATOM 4775 C C . ASP F 1 3 ? 29.07000 18.31900 -28.38200 1.000 10.96184 3 ASP F C 1
ATOM 4776 O O . ASP F 1 3 ? 29.29800 17.14200 -28.09900 1.000 11.05659 3 ASP F O 1
ATOM 4785 N N . TYR F 1 4 ? 27.89800 18.90200 -28.14700 1.000 9.84855 4 TYR F N 1
ATOM 4786 C CA A TYR F 1 4 ? 26.77300 18.11300 -27.67400 0.500 9.56167 4 TYR F CA 1
ATOM 4787 C CA B TYR F 1 4 ? 26.74700 18.13500 -27.68400 0.500 9.49324 4 TYR F CA 1
ATOM 4788 C C . TYR F 1 4 ? 26.21100 17.28800 -28.82800 1.000 9.87487 4 TYR F C 1
ATOM 4789 O O . TYR F 1 4 ? 26.00900 17.79300 -29.93800 1.000 10.63285 4 TYR F O 1
ATOM 4824 N N . LYS F 1 5 ? 25.96800 16.01000 -28.55900 1.000 9.45640 5 LYS F N 1
ATOM 4825 C CA A LYS F 1 5 ? 25.58700 15.04100 -29.57300 0.590 9.77222 5 LYS F CA 1
ATOM 4826 C CA B LYS F 1 5 ? 25.58600 15.04500 -29.57800 0.410 9.52483 5 LYS F CA 1
ATOM 4827 C C . LYS F 1 5 ? 24.09800 14.72600 -29.50700 1.000 9.32743 5 LYS F C 1
ATOM 4828 O O . LYS F 1 5 ? 23.44400 14.89200 -28.47100 1.000 8.85369 5 LYS F O 1
ATOM 4865 N N . LEU F 1 6 ? 23.58300 14.24800 -30.63800 1.000 9.02213 6 LEU F N 1
ATOM 4866 C CA . LEU F 1 6 ? 22.23500 13.72000 -30.76000 1.000 9.15636 6 LEU F CA 1
ATOM 4867 C C . LEU F 1 6 ? 22.31300 12.20300 -30.79900 1.000 7.91674 6 LEU F C 1
ATOM 4868 O O . LEU F 1 6 ? 23.20800 11.63500 -31.43500 1.000 7.83515 6 LEU F O 1
ATOM 4884 N N . PHE F 1 7 ? 21.36800 11.55400 -30.12200 1.000 7.54301 7 PHE F N 1
ATOM 4885 C CA . PHE F 1 7 ? 21.23700 10.10300 -30.10100 1.000 8.08781 7 PHE F CA 1
ATOM 4886 C C . PHE F 1 7 ? 19.81500 9.77300 -30.50900 1.000 7.79304 7 PHE F C 1
ATOM 4887 O O . PHE F 1 7 ? 18.86500 10.29800 -29.92500 1.000 7.87200 7 PHE F O 1
ATOM 4904 N N . ARG F 1 8 ? 19.66200 8.93000 -31.51700 1.000 7.52195 8 ARG F N 1
ATOM 4905 C CA A ARG F 1 8 ? 18.34500 8.60200 -32.03200 0.610 8.06676 8 ARG F CA 1
ATOM 4906 C CA B ARG F 1 8 ? 18.35600 8.59300 -32.06400 0.390 7.95095 8 ARG F CA 1
ATOM 4907 C C . ARG F 1 8 ? 17.93900 7.19500 -31.62900 1.000 8.06676 8 ARG F C 1
ATOM 4908 O O . ARG F 1 8 ? 18.75500 6.26700 -31.63100 1.000 8.49839 8 ARG F O 1
ATOM 4949 N N . CYS F 1 9 ? 16.66800 7.06000 -31.27500 1.000 8.08255 9 CYS F N 1
ATOM 4950 C CA . CYS F 1 9 ? 16.07100 5.76000 -31.00700 1.000 7.71408 9 CYS F CA 1
ATOM 4951 C C . CYS F 1 9 ? 15.88400 5.02000 -32.32600 1.000 7.90358 9 CYS F C 1
ATOM 4952 O O . CYS F 1 9 ? 15.21000 5.51800 -33.23000 1.000 9.04319 9 CYS F O 1
ATOM 4959 N N . ILE F 1 10 ? 16.47100 3.83000 -32.43900 1.000 8.83264 10 ILE F N 1
ATOM 4960 C CA . ILE F 1 10 ? 16.33200 3.05200 -33.66500 1.000 10.75655 10 ILE F CA 1
ATOM 4961 C C . ILE F 1 10 ? 14.86200 2.74100 -33.94300 1.000 11.43821 10 ILE F C 1
ATOM 4962 O O . ILE F 1 10 ? 14.41400 2.75500 -35.09700 1.000 11.14607 10 ILE F O 1
ATOM 4978 N N . GLN F 1 11 ? 14.08500 2.47200 -32.89200 1.000 11.65403 11 GLN F N 1
ATOM 4979 C CA . GLN F 1 11 ? 12.74800 1.92100 -33.08400 1.000 12.46728 11 GLN F CA 1
ATOM 4980 C C . GLN F 1 11 ? 11.72300 2.96600 -33.51600 1.000 12.59888 11 GLN F C 1
ATOM 4981 O O . GLN F 1 11 ? 10.81900 2.63900 -34.29200 1.000 13.75428 11 GLN F O 1
ATOM 4995 N N . CYS F 1 12 ? 11.83100 4.21000 -33.04000 1.000 11.25924 12 CYS F N 1
ATOM 4996 C CA . CYS F 1 12 ? 10.84400 5.23200 -33.36200 1.000 10.98553 12 CYS F CA 1
ATOM 4997 C C . CYS F 1 12 ? 11.43000 6.55100 -33.83000 1.000 11.12239 12 CYS F C 1
ATOM 4998 O O . CYS F 1 12 ? 10.66100 7.42600 -34.24300 1.000 12.05671 12 CYS F O 1
ATOM 5005 N N . GLY F 1 13 ? 12.74200 6.74000 -33.76600 1.000 10.34335 13 GLY F N 1
ATOM 5006 C CA . GLY F 1 13 ? 13.33700 7.96100 -34.24700 1.000 10.65391 13 GLY F CA 1
ATOM 5007 C C . GLY F 1 13 ? 13.40200 9.09000 -33.24500 1.000 10.44336 13 GLY F C 1
ATOM 5008 O O . GLY F 1 13 ? 13.97600 10.13800 -33.56900 1.000 10.71181 13 GLY F O 1
ATOM 5012 N N . PHE F 1 14 ? 12.83700 8.92300 -32.04800 1.000 10.65917 14 PHE F N 1
ATOM 5013 C CA . PHE F 1 14 ? 12.99200 9.93800 -31.01800 1.000 9.76170 14 PHE F CA 1
ATOM 5014 C C . PHE F 1 14 ? 14.46500 10.28200 -30.88800 1.000 9.55115 14 PHE F C 1
ATOM 5015 O O . PHE F 1 14 ? 15.33000 9.40700 -30.95800 1.000 9.77749 14 PHE F O 1
ATOM 5032 N N . GLU F 1 15 ? 14.75000 11.55700 -30.67400 1.000 9.81170 15 GLU F N 1
ATOM 5033 C CA A GLU F 1 15 ? 16.11100 12.06200 -30.59600 0.460 9.37744 15 GLU F CA 1
ATOM 5034 C CA B GLU F 1 15 ? 16.12100 12.03200 -30.58000 0.540 9.56957 15 GLU F CA 1
ATOM 5035 C C . GLU F 1 15 ? 16.35700 12.67300 -29.22300 1.000 8.96423 15 GLU F C 1
ATOM 5036 O O . GLU F 1 15 ? 15.60200 13.55300 -28.79300 1.000 9.76433 15 GLU F O 1
ATOM 5059 N N . TYR F 1 16 ? 17.40100 12.20900 -28.54600 1.000 8.32205 16 TYR F N 1
ATOM 5060 C CA . TYR F 1 16 ? 17.88500 12.83100 -27.32600 1.000 7.55354 16 TYR F CA 1
ATOM 5061 C C . TYR F 1 16 ? 19.02200 13.76600 -27.71200 1.000 7.55880 16 TYR F C 1
ATOM 5062 O O . TYR F 1 16 ? 19.93000 13.37300 -28.45200 1.000 7.71671 16 TYR F O 1
ATOM 5080 N N . ASP F 1 17 ? 18.95600 15.00000 -27.22900 1.000 8.08518 17 ASP F N 1
ATOM 5081 C CA . ASP F 1 17 ? 19.95900 16.02400 -27.48800 1.000 8.41680 17 ASP F CA 1
ATOM 5082 C C . ASP F 1 17 ? 20.66000 16.30400 -26.16600 1.000 7.86673 17 ASP F C 1
ATOM 5083 O O . ASP F 1 17 ? 20.02400 16.76600 -25.21400 1.000 6.99558 17 ASP F O 1
ATOM 5092 N N . GLU F 1 18 ? 21.95900 15.99900 -26.09900 1.000 8.12729 18 GLU F N 1
ATOM 5093 C CA . GLU F 1 18 ? 22.71800 16.23400 -24.87100 1.000 8.52207 18 GLU F CA 1
ATOM 5094 C C . GLU F 1 18 ? 22.61600 17.67800 -24.40100 1.000 9.20637 18 GLU F C 1
ATOM 5095 O O . GLU F 1 18 ? 22.71000 17.94500 -23.19900 1.000 9.75643 18 GLU F O 1
ATOM 5107 N N . ALA F 1 19 ? 22.44800 18.61900 -25.32700 1.000 10.01962 19 ALA F N 1
ATOM 5108 C CA . ALA F 1 19 ? 22.33800 20.02000 -24.94500 1.000 10.42493 19 ALA F CA 1
ATOM 5109 C C . ALA F 1 19 ? 21.06800 20.28000 -24.15300 1.000 10.78550 19 ALA F C 1
ATOM 5110 O O . ALA F 1 19 ? 21.04000 21.17700 -23.30800 1.000 11.39874 19 ALA F O 1
ATOM 5117 N N . LEU F 1 20 ? 20.02300 19.49700 -24.40200 1.000 9.77222 20 LEU F N 1
ATOM 5118 C CA . LEU F 1 20 ? 18.70700 19.73400 -23.83000 1.000 10.75129 20 LEU F CA 1
ATOM 5119 C C . LEU F 1 20 ? 18.36900 18.78800 -22.69100 1.000 10.28018 20 LEU F C 1
ATOM 5120 O O . LEU F 1 20 ? 17.53400 19.13600 -21.84900 1.000 10.99342 20 LEU F O 1
ATOM 5136 N N . GLY F 1 21 ? 19.00200 17.62500 -22.63000 1.000 9.34586 21 GLY F N 1
ATOM 5137 C CA . GLY F 1 21 ? 18.64200 16.66300 -21.62800 1.000 9.14320 21 GLY F CA 1
ATOM 5138 C C . GLY F 1 21 ? 17.21200 16.18500 -21.81500 1.000 8.92739 21 GLY F C 1
ATOM 5139 O O . GLY F 1 21 ? 16.60300 16.31100 -22.88200 1.000 9.31427 21 GLY F O 1
ATOM 5143 N N . TRP F 1 22 ? 16.68900 15.59400 -20.75000 1.000 8.77737 22 TRP F N 1
ATOM 5144 C CA . TRP F 1 22 ? 15.28400 15.19500 -20.68600 1.000 8.54839 22 TRP F CA 1
ATOM 5145 C C . TRP F 1 22 ? 14.77700 15.53500 -19.29500 1.000 8.45628 22 TRP F C 1
ATOM 5146 O O . TRP F 1 22 ? 14.69300 14.67400 -18.41000 1.000 8.75894 22 TRP F O 1
ATOM 5167 N N . PRO F 1 23 ? 14.43500 16.80500 -19.06300 1.000 9.09846 23 PRO F N 1
ATOM 5168 C CA . PRO F 1 23 ? 14.17000 17.24800 -17.68700 1.000 9.76959 23 PRO F CA 1
ATOM 5169 C C . PRO F 1 23 ? 13.09200 16.45800 -16.97600 1.000 9.74327 23 PRO F C 1
ATOM 5170 O O . PRO F 1 23 ? 13.20800 16.22700 -15.76800 1.000 9.89066 23 PRO F O 1
ATOM 5181 N N . GLU F 1 24 ? 12.05600 16.02300 -17.69200 1.000 9.92751 24 GLU F N 1
ATOM 5182 C CA . GLU F 1 24 ? 10.91000 15.40700 -17.03400 1.000 10.40914 24 GLU F CA 1
ATOM 5183 C C . GLU F 1 24 ? 11.29300 14.14100 -16.27600 1.000 10.33019 24 GLU F C 1
ATOM 5184 O O . GLU F 1 24 ? 10.63400 13.78700 -15.29100 1.000 10.71181 24 GLU F O 1
ATOM 5196 N N . ASP F 1 25 ? 12.34000 13.44100 -16.71600 1.000 9.82749 25 ASP F N 1
ATOM 5197 C CA . ASP F 1 25 ? 12.86900 12.28400 -16.00600 1.000 10.08805 25 ASP F CA 1
ATOM 5198 C C . ASP F 1 25 ? 14.11100 12.62200 -15.18900 1.000 10.28281 25 ASP F C 1
ATOM 5199 O O . ASP F 1 25 ? 14.88600 11.72400 -14.84300 1.000 10.93289 25 ASP F O 1
ATOM 5208 N N . GLY F 1 26 ? 14.33200 13.90000 -14.90200 1.000 10.55127 26 GLY F N 1
ATOM 5209 C CA . GLY F 1 26 ? 15.43100 14.30400 -14.04800 1.000 11.26977 26 GLY F CA 1
ATOM 5210 C C . GLY F 1 26 ? 16.77100 14.42200 -14.73300 1.000 11.82510 26 GLY F C 1
ATOM 5211 O O . GLY F 1 26 ? 17.78000 14.60800 -14.04400 1.000 12.29358 26 GLY F O 1
ATOM 5215 N N . ILE F 1 27 ? 16.81500 14.33400 -16.05900 1.000 10.91447 27 ILE F N 1
ATOM 5216 C CA . ILE F 1 27 ? 18.06200 14.32600 -16.81400 1.000 10.85656 27 ILE F CA 1
ATOM 5217 C C . ILE F 1 27 ? 18.36700 15.77000 -17.19500 1.000 10.64865 27 ILE F C 1
ATOM 5218 O O . ILE F 1 27 ? 17.75500 16.33000 -18.10600 1.000 10.74866 27 ILE F O 1
ATOM 5234 N N . ALA F 1 28 ? 19.32900 16.36800 -16.50000 1.000 10.86446 28 ALA F N 1
ATOM 5235 C CA . ALA F 1 28 ? 19.63100 17.77600 -16.68300 1.000 11.80668 28 ALA F CA 1
ATOM 5236 C C . ALA F 1 28 ? 20.17200 18.05500 -18.07800 1.000 11.34347 28 ALA F C 1
ATOM 5237 O O . ALA F 1 28 ? 20.89500 17.24700 -18.67000 1.000 11.31978 28 ALA F O 1
ATOM 5244 N N . ALA F 1 29 ? 19.82500 19.23200 -18.59400 1.000 11.42505 29 ALA F N 1
ATOM 5245 C CA . ALA F 1 29 ? 20.44900 19.73100 -19.80700 1.000 12.33832 29 ALA F CA 1
ATOM 5246 C C . ALA F 1 29 ? 21.96300 19.65300 -19.67200 1.000 11.77773 29 ALA F C 1
ATOM 5247 O O . ALA F 1 29 ? 22.52900 19.99600 -18.62800 1.000 11.58560 29 ALA F O 1
ATOM 5254 N N . GLY F 1 30 ? 22.61500 19.19400 -20.73900 1.000 10.90920 30 GLY F N 1
ATOM 5255 C CA . GLY F 1 30 ? 24.04100 18.96900 -20.74400 1.000 10.61443 30 GLY F CA 1
ATOM 5256 C C . GLY F 1 30 ? 24.46100 17.55700 -20.39700 1.000 10.94079 30 GLY F C 1
ATOM 5257 O O . GLY F 1 30 ? 25.64800 17.23900 -20.51600 1.000 10.65128 30 GLY F O 1
ATOM 5261 N N . THR F 1 31 ? 23.53500 16.69700 -19.98400 1.000 9.69327 31 THR F N 1
ATOM 5262 C CA . THR F 1 31 ? 23.91400 15.36000 -19.54200 1.000 9.54062 31 THR F CA 1
ATOM 5263 C C . THR F 1 31 ? 24.36500 14.53400 -20.73600 1.000 8.80632 31 THR F C 1
ATOM 5264 O O . THR F 1 31 ? 23.61600 14.36200 -21.70700 1.000 8.76947 31 THR F O 1
ATOM 5275 N N . ARG F 1 32 ? 25.58300 14.01400 -20.65000 1.000 7.69566 32 ARG F N 1
ATOM 5276 C CA . ARG F 1 32 ? 26.13400 13.19900 -21.71500 1.000 6.91662 32 ARG F CA 1
ATOM 5277 C C . ARG F 1 32 ? 25.49100 11.81800 -21.70500 1.000 7.51932 32 ARG F C 1
ATOM 5278 O O . ARG F 1 32 ? 25.07800 11.30900 -20.66200 1.000 7.34299 32 ARG F O 1
ATOM 5299 N N . TRP F 1 33 ? 25.42800 11.20800 -22.88800 1.000 8.28257 33 TRP F N 1
ATOM 5300 C CA . TRP F 1 33 ? 24.70500 9.95100 -23.06500 1.000 8.12466 33 TRP F CA 1
ATOM 5301 C C . TRP F 1 33 ? 25.13500 8.89800 -22.04400 1.000 8.36416 33 TRP F C 1
ATOM 5302 O O . TRP F 1 33 ? 24.29200 8.22300 -21.43800 1.000 8.56945 33 TRP F O 1
ATOM 5323 N N . ASP F 1 34 ? 26.44800 8.73700 -21.84500 1.000 8.86159 34 ASP F N 1
ATOM 5324 C CA . ASP F 1 34 ? 26.93800 7.69000 -20.95100 1.000 9.48008 34 ASP F CA 1
ATOM 5325 C C . ASP F 1 34 ? 26.57700 7.94400 -19.49600 1.000 9.96435 34 ASP F C 1
ATOM 5326 O O . ASP F 1 34 ? 26.65000 7.01400 -18.68400 1.000 10.86183 34 ASP F O 1
ATOM 5335 N N . ASP F 1 35 ? 26.19800 9.17300 -19.15200 1.000 9.19847 35 ASP F N 1
ATOM 5336 C CA . ASP F 1 35 ? 25.89000 9.53700 -17.77800 1.000 10.10384 35 ASP F CA 1
ATOM 5337 C C . ASP F 1 35 ? 24.40800 9.42800 -17.46100 1.000 10.53811 35 ASP F C 1
ATOM 5338 O O . ASP F 1 35 ? 24.03000 9.57900 -16.29600 1.000 11.31715 35 ASP F O 1
ATOM 5347 N N . ILE F 1 36 ? 23.57500 9.15400 -18.46000 1.000 10.37493 36 ILE F N 1
ATOM 5348 C CA . ILE F 1 36 ? 22.15300 8.87400 -18.22100 1.000 10.32492 36 ILE F CA 1
ATOM 5349 C C . ILE F 1 36 ? 22.02400 7.49600 -17.58400 1.000 10.85393 36 ILE F C 1
ATOM 5350 O O . ILE F 1 36 ? 22.69700 6.55400 -18.03700 1.000 10.20912 36 ILE F O 1
ATOM 5366 N N . PRO F 1 37 ? 21.17400 7.30900 -16.57000 1.000 12.05934 37 PRO F N 1
ATOM 5367 C CA A PRO F 1 37 ? 21.00400 5.97000 -15.98900 0.860 12.36727 37 PRO F CA 1
ATOM 5368 C CA B PRO F 1 37 ? 21.01000 5.97000 -15.98900 0.140 12.29095 37 PRO F CA 1
ATOM 5369 C C . PRO F 1 37 ? 20.69800 4.93100 -17.05800 1.000 12.68836 37 PRO F C 1
ATOM 5370 O O . PRO F 1 37 ? 19.91500 5.17200 -17.97800 1.000 12.58046 37 PRO F O 1
ATOM 5391 N N . ASP F 1 38 ? 21.32800 3.75900 -16.92500 1.000 13.76744 38 ASP F N 1
ATOM 5392 C CA . ASP F 1 38 ? 21.19600 2.70600 -17.92700 1.000 14.66755 38 ASP F CA 1
ATOM 5393 C C . ASP F 1 38 ? 19.76500 2.21800 -18.09300 1.000 15.11497 38 ASP F C 1
ATOM 5394 O O . ASP F 1 38 ? 19.43100 1.67300 -19.14800 1.000 16.43092 38 ASP F O 1
ATOM 5403 N N . ASP F 1 39 ? 18.92300 2.36400 -17.07700 1.000 14.17275 39 ASP F N 1
ATOM 5404 C CA . ASP F 1 39 ? 17.53900 1.92300 -17.17600 1.000 14.17538 39 ASP F CA 1
ATOM 5405 C C . ASP F 1 39 ? 16.61600 2.96000 -17.80000 1.000 13.17526 39 ASP F C 1
ATOM 5406 O O . ASP F 1 39 ? 15.42300 2.69300 -17.94600 1.000 13.50951 39 ASP F O 1
ATOM 5415 N N . TRP F 1 40 ? 17.11600 4.12600 -18.18400 1.000 11.61455 40 TRP F N 1
ATOM 5416 C CA . TRP F 1 40 ? 16.25200 5.05800 -18.88700 1.000 10.99869 40 TRP F CA 1
ATOM 5417 C C . TRP F 1 40 ? 15.86300 4.45300 -20.22700 1.000 10.66180 40 TRP F C 1
ATOM 5418 O O . TRP F 1 40 ? 16.63000 3.70500 -20.83900 1.000 11.41979 40 TRP F O 1
ATOM 5439 N N . SER F 1 41 ? 14.65400 4.76100 -20.67500 1.000 9.48535 41 SER F N 1
ATOM 5440 C CA A SER F 1 41 ? 14.14800 4.22600 -21.92800 0.630 9.38270 41 SER F CA 1
ATOM 5441 C CA B SER F 1 41 ? 14.12400 4.22000 -21.91700 0.370 9.66432 41 SER F CA 1
ATOM 5442 C C . SER F 1 41 ? 13.53200 5.34500 -22.75300 1.000 9.31427 41 SER F C 1
ATOM 5443 O O . SER F 1 41 ? 13.19400 6.41500 -22.24000 1.000 9.24321 41 SER F O 1
ATOM 5458 N N . CYS F 1 42 ? 13.40000 5.08100 -24.05100 1.000 8.74579 42 CYS F N 1
ATOM 5459 C CA . CYS F 1 42 ? 12.86200 6.07200 -24.96000 1.000 8.79053 42 CYS F CA 1
ATOM 5460 C C . CYS F 1 42 ? 11.49800 6.53100 -24.45700 1.000 9.39323 42 CYS F C 1
ATOM 5461 O O . CYS F 1 42 ? 10.62600 5.69000 -24.18800 1.000 8.75105 42 CYS F O 1
ATOM 5468 N N . PRO F 1 43 ? 11.26700 7.83800 -24.30600 1.000 9.45903 43 PRO F N 1
ATOM 5469 C CA A PRO F 1 43 ? 9.94800 8.28600 -23.83000 0.450 9.91435 43 PRO F CA 1
ATOM 5470 C CA B PRO F 1 43 ? 9.94800 8.28500 -23.82900 0.550 9.76170 43 PRO F CA 1
ATOM 5471 C C . PRO F 1 43 ? 8.81900 8.00500 -24.80400 1.000 10.28018 43 PRO F C 1
ATOM 5472 O O . PRO F 1 43 ? 7.66000 7.92800 -24.38000 1.000 10.98553 43 PRO F O 1
ATOM 5493 N N . ASP F 1 44 ? 9.11300 7.83500 -26.09000 1.000 10.70128 44 ASP F N 1
ATOM 5494 C CA . ASP F 1 44 ? 8.05700 7.72000 -27.08600 1.000 10.65391 44 ASP F CA 1
ATOM 5495 C C . ASP F 1 44 ? 7.70600 6.28700 -27.47400 1.000 11.10396 44 ASP F C 1
ATOM 5496 O O . ASP F 1 44 ? 6.59100 6.05500 -27.95400 1.000 12.56466 44 ASP F O 1
ATOM 5505 N N . CYS F 1 45 ? 8.60800 5.31900 -27.28400 1.000 10.96710 45 CYS F N 1
ATOM 5506 C CA . CYS F 1 45 ? 8.29800 3.93500 -27.62200 1.000 10.61706 45 CYS F CA 1
ATOM 5507 C C . CYS F 1 45 ? 8.79800 2.92300 -26.59900 1.000 10.45125 45 CYS F C 1
ATOM 5508 O O . CYS F 1 45 ? 8.51000 1.73300 -26.74800 1.000 11.20397 45 CYS F O 1
ATOM 5515 N N . GLY F 1 46 ? 9.51900 3.34600 -25.56600 1.000 10.16964 46 GLY F N 1
ATOM 5516 C CA . GLY F 1 46 ? 9.98800 2.42000 -24.55900 1.000 10.84867 46 GLY F CA 1
ATOM 5517 C C . GLY F 1 46 ? 11.24700 1.67400 -24.91800 1.000 11.04080 46 GLY F C 1
ATOM 5518 O O . GLY F 1 46 ? 11.67400 0.80900 -24.15000 1.000 11.43558 46 GLY F O 1
ATOM 5522 N N . ALA F 1 47 ? 11.87000 1.98500 -26.04900 1.000 10.45388 47 ALA F N 1
ATOM 5523 C CA . ALA F 1 47 ? 13.07700 1.27100 -26.42800 1.000 10.38282 47 ALA F CA 1
ATOM 5524 C C . ALA F 1 47 ? 14.15800 1.45800 -25.37000 1.000 10.66444 47 ALA F C 1
ATOM 5525 O O . ALA F 1 47 ? 14.27300 2.51200 -24.73900 1.000 10.70655 47 ALA F O 1
ATOM 5532 N N . ALA F 1 48 ? 14.95800 0.41600 -25.17800 1.000 11.65666 48 ALA F N 1
ATOM 5533 C CA . ALA F 1 48 ? 16.02300 0.47800 -24.19900 1.000 12.45676 48 ALA F CA 1
ATOM 5534 C C . ALA F 1 48 ? 17.10300 1.45700 -24.64500 1.000 12.66204 48 ALA F C 1
ATOM 5535 O O . ALA F 1 48 ? 17.26100 1.77000 -25.82800 1.000 11.98302 48 ALA F O 1
ATOM 5542 N N . LYS F 1 49 ? 17.85700 1.94000 -23.66300 1.000 13.30686 49 LYS F N 1
ATOM 5543 C CA . LYS F 1 49 ? 18.94400 2.86000 -23.95700 1.000 13.67796 49 LYS F CA 1
ATOM 5544 C C . LYS F 1 49 ? 19.93400 2.25800 -24.94800 1.000 14.04116 49 LYS F C 1
ATOM 5545 O O . LYS F 1 49 ? 20.51200 2.98100 -25.76800 1.000 13.87798 49 LYS F O 1
ATOM 5564 N N . SER F 1 50 ? 20.13300 0.93700 -24.90300 1.000 14.25960 50 SER F N 1
ATOM 5565 C CA . SER F 1 50 ? 21.04000 0.27500 -25.83200 1.000 14.54911 50 SER F CA 1
ATOM 5566 C C . SER F 1 50 ? 20.51400 0.26300 -27.26000 1.000 14.40436 50 SER F C 1
ATOM 5567 O O . SER F 1 50 ? 21.26200 -0.09400 -28.17800 1.000 15.44133 50 SER F O 1
ATOM 5575 N N . ASP F 1 51 ? 19.25500 0.64600 -27.47300 1.000 13.42266 51 ASP F N 1
ATOM 5576 C CA . ASP F 1 51 ? 18.65200 0.68500 -28.79900 1.000 13.38582 51 ASP F CA 1
ATOM 5577 C C . ASP F 1 51 ? 18.72200 2.06900 -29.42900 1.000 12.11198 51 ASP F C 1
ATOM 5578 O O . ASP F 1 51 ? 17.96700 2.35300 -30.36400 1.000 12.52519 51 ASP F O 1
ATOM 5587 N N . PHE F 1 52 ? 19.59200 2.93600 -28.91900 1.000 10.64075 52 PHE F N 1
ATOM 5588 C CA . PHE F 1 52 ? 19.88200 4.23700 -29.50300 1.000 9.76170 52 PHE F CA 1
ATOM 5589 C C . PHE F 1 52 ? 21.23300 4.19300 -30.21100 1.000 9.81960 52 PHE F C 1
ATOM 5590 O O . PHE F 1 52 ? 22.08400 3.34800 -29.92500 1.000 10.29071 52 PHE F O 1
ATOM 5607 N N . GLU F 1 53 ? 21.43500 5.14100 -31.12400 1.000 10.00909 53 GLU F N 1
ATOM 5608 C CA A GLU F 1 53 ? 22.70100 5.28000 -31.82900 0.720 10.58548 53 GLU F CA 1
ATOM 5609 C CA B GLU F 1 53 ? 22.69000 5.27900 -31.84900 0.280 10.20649 53 GLU F CA 1
ATOM 5610 C C . GLU F 1 53 ? 22.99900 6.75700 -32.02100 1.000 9.96962 53 GLU F C 1
ATOM 5611 O O . GLU F 1 53 ? 22.09800 7.55700 -32.29500 1.000 9.44324 53 GLU F O 1
ATOM 5634 N N . MET F 1 54 ? 24.26600 7.11500 -31.86600 1.000 10.16438 54 MET F N 1
ATOM 5635 C CA A MET F 1 54 ? 24.66400 8.50000 -32.04500 0.760 10.32229 54 MET F CA 1
ATOM 5636 C CA B MET F 1 54 ? 24.68500 8.49600 -32.04600 0.240 10.26176 54 MET F CA 1
ATOM 5637 C C . MET F 1 54 ? 24.53900 8.90600 -33.50800 1.000 10.32755 54 MET F C 1
ATOM 5638 O O . MET F 1 54 ? 24.81600 8.12100 -34.42000 1.000 10.53547 54 MET F O 1
ATOM 5665 N N . VAL F 1 55 ? 24.10800 10.14700 -33.72200 1.000 10.61706 55 VAL F N 1
ATOM 5666 C CA . VAL F 1 55 ? 23.99700 10.73200 -35.05300 1.000 11.27240 55 VAL F CA 1
ATOM 5667 C C . VAL F 1 55 ? 25.32500 11.39600 -35.38900 1.000 12.58309 55 VAL F C 1
ATOM 5668 O O . VAL F 1 55 ? 25.88500 12.13500 -34.57100 1.000 12.55150 55 VAL F O 1
ATOM 5681 N N . GLU F 1 56 ? 25.83200 11.12500 -36.58700 1.000 13.51215 56 GLU F N 1
ATOM 5682 C CA . GLU F 1 56 ? 27.09100 11.70100 -37.03300 1.000 15.01496 56 GLU F CA 1
ATOM 5683 C C . GLU F 1 56 ? 26.91700 13.18800 -37.31700 1.000 15.03338 56 GLU F C 1
ATOM 5684 O O . GLU F 1 56 ? 25.85400 13.64400 -37.74900 1.000 14.78598 56 GLU F O 1
ATOM 5696 N N . VAL F 1 57 ? 27.98100 13.95500 -37.06900 1.000 16.22563 57 VAL F N 1
ATOM 5697 C CA . VAL F 1 57 ? 27.94500 15.37200 -37.40000 1.000 17.29681 57 VAL F CA 1
ATOM 5698 C C . VAL F 1 57 ? 27.73800 15.53400 -38.90400 1.000 16.99151 57 VAL F C 1
ATOM 5699 O O . VAL F 1 57 ? 28.10700 14.66700 -39.71100 1.000 16.90466 57 VAL F O 1
ATOM 5712 N N . ALA F 1 58 ? 27.13900 16.66000 -39.28500 1.000 16.97572 58 ALA F N 1
ATOM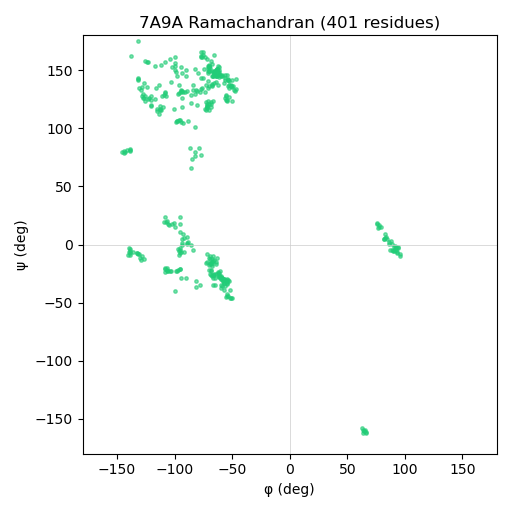 5713 C CA . ALA F 1 58 ? 26.81000 16.89600 -40.68300 1.000 16.53093 58 ALA F CA 1
ATOM 5714 C C . ALA F 1 58 ? 28.07300 16.93100 -41.53500 1.000 16.11772 58 ALA F C 1
ATOM 5715 O O . ALA F 1 58 ? 29.16900 17.24500 -41.06000 1.000 17.02573 58 ALA F O 1
ATOM 5722 N N . ARG F 1 59 ? 27.91100 16.58900 -42.81100 1.000 14.93074 59 ARG F N 1
ATOM 5723 C CA . ARG F 1 59 ? 29.03300 16.64000 -43.73200 1.000 14.37804 59 ARG F CA 1
ATOM 5724 C C . ARG F 1 59 ? 29.52000 18.07500 -43.87000 1.000 14.94653 59 ARG F C 1
ATOM 5725 O O . ARG F 1 59 ? 28.73900 19.03000 -43.82500 1.000 15.25709 59 ARG F O 1
ATOM 5746 N N . SER F 1 60 ? 30.82900 18.22100 -44.02700 1.000 14.99917 60 SER F N 1
ATOM 5747 C CA . SER F 1 60 ? 31.44700 19.53900 -44.12100 1.000 15.67293 60 SER F CA 1
ATOM 5748 C C . SER F 1 60 ? 32.29700 19.64700 -45.38200 1.000 16.16510 60 SER F C 1
ATOM 5749 O O . SER F 1 60 ? 32.93700 20.67300 -45.63300 1.000 15.45712 60 SER F O 1
ATOM 5758 N N . MET G 1 1 ? -7.15000 13.30500 -46.35400 1.000 17.82845 1 MET G N 1
ATOM 5759 C CA . MET G 1 1 ? -6.82400 12.75600 -47.70600 1.000 18.38115 1 MET G CA 1
ATOM 5760 C C . MET G 1 1 ? -6.21500 11.36700 -47.56600 1.000 14.85968 1 MET G C 1
ATOM 5761 O O . MET G 1 1 ? -6.11100 10.84400 -46.46400 1.000 15.28078 1 MET G O 1
ATOM 5774 N N . ASN G 1 2 ? -5.82000 10.76700 -48.69000 1.000 11.49875 2 ASN G N 1
ATOM 5775 C CA . ASN G 1 2 ? -5.07700 9.50600 -48.67900 1.000 10.42757 2 ASN G CA 1
ATOM 5776 C C . ASN G 1 2 ? -3.61100 9.85300 -48.43100 1.000 10.01436 2 ASN G C 1
ATOM 5777 O O . ASN G 1 2 ? -2.77200 9.83500 -49.33200 1.000 9.53009 2 ASN G O 1
ATOM 5788 N N . ASP G 1 3 ? -3.30800 10.17600 -47.17400 1.000 9.39323 3 ASP G N 1
ATOM 5789 C CA A ASP G 1 3 ? -1.97100 10.64300 -46.83400 0.550 9.55378 3 ASP G CA 1
ATOM 5790 C CA B ASP G 1 3 ? -1.97300 10.62400 -46.78600 0.450 9.62221 3 ASP G CA 1
ATOM 5791 C C . ASP G 1 3 ? -0.92300 9.56500 -47.09900 1.000 9.03266 3 ASP G C 1
ATOM 5792 O O . ASP G 1 3 ? -1.17400 8.36400 -46.98700 1.000 8.16677 3 ASP G O 1
ATOM 5809 N N . TYR G 1 4 ? 0.27500 10.01800 -47.45800 1.000 8.15887 4 TYR G N 1
ATOM 5810 C CA . TYR G 1 4 ? 1.40000 9.11300 -47.63900 1.000 7.18244 4 TYR G CA 1
ATOM 5811 C C . TYR G 1 4 ? 2.00200 8.78900 -46.27900 1.000 7.23771 4 TYR G C 1
ATOM 5812 O O . TYR G 1 4 ? 2.24400 9.68700 -45.46500 1.000 8.01675 4 TYR G O 1
ATOM 5830 N N . LYS G 1 5 ? 2.22900 7.50700 -46.03300 1.000 7.31667 5 LYS G N 1
ATOM 5831 C CA . LYS G 1 5 ? 2.74400 7.03200 -44.75800 1.000 7.85357 5 LYS G CA 1
ATOM 5832 C C . LYS G 1 5 ? 4.24000 6.76200 -44.84700 1.000 7.41931 5 LYS G C 1
ATOM 5833 O O . LYS G 1 5 ? 4.82100 6.62500 -45.93100 1.000 6.75081 5 LYS G O 1
ATOM 5852 N N . LEU G 1 6 ? 4.86100 6.70200 -43.67400 1.000 8.20362 6 LEU G N 1
ATOM 5853 C CA A LEU G 1 6 ? 6.22300 6.21700 -43.51400 0.410 7.86410 6 LEU G CA 1
ATOM 5854 C CA B LEU G 1 6 ? 6.21900 6.20900 -43.53400 0.590 8.53260 6 LEU G CA 1
ATOM 5855 C C . LEU G 1 6 ? 6.18600 4.78700 -42.99200 1.000 7.43247 6 LEU G C 1
ATOM 5856 O O . LEU G 1 6 ? 5.26900 4.39600 -42.26900 1.000 7.52985 6 LEU G O 1
ATOM 5887 N N . PHE G 1 7 ? 7.20100 4.01200 -43.35200 1.000 7.87726 7 PHE G N 1
ATOM 5888 C CA . PHE G 1 7 ? 7.39300 2.68100 -42.79900 1.000 7.63776 7 PHE G CA 1
ATOM 5889 C C . PHE G 1 7 ? 8.81800 2.61200 -42.28900 1.000 7.36404 7 PHE G C 1
ATOM 5890 O O . PHE G 1 7 ? 9.76200 2.85100 -43.04800 1.000 7.35351 7 PHE G O 1
ATOM 5907 N N A ARG G 1 8 ? 8.96300 2.31500 -41.00200 0.650 6.96136 8 ARG G N 1
ATOM 5908 N N B ARG G 1 8 ? 8.98000 2.30700 -41.00400 0.350 7.27456 8 ARG G N 1
ATOM 5909 C CA A ARG G 1 8 ? 10.25300 2.32900 -40.32800 0.650 7.18244 8 ARG G CA 1
ATOM 5910 C CA B ARG G 1 8 ? 10.28000 2.36700 -40.34100 0.350 7.56143 8 ARG G CA 1
ATOM 5911 C C A ARG G 1 8 ? 10.70400 0.90800 -40.02900 0.650 7.52985 8 ARG G C 1
ATOM 5912 C C B ARG G 1 8 ? 10.73900 0.96200 -39.96400 0.350 7.60354 8 ARG G C 1
ATOM 5913 O O A ARG G 1 8 ? 9.95800 0.12700 -39.42900 0.650 7.26140 8 ARG G O 1
ATOM 5914 O O B ARG G 1 8 ? 10.02900 0.24100 -39.25400 0.350 7.51143 8 ARG G O 1
ATOM 5955 N N . CYS G 1 9 ? 11.92300 0.58100 -40.44200 1.000 7.61144 9 CYS G N 1
ATOM 5956 C CA . CYS G 1 9 ? 12.50900 -0.70900 -40.10200 1.000 7.63776 9 CYS G CA 1
ATOM 5957 C C . CYS G 1 9 ? 12.81900 -0.74200 -38.61200 1.000 8.69315 9 CYS G C 1
ATOM 5958 O O . CYS G 1 9 ? 13.60600 0.07000 -38.11700 1.000 8.99845 9 CYS G O 1
ATOM 5966 N N . ILE G 1 10 ? 12.22000 -1.69300 -37.89600 1.000 10.17754 10 ILE G N 1
ATOM 5967 C CA . ILE G 1 10 ? 12.43900 -1.77500 -36.45500 1.000 11.53559 10 ILE G CA 1
ATOM 5968 C C . ILE G 1 10 ? 13.86100 -2.19700 -36.11600 1.000 12.07776 10 ILE G C 1
ATOM 5969 O O . ILE G 1 10 ? 14.33400 -1.93600 -35.00200 1.000 12.44623 10 ILE G O 1
ATOM 5985 N N . GLN G 1 11 ? 14.56300 -2.84900 -37.04200 1.000 12.52255 11 GLN G N 1
ATOM 5986 C CA A GLN G 1 11 ? 15.87600 -3.39800 -36.72700 0.580 12.71468 11 GLN G CA 1
ATOM 5987 C CA B GLN G 1 11 ? 15.87400 -3.39400 -36.71400 0.420 12.43044 11 GLN G CA 1
ATOM 5988 C C . GLN G 1 11 ? 16.98500 -2.36000 -36.84000 1.000 12.03302 11 GLN G C 1
ATOM 5989 O O . GLN G 1 11 ? 17.94900 -2.41100 -36.07300 1.000 12.98314 11 GLN G O 1
ATOM 6016 N N . CYS G 1 12 ? 16.87500 -1.41800 -37.78300 1.000 10.04857 12 CYS G N 1
ATOM 6017 C CA . CYS G 1 12 ? 17.91300 -0.40500 -37.97100 1.000 8.78526 12 CYS G CA 1
ATOM 6018 C C . CYS G 1 12 ? 17.40400 1.03100 -38.01800 1.000 8.16150 12 CYS G C 1
ATOM 6019 O O . CYS G 1 12 ? 18.22200 1.95100 -37.90300 1.000 8.34574 12 CYS G O 1
ATOM 6026 N N . GLY G 1 13 ? 16.10100 1.25800 -38.16100 1.000 7.86410 13 GLY G N 1
ATOM 6027 C CA . GLY G 1 13 ? 15.55400 2.59900 -38.18800 1.000 8.03781 13 GLY G CA 1
ATOM 6028 C C . GLY G 1 13 ? 15.41400 3.21800 -39.56200 1.000 8.03254 13 GLY G C 1
ATOM 6029 O O . GLY G 1 13 ? 14.91300 4.34900 -39.66600 1.000 9.10109 13 GLY G O 1
ATOM 6033 N N . PHE G 1 14 ? 15.84200 2.53100 -40.61400 1.000 7.52722 14 PHE G N 1
ATOM 6034 C CA . PHE G 1 14 ? 15.62500 3.03900 -41.95900 1.000 7.39826 14 PHE G CA 1
ATOM 6035 C C . PHE G 1 14 ? 14.15100 3.36900 -42.15900 1.000 7.43247 14 PHE G C 1
ATOM 6036 O O . PHE G 1 14 ? 13.27400 2.62800 -41.71800 1.000 7.54038 14 PHE G O 1
ATOM 6053 N N . GLU G 1 15 ? 13.87600 4.47600 -42.85200 1.000 7.51406 15 GLU G N 1
ATOM 6054 C CA . GLU G 1 15 ? 12.50800 4.90200 -43.13200 1.000 8.20362 15 GLU G CA 1
ATOM 6055 C C . GLU G 1 15 ? 12.24000 4.90700 -44.62900 1.000 7.91674 15 GLU G C 1
ATOM 6056 O O . GLU G 1 15 ? 12.95900 5.56600 -45.39100 1.000 8.07202 15 GLU G O 1
ATOM 6068 N N . TYR G 1 16 ? 11.19000 4.19700 -45.03500 1.000 6.81397 16 TYR G N 1
ATOM 6069 C CA . TYR G 1 16 ? 10.62800 4.29700 -46.37400 1.000 6.90083 16 TYR G CA 1
ATOM 6070 C C . TYR G 1 16 ? 9.44400 5.25600 -46.32600 1.000 7.19034 16 TYR G C 1
ATOM 6071 O O . TYR G 1 16 ? 8.56600 5.11600 -45.47100 1.000 7.22192 16 TYR G O 1
ATOM 6089 N N . ASP G 1 17 ? 9.42200 6.22500 -47.23300 1.000 6.84556 17 ASP G N 1
ATOM 6090 C CA . ASP G 1 17 ? 8.32800 7.18400 -47.34500 1.000 7.62460 17 ASP G CA 1
ATOM 6091 C C . ASP G 1 17 ? 7.56700 6.87900 -48.62900 1.000 7.48248 17 ASP G C 1
ATOM 6092 O O . ASP G 1 17 ? 8.14800 6.93500 -49.71600 1.000 7.39299 17 ASP G O 1
ATOM 6101 N N . GLU G 1 18 ? 6.27700 6.53500 -48.50500 1.000 6.81661 18 GLU G N 1
ATOM 6102 C CA . GLU G 1 18 ? 5.46900 6.30300 -49.69900 1.000 7.66671 18 GLU G CA 1
ATOM 6103 C C . GLU G 1 18 ? 5.53200 7.48500 -50.65400 1.000 7.27982 18 GLU G C 1
ATOM 6104 O O . GLU G 1 18 ? 5.40600 7.30500 -51.86700 1.000 8.07465 18 GLU G O 1
ATOM 6116 N N . ALA G 1 19 ? 5.69800 8.70200 -50.12900 1.000 7.63776 19 ALA G N 1
ATOM 6117 C CA . ALA G 1 19 ? 5.73200 9.88200 -50.98500 1.000 8.83790 19 ALA G CA 1
ATOM 6118 C C . ALA G 1 19 ? 6.99700 9.94900 -51.82300 1.000 9.00897 19 ALA G C 1
ATOM 6119 O O . ALA G 1 19 ? 7.00000 10.61300 -52.86700 1.000 8.99055 19 ALA G O 1
ATOM 6126 N N . LEU G 1 20 ? 8.06100 9.26900 -51.40000 1.000 8.25625 20 LEU G N 1
ATOM 6127 C CA . LEU G 1 20 ? 9.34600 9.34400 -52.07800 1.000 8.84053 20 LEU G CA 1
ATOM 6128 C C . LEU G 1 20 ? 9.71500 8.08300 -52.83400 1.000 8.44575 20 LEU G C 1
ATOM 6129 O O . LEU G 1 20 ? 10.52000 8.15500 -53.76900 1.000 8.24046 20 LEU G O 1
ATOM 6145 N N . GLY G 1 21 ? 9.15900 6.93500 -52.45500 1.000 8.05886 21 GLY G N 1
ATOM 6146 C CA . GLY G 1 21 ? 9.56300 5.70500 -53.10100 1.000 7.43510 21 GLY G CA 1
ATOM 6147 C C . GLY G 1 21 ? 11.01000 5.36500 -52.79500 1.000 7.56670 21 GLY G C 1
ATOM 6148 O O . GLY G 1 21 ? 11.62100 5.87100 -51.85300 1.000 7.80883 21 GLY G O 1
ATOM 6152 N N . TRP G 1 22 ? 11.56800 4.50100 -53.63500 1.000 7.40352 22 TRP G N 1
ATOM 6153 C CA . TRP G 1 22 ? 12.97500 4.10800 -53.53800 1.000 7.36404 22 TRP G CA 1
ATOM 6154 C C . TRP G 1 22 ? 13.49900 3.92200 -54.95000 1.000 7.89568 22 TRP G C 1
ATOM 6155 O O . TRP G 1 22 ? 13.57200 2.79900 -55.46700 1.000 7.74830 22 TRP G O 1
ATOM 6176 N N . PRO G 1 23 ? 13.85200 5.02100 -55.61900 1.000 8.72736 23 PRO G N 1
ATOM 6177 C CA . PRO G 1 23 ? 14.17300 4.95000 -57.05700 1.000 9.66958 23 PRO G CA 1
ATOM 6178 C C . PRO G 1 23 ? 15.33300 4.02900 -57.38500 1.000 9.68800 23 PRO G C 1
ATOM 6179 O O . PRO G 1 23 ? 15.37600 3.45000 -58.48100 1.000 10.08805 23 PRO G O 1
ATOM 6190 N N . GLU G 1 24 ? 16.28200 3.87300 -56.46400 1.000 8.83264 24 GLU G N 1
ATOM 6191 C CA . GLU G 1 24 ? 17.42600 3.01000 -56.72400 1.000 9.40113 24 GLU G CA 1
ATOM 6192 C C . GLU G 1 24 ? 17.00500 1.57100 -57.00900 1.000 9.64063 24 GLU G C 1
ATOM 6193 O O . GLU G 1 24 ? 17.72700 0.84400 -57.70000 1.000 10.59864 24 GLU G O 1
ATOM 6205 N N . ASP G 1 25 ? 15.86200 1.13200 -56.47600 1.000 9.91171 25 ASP G N 1
ATOM 6206 C CA . ASP G 1 25 ? 15.34700 -0.20800 -56.72400 1.000 9.89066 25 ASP G CA 1
ATOM 6207 C C . ASP G 1 25 ? 14.11100 -0.19300 -57.61400 1.000 9.93540 25 ASP G C 1
ATOM 6208 O O . ASP G 1 25 ? 13.34800 -1.16700 -57.62900 1.000 10.99079 25 ASP G O 1
ATOM 6217 N N . GLY G 1 26 ? 13.89900 0.89200 -58.35500 1.000 10.41704 26 GLY G N 1
ATOM 6218 C CA . GLY G 1 26 ? 12.79400 0.95700 -59.29000 1.000 10.73023 26 GLY G CA 1
ATOM 6219 C C . GLY G 1 26 ? 11.44300 1.16900 -58.65800 1.000 10.15911 26 GLY G C 1
ATOM 6220 O O . GLY G 1 26 ? 10.42300 0.87000 -59.29300 1.000 10.15385 26 GLY G O 1
ATOM 6224 N N . ILE G 1 27 ? 11.40400 1.64700 -57.41600 1.000 9.10109 27 ILE G N 1
ATOM 6225 C CA . ILE G 1 27 ? 10.16700 1.88200 -56.68200 1.000 8.53523 27 ILE G CA 1
ATOM 6226 C C . ILE G 1 27 ? 9.84300 3.36200 -56.81400 1.000 8.41153 27 ILE G C 1
ATOM 6227 O O . ILE G 1 27 ? 10.50100 4.20700 -56.20000 1.000 8.89054 27 ILE G O 1
ATOM 6243 N N . ALA G 1 28 ? 8.83500 3.67300 -57.62100 1.000 8.85896 28 ALA G N 1
ATOM 6244 C CA . ALA G 1 28 ? 8.47800 5.05600 -57.90100 1.000 8.54576 28 ALA G CA 1
ATOM 6245 C C . ALA G 1 28 ? 7.95200 5.76700 -56.65700 1.000 7.90621 28 ALA G C 1
ATOM 6246 O O . ALA G 1 28 ? 7.32300 5.16700 -55.78000 1.000 7.39826 28 ALA G O 1
ATOM 6253 N N . ALA G 1 29 ? 8.21700 7.07000 -56.58600 1.000 8.02465 29 ALA G N 1
ATOM 6254 C CA . ALA G 1 29 ? 7.56600 7.89700 -55.58500 1.000 8.04044 29 ALA G CA 1
ATOM 6255 C C . ALA G 1 29 ? 6.06200 7.70500 -55.69300 1.000 8.17993 29 ALA G C 1
ATOM 6256 O O . ALA G 1 29 ? 5.50200 7.66600 -56.79200 1.000 8.68262 29 ALA G O 1
ATOM 6263 N N . GLY G 1 30 ? 5.41700 7.57800 -54.54400 1.000 7.64302 30 GLY G N 1
ATOM 6264 C CA . GLY G 1 30 ? 4.00000 7.32000 -54.47600 1.000 7.33246 30 GLY G CA 1
ATOM 6265 C C . GLY G 1 30 ? 3.63900 5.86100 -54.37000 1.000 7.44300 30 GLY G C 1
ATOM 6266 O O . GLY G 1 30 ? 2.45200 5.54500 -54.26500 1.000 7.36930 30 GLY G O 1
ATOM 6270 N N . THR G 1 31 ? 4.61500 4.95700 -54.39300 1.000 6.89293 31 THR G N 1
ATOM 6271 C CA . THR G 1 31 ? 4.29300 3.53900 -54.31000 1.000 6.63764 31 THR G CA 1
ATOM 6272 C C . THR G 1 31 ? 3.86900 3.19400 -52.89200 1.000 7.13507 31 THR G C 1
ATOM 6273 O O . THR G 1 31 ? 4.64600 3.33700 -51.94300 1.000 6.95610 31 THR G O 1
ATOM 6284 N N . ARG G 1 32 ? 2.62000 2.76700 -52.76400 1.000 6.94820 32 ARG G N 1
ATOM 6285 C CA . ARG G 1 32 ? 2.06300 2.37900 -51.48300 1.000 6.80345 32 ARG G CA 1
ATOM 6286 C C . ARG G 1 32 ? 2.68900 1.07700 -51.00700 1.000 6.87714 32 ARG G C 1
ATOM 6287 O O . ARG G 1 32 ? 3.12600 0.24300 -51.79900 1.000 6.83503 32 ARG G O 1
ATOM 6308 N N . TRP G 1 33 ? 2.70000 0.89700 -49.68700 1.000 6.96926 33 TRP G N 1
ATOM 6309 C CA . TRP G 1 33 ? 3.44400 -0.21300 -49.10100 1.000 7.21139 33 TRP G CA 1
ATOM 6310 C C . TRP G 1 33 ? 3.00000 -1.56000 -49.66500 1.000 7.87200 33 TRP G C 1
ATOM 6311 O O . TRP G 1 33 ? 3.83400 -2.43900 -49.90700 1.000 8.19309 33 TRP G O 1
ATOM 6332 N N . ASP G 1 34 ? 1.70000 -1.74500 -49.89000 1.000 8.12466 34 ASP G N 1
ATOM 6333 C CA . ASP G 1 34 ? 1.21600 -3.03000 -50.38200 1.000 9.24585 34 ASP G CA 1
ATOM 6334 C C . ASP G 1 34 ? 1.57100 -3.26800 -51.84000 1.000 9.82223 34 ASP G C 1
ATOM 6335 O O . ASP G 1 34 ? 1.46200 -4.40400 -52.32100 1.000 10.52231 34 ASP G O 1
ATOM 6344 N N . ASP G 1 35 ? 1.95500 -2.22100 -52.56100 1.000 9.13794 35 ASP G N 1
ATOM 6345 C CA . ASP G 1 35 ? 2.32000 -2.33200 -53.96100 1.000 9.98541 35 ASP G CA 1
ATOM 6346 C C . ASP G 1 35 ? 3.82100 -2.45900 -54.16600 1.000 10.80130 35 ASP G C 1
ATOM 6347 O O . ASP G 1 35 ? 4.25900 -2.66800 -55.30100 1.000 11.28030 35 ASP G O 1
ATOM 6356 N N . ILE G 1 36 ? 4.61200 -2.34900 -53.10400 1.000 11.32767 36 ILE G N 1
ATOM 6357 C CA . ILE G 1 36 ? 6.04600 -2.63900 -53.21100 1.000 12.34622 36 ILE G CA 1
ATOM 6358 C C . ILE G 1 36 ? 6.22400 -4.13900 -53.38800 1.000 13.33055 36 ILE G C 1
ATOM 6359 O O . ILE G 1 36 ? 5.51000 -4.91900 -52.73300 1.000 13.79902 36 ILE G O 1
ATOM 6375 N N . PRO G 1 37 ? 7.15600 -4.59100 -54.22100 1.000 14.17538 37 PRO G N 1
ATOM 6376 C CA . PRO G 1 37 ? 7.41400 -6.03200 -54.32900 1.000 15.04391 37 PRO G CA 1
ATOM 6377 C C . PRO G 1 37 ? 7.54100 -6.68400 -52.95800 1.000 15.45448 37 PRO G C 1
ATOM 6378 O O . PRO G 1 37 ? 8.24500 -6.18900 -52.07700 1.000 14.95442 37 PRO G O 1
ATOM 6389 N N . ASP G 1 38 ? 6.83800 -7.80500 -52.77600 1.000 16.09667 38 ASP G N 1
ATOM 6390 C CA A ASP G 1 38 ? 6.82200 -8.42400 -51.45700 0.510 16.58883 38 ASP G CA 1
ATOM 6391 C CA B ASP G 1 38 ? 6.81200 -8.49200 -51.48500 0.490 16.34933 38 ASP G CA 1
ATOM 6392 C C . ASP G 1 38 ? 8.21100 -8.85400 -51.00600 1.000 16.50461 38 ASP G C 1
ATOM 6393 O O . ASP G 1 38 ? 8.45000 -8.94800 -49.79600 1.000 17.12574 38 ASP G O 1
ATOM 6410 N N . ASP G 1 39 ? 9.13800 -9.07800 -51.93200 1.000 15.78084 39 ASP G N 1
ATOM 6411 C CA . ASP G 1 39 ? 10.48300 -9.52700 -51.59300 1.000 15.41501 39 ASP G CA 1
ATOM 6412 C C . ASP G 1 39 ? 11.45900 -8.38700 -51.33600 1.000 14.60438 39 ASP G C 1
ATOM 6413 O O . ASP G 1 39 ? 12.63000 -8.65500 -51.05400 1.000 15.23867 39 ASP G O 1
ATOM 6422 N N . TRP G 1 40 ? 11.01600 -7.13400 -51.41900 1.000 13.48583 40 TRP G N 1
ATOM 6423 C CA . TRP G 1 40 ? 11.90400 -6.02500 -51.11000 1.000 11.87248 40 TRP G CA 1
ATOM 6424 C C . TRP G 1 40 ? 12.34300 -6.11800 -49.65500 1.000 11.46453 40 TRP G C 1
ATOM 6425 O O . TRP G 1 40 ? 11.61000 -6.60500 -48.79200 1.000 12.44886 40 TRP G O 1
ATOM 6446 N N . SER G 1 41 ? 13.55800 -5.66100 -49.38800 1.000 10.54074 41 SER G N 1
ATOM 6447 C CA A SER G 1 41 ? 14.16100 -5.72100 -48.06500 0.530 10.49336 41 SER G CA 1
ATOM 6448 C CA B SER G 1 41 ? 14.10300 -5.70000 -48.04400 0.470 10.13279 41 SER G CA 1
ATOM 6449 C C . SER G 1 41 ? 14.72000 -4.35100 -47.71100 1.000 9.84592 41 SER G C 1
ATOM 6450 O O . SER G 1 41 ? 15.02400 -3.54000 -48.59100 1.000 9.81433 41 SER G O 1
ATOM 6465 N N . CYS G 1 42 ? 14.87000 -4.11300 -46.41700 1.000 9.14847 42 CYS G N 1
ATOM 6466 C CA . CYS G 1 42 ? 15.44600 -2.86500 -45.94200 1.000 8.60103 42 CYS G CA 1
ATOM 6467 C C . CYS G 1 42 ? 16.81500 -2.64900 -46.58000 1.000 8.68788 42 CYS G C 1
ATOM 6468 O O . CYS G 1 42 ? 17.68100 -3.53000 -46.48200 1.000 8.80106 42 CYS G O 1
ATOM 6475 N N . PRO G 1 43 ? 17.05200 -1.52000 -47.25200 1.000 7.67724 43 PRO G N 1
ATOM 6476 C CA . PRO G 1 43 ? 18.35900 -1.32300 -47.89900 1.000 8.21151 43 PRO G CA 1
ATOM 6477 C C . PRO G 1 43 ? 19.52000 -1.28800 -46.92900 1.000 9.00371 43 PRO G C 1
ATOM 6478 O O . PRO G 1 43 ? 20.65300 -1.58800 -47.32400 1.000 9.60115 43 PRO G O 1
ATOM 6489 N N . ASP G 1 44 ? 19.27900 -0.94300 -45.67100 1.000 8.88264 44 ASP G N 1
ATOM 6490 C CA . ASP G 1 44 ? 20.36300 -0.70200 -44.73200 1.000 9.39850 44 ASP G CA 1
ATOM 6491 C C . ASP G 1 44 ? 20.72600 -1.91600 -43.89500 1.000 10.06173 44 ASP G C 1
ATOM 6492 O O . ASP G 1 44 ? 21.88300 -2.03900 -43.48400 1.000 10.97237 44 ASP G O 1
ATOM 6501 N N . CYS G 1 45 ? 19.78000 -2.81400 -43.61600 1.000 9.78802 45 CYS G N 1
ATOM 6502 C CA . CYS G 1 45 ? 20.08500 -3.99700 -42.81900 1.000 9.61694 45 CYS G CA 1
ATOM 6503 C C . CYS G 1 45 ? 19.55300 -5.29600 -43.40400 1.000 10.20649 45 CYS G C 1
ATOM 6504 O O . CYS G 1 45 ? 19.89300 -6.36300 -42.88000 1.000 10.76971 45 CYS G O 1
ATOM 6511 N N . GLY G 1 46 ? 18.75200 -5.24900 -44.46800 1.000 11.04080 46 GLY G N 1
ATOM 6512 C CA . GLY G 1 46 ? 18.25200 -6.44900 -45.10600 1.000 11.34083 46 GLY G CA 1
ATOM 6513 C C . GLY G 1 46 ? 17.00100 -7.04500 -44.49400 1.000 11.20661 46 GLY G C 1
ATOM 6514 O O . GLY G 1 46 ? 16.56000 -8.10600 -44.94800 1.000 11.76457 46 GLY G O 1
ATOM 6518 N N . ALA G 1 47 ? 16.40600 -6.39800 -43.49400 1.000 10.79866 47 ALA G N 1
ATOM 6519 C CA . ALA G 1 47 ? 15.20200 -6.92600 -42.86800 1.000 10.85656 47 ALA G CA 1
ATOM 6520 C C . ALA G 1 47 ? 14.05000 -6.99600 -43.86900 1.000 11.01711 47 ALA G C 1
ATOM 6521 O O . ALA G 1 47 ? 13.96300 -6.20300 -44.80800 1.000 11.24609 47 ALA G O 1
ATOM 6528 N N . ALA G 1 48 ? 13.15100 -7.95400 -43.65300 1.000 10.81182 48 ALA G N 1
ATOM 6529 C CA . ALA G 1 48 ? 12.01100 -8.13600 -44.53800 1.000 11.20661 48 ALA G CA 1
ATOM 6530 C C . ALA G 1 48 ? 10.95600 -7.05500 -44.29600 1.000 10.73023 48 ALA G C 1
ATOM 6531 O O . ALA G 1 48 ? 10.96900 -6.34900 -43.28500 1.000 9.76433 48 ALA G O 1
ATOM 6538 N N . LYS G 1 49 ? 10.01400 -6.94400 -45.24200 1.000 11.42769 49 LYS G N 1
ATOM 6539 C CA A LYS G 1 49 ? 8.94000 -5.95900 -45.12300 0.880 11.57507 49 LYS G CA 1
ATOM 6540 C CA B LYS G 1 49 ? 8.96300 -5.94200 -45.10800 0.120 11.41189 49 LYS G CA 1
ATOM 6541 C C . LYS G 1 49 ? 8.16900 -6.13500 -43.82500 1.000 11.83826 49 LYS G C 1
ATOM 6542 O O . LYS G 1 49 ? 7.71500 -5.15500 -43.22500 1.000 12.68047 49 LYS G O 1
ATOM 6579 N N . SER G 1 50 ? 7.99800 -7.38000 -43.38200 1.000 12.26463 50 SER G N 1
ATOM 6580 C CA A SER G 1 50 ? 7.25800 -7.63800 -42.15400 0.640 12.65678 50 SER G CA 1
ATOM 6581 C CA B SER G 1 50 ? 7.25300 -7.63000 -42.15600 0.360 12.15146 50 SER G CA 1
ATOM 6582 C C . SER G 1 50 ? 7.93800 -7.05700 -40.92300 1.000 12.40938 50 SER G C 1
ATOM 6583 O O . SER G 1 50 ? 7.31300 -7.01800 -39.85600 1.000 12.99103 50 SER G O 1
ATOM 6598 N N . ASP G 1 51 ? 9.19100 -6.62100 -41.03700 1.000 11.83826 51 ASP G N 1
ATOM 6599 C CA . ASP G 1 51 ? 9.92900 -6.02800 -39.93100 1.000 11.72246 51 ASP G CA 1
ATOM 6600 C C . ASP G 1 51 ? 9.80000 -4.51300 -39.87700 1.000 11.07238 51 ASP G C 1
ATOM 6601 O O . ASP G 1 51 ? 10.47200 -3.87300 -39.05900 1.000 11.12765 51 ASP G O 1
ATOM 6610 N N . PHE G 1 52 ? 8.96800 -3.93000 -40.73200 1.000 9.94330 52 PHE G N 1
ATOM 6611 C CA . PHE G 1 52 ? 8.70000 -2.50200 -40.75100 1.000 9.21953 52 PHE G CA 1
ATOM 6612 C C . PHE G 1 52 ? 7.40000 -2.19400 -40.02100 1.000 9.92751 52 PHE G C 1
ATOM 6613 O O . PHE G 1 52 ? 6.44800 -2.97900 -40.05100 1.000 9.65379 52 PHE G O 1
ATOM 6630 N N . GLU G 1 53 ? 7.35600 -1.01300 -39.40700 1.000 10.71444 53 GLU G N 1
ATOM 6631 C CA . GLU G 1 53 ? 6.18300 -0.51700 -38.70400 1.000 11.50401 53 GLU G CA 1
ATOM 6632 C C . GLU G 1 53 ? 5.68200 0.73600 -39.40300 1.000 10.56969 53 GLU G C 1
ATOM 6633 O O . GLU G 1 53 ? 6.47300 1.61900 -39.74200 1.000 10.34861 53 GLU G O 1
ATOM 6645 N N . MET G 1 54 ? 4.37200 0.81500 -39.61600 1.000 10.41967 54 MET G N 1
ATOM 6646 C CA A MET G 1 54 ? 3.78400 1.98100 -40.26000 0.780 10.72234 54 MET G CA 1
ATOM 6647 C CA B MET G 1 54 ? 3.80600 1.98700 -40.26400 0.220 10.88025 54 MET G CA 1
ATOM 6648 C C . MET G 1 54 ? 3.77400 3.15700 -39.29400 1.000 10.98816 54 MET G C 1
ATOM 6649 O O . MET G 1 54 ? 3.50000 2.99500 -38.10100 1.000 11.18292 54 MET G O 1
ATOM 6676 N N . VAL G 1 55 ? 4.06100 4.34400 -39.82000 1.000 11.54875 55 VAL G N 1
ATOM 6677 C CA . VAL G 1 55 ? 4.08300 5.57900 -39.04900 1.000 12.31990 55 VAL G CA 1
ATOM 6678 C C . VAL G 1 55 ? 3.27400 6.62300 -39.80700 1.000 12.28305 55 VAL G C 1
ATOM 6679 O O . VAL G 1 55 ? 3.43500 6.77200 -41.02300 1.000 12.38833 55 VAL G O 1
ATOM 6692 N N . GLU G 1 56 ? 2.41100 7.34400 -39.09800 1.000 12.87523 56 GLU G N 1
ATOM 6693 C CA . GLU G 1 56 ? 1.69100 8.46400 -39.68600 1.000 13.72270 56 GLU G CA 1
ATOM 6694 C C . GLU G 1 56 ? 2.49200 9.74200 -39.50200 1.000 14.08327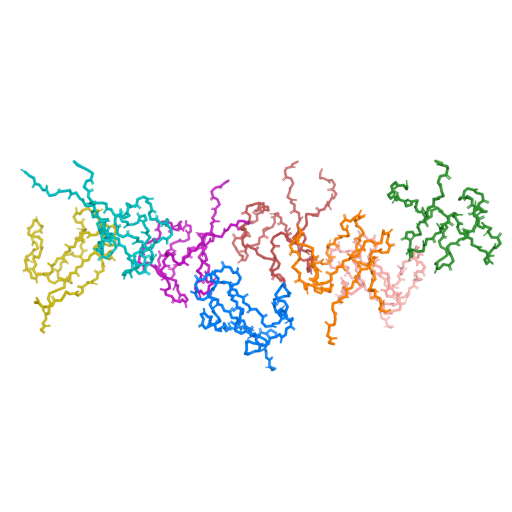 56 GLU G C 1
ATOM 6695 O O . GLU G 1 56 ? 3.18800 9.91400 -38.49700 1.000 13.45424 56 GLU G O 1
ATOM 6707 N N . VAL G 1 57 ? 2.41100 10.62700 -40.49100 1.000 15.34394 57 VAL G N 1
ATOM 6708 C CA . VAL G 1 57 ? 3.21200 11.84300 -40.53300 1.000 17.74160 57 VAL G CA 1
ATOM 6709 C C . VAL G 1 57 ? 2.28800 13.04000 -40.38700 1.000 20.09715 57 VAL G C 1
ATOM 6710 O O . VAL G 1 57 ? 1.21700 13.09000 -41.00500 1.000 19.17335 57 VAL G O 1
ATOM 6723 N N . ALA G 1 58 ? 2.70900 14.00900 -39.57700 1.000 23.30016 58 ALA G N 1
ATOM 6724 C CA . ALA G 1 58 ? 1.94800 15.24100 -39.43000 1.000 27.20063 58 ALA G CA 1
ATOM 6725 C C . ALA G 1 58 ? 1.88300 15.98000 -40.76100 1.000 31.28796 58 ALA G C 1
ATOM 6726 O O . ALA G 1 58 ? 2.80800 15.92600 -41.57700 1.000 30.85107 58 ALA G O 1
ATOM 6733 N N . ARG G 1 59 ? 0.77300 16.68100 -40.97300 1.000 35.89904 59 ARG G N 1
ATOM 6734 C CA . ARG G 1 59 ? 0.50800 17.38200 -42.22300 1.000 40.11270 59 ARG G CA 1
ATOM 6735 C C . ARG G 1 59 ? 0.80900 18.86400 -42.03700 1.000 43.93158 59 ARG G C 1
ATOM 6736 O O . ARG G 1 59 ? 0.15500 19.53900 -41.23400 1.000 44.82906 59 ARG G O 1
ATOM 6740 N N . SER G 1 60 ? 1.79700 19.36200 -42.77700 1.000 46.69244 60 SER G N 1
ATOM 6741 C CA . SER G 1 60 ? 2.17100 20.77400 -42.73900 1.000 50.47447 60 SER G CA 1
ATOM 6742 C C . SER G 1 60 ? 2.76400 21.14900 -41.38300 1.000 51.69304 60 SER G C 1
ATOM 6743 O O . SER G 1 60 ? 3.77600 21.84700 -41.31100 1.000 51.29036 60 SER G O 1
ATOM 6751 N N . MET H 1 1 ? -13.74800 -55.92100 12.01800 1.000 12.64099 1 MET H N 1
ATOM 6752 C CA A MET H 1 1 ? -13.08600 -55.11100 13.07400 0.470 12.39359 1 MET H CA 1
ATOM 6753 C CA B MET H 1 1 ? -13.16000 -55.08300 13.10700 0.530 12.23305 1 MET H CA 1
ATOM 6754 C C . MET H 1 1 ? -12.92800 -53.66100 12.61800 1.000 10.85393 1 MET H C 1
ATOM 6755 O O . MET H 1 1 ? -13.11800 -53.35000 11.44100 1.000 10.81972 1 MET H O 1
ATOM 6786 N N . ASN H 1 2 ? -12.55500 -52.78600 13.54800 1.000 9.88803 2 ASN H N 1
ATOM 6787 C CA . ASN H 1 2 ? -12.09500 -51.44200 13.20800 1.000 8.85896 2 ASN H CA 1
ATOM 6788 C C . ASN H 1 2 ? -10.62800 -51.58300 12.82600 1.000 8.16940 2 ASN H C 1
ATOM 6789 O O . ASN H 1 2 ? -9.75900 -51.70000 13.69400 1.000 7.59038 2 ASN H O 1
ATOM 6800 N N . ASP H 1 3 ? -10.34400 -51.59000 11.52700 1.000 8.36153 3 ASP H N 1
ATOM 6801 C CA . ASP H 1 3 ? -8.99900 -51.91300 11.07100 1.000 9.09320 3 ASP H CA 1
ATOM 6802 C C . ASP H 1 3 ? -7.98600 -50.91000 11.59900 1.000 8.85896 3 ASP H C 1
ATOM 6803 O O . ASP H 1 3 ? -8.27900 -49.72600 11.76300 1.000 7.89042 3 ASP H O 1
ATOM 6812 N N . TYR H 1 4 ? -6.78500 -51.40700 11.87100 1.000 8.55892 4 TYR H N 1
ATOM 6813 C CA A TYR H 1 4 ? -5.68400 -50.52400 12.21800 0.500 8.50891 4 TYR H CA 1
ATOM 6814 C CA B TYR H 1 4 ? -5.65900 -50.54600 12.20800 0.500 8.33258 4 TYR H CA 1
ATOM 6815 C C . TYR H 1 4 ? -5.19700 -49.79100 10.97300 1.000 8.85106 4 TYR H C 1
ATOM 6816 O O . TYR H 1 4 ? -5.27400 -50.29700 9.85200 1.000 9.74854 4 TYR H O 1
ATOM 6851 N N . LYS H 1 5 ? -4.70400 -48.57800 11.18800 1.000 8.63261 5 LYS H N 1
ATOM 6852 C CA . LYS H 1 5 ? -4.30000 -47.69200 10.11100 1.000 8.75368 5 LYS H CA 1
ATOM 6853 C C . LYS H 1 5 ? -2.80900 -47.38500 10.18400 1.000 8.05886 5 LYS H C 1
ATOM 6854 O O . LYS H 1 5 ? -2.18700 -47.45200 11.25000 1.000 6.74818 5 LYS H O 1
ATOM 6873 N N . LEU H 1 6 ? -2.25100 -47.06700 9.01800 1.000 7.54301 6 LEU H N 1
ATOM 6874 C CA A LEU H 1 6 ? -0.88300 -46.58400 8.88800 0.560 8.06939 6 LEU H CA 1
ATOM 6875 C CA B LEU H 1 6 ? -0.88700 -46.58900 8.88600 0.440 7.76935 6 LEU H CA 1
ATOM 6876 C C . LEU H 1 6 ? -0.92500 -45.07900 8.67900 1.000 7.38510 6 LEU H C 1
ATOM 6877 O O . LEU H 1 6 ? -1.78900 -44.56800 7.95900 1.000 7.87989 6 LEU H O 1
ATOM 6908 N N . PHE H 1 7 ? 0.00800 -44.37400 9.31400 1.000 6.94557 7 PHE H N 1
ATOM 6909 C CA . PHE H 1 7 ? 0.13200 -42.92800 9.18900 1.000 6.89820 7 PHE H CA 1
ATOM 6910 C C . PHE H 1 7 ? 1.53700 -42.62000 8.71400 1.000 7.20086 7 PHE H C 1
ATOM 6911 O O . PHE H 1 7 ? 2.51200 -43.07700 9.31800 1.000 7.47195 7 PHE H O 1
ATOM 6928 N N . ARG H 1 8 ? 1.63800 -41.88800 7.61200 1.000 7.17454 8 ARG H N 1
ATOM 6929 C CA . ARG H 1 8 ? 2.90800 -41.65900 6.94000 1.000 7.31930 8 ARG H CA 1
ATOM 6930 C C . ARG H 1 8 ? 3.34200 -40.21900 7.14900 1.000 7.50616 8 ARG H C 1
ATOM 6931 O O . ARG H 1 8 ? 2.55300 -39.29500 6.93300 1.000 7.73514 8 ARG H O 1
ATOM 6952 N N . CYS H 1 9 ? 4.59800 -40.04300 7.55600 1.000 7.18244 9 CYS H N 1
ATOM 6953 C CA . CYS H 1 9 ? 5.21100 -38.72400 7.63500 1.000 7.45879 9 CYS H CA 1
ATOM 6954 C C . CYS H 1 9 ? 5.48300 -38.19800 6.23300 1.000 8.34047 9 CYS H C 1
ATOM 6955 O O . CYS H 1 9 ? 6.22100 -38.81800 5.46200 1.000 8.83264 9 CYS H O 1
ATOM 6962 N N . ILE H 1 10 ? 4.87100 -37.06000 5.90000 1.000 9.30638 10 ILE H N 1
ATOM 6963 C CA . ILE H 1 10 ? 5.02400 -36.49400 4.56700 1.000 10.47494 10 ILE H CA 1
ATOM 6964 C C . ILE H 1 10 ? 6.46300 -36.06800 4.32600 1.000 10.96974 10 ILE H C 1
ATOM 6965 O O . ILE H 1 10 ? 6.98200 -36.20700 3.21300 1.000 10.80656 10 ILE H O 1
ATOM 6981 N N . GLN H 1 11 ? 7.14200 -35.57900 5.36300 1.000 11.16450 11 GLN H N 1
ATOM 6982 C CA A GLN H 1 11 ? 8.47800 -35.03100 5.17600 0.730 11.60929 11 GLN H CA 1
ATOM 6983 C CA B GLN H 1 11 ? 8.48400 -35.03400 5.18300 0.270 11.26451 11 GLN H CA 1
ATOM 6984 C C . GLN H 1 11 ? 9.49500 -36.11500 4.82800 1.000 11.49875 11 GLN H C 1
ATOM 6985 O O . GLN H 1 11 ? 10.34900 -35.90600 3.96100 1.000 12.13303 11 GLN H O 1
ATOM 7012 N N . CYS H 1 12 ? 9.43500 -37.27700 5.49400 1.000 10.93026 12 CYS H N 1
ATOM 7013 C CA . CYS H 1 12 ? 10.47800 -38.28500 5.32900 1.000 10.76445 12 CYS H CA 1
ATOM 7014 C C . CYS H 1 12 ? 10.00400 -39.68100 4.94100 1.000 11.09870 12 CYS H C 1
ATOM 7015 O O . CYS H 1 12 ? 10.84800 -40.50200 4.57500 1.000 11.41716 12 CYS H O 1
ATOM 7022 N N . GLY H 1 13 ? 8.70900 -39.98400 5.01400 1.000 10.08542 13 GLY H N 1
ATOM 7023 C CA . GLY H 1 13 ? 8.19400 -41.28100 4.62200 1.000 10.16438 13 GLY H CA 1
ATOM 7024 C C . GLY H 1 13 ? 8.08300 -42.30300 5.73400 1.000 9.74854 13 GLY H C 1
ATOM 7025 O O . GLY H 1 13 ? 7.56400 -43.40100 5.48800 1.000 10.52231 13 GLY H O 1
ATOM 7029 N N . PHE H 1 14 ? 8.54800 -41.98300 6.94300 1.000 8.76947 14 PHE H N 1
ATOM 7030 C CA . PHE H 1 14 ? 8.34900 -42.87000 8.07900 1.000 8.01675 14 PHE H CA 1
ATOM 7031 C C . PHE H 1 14 ? 6.86900 -43.17900 8.23100 1.000 7.81409 14 PHE H C 1
ATOM 7032 O O . PHE H 1 14 ? 6.01100 -42.33100 7.97800 1.000 7.47721 14 PHE H O 1
ATOM 7049 N N . GLU H 1 15 ? 6.56500 -44.40000 8.66300 1.000 7.47458 15 GLU H N 1
ATOM 7050 C CA . GLU H 1 15 ? 5.18400 -44.81600 8.87400 1.000 7.12191 15 GLU H CA 1
ATOM 7051 C C . GLU H 1 15 ? 4.98800 -45.33800 10.29100 1.000 6.85609 15 GLU H C 1
ATOM 7052 O O . GLU H 1 15 ? 5.73000 -46.21400 10.74700 1.000 7.70356 15 GLU H O 1
ATOM 7064 N N . TYR H 1 16 ? 3.98300 -44.78700 10.97500 1.000 6.72186 16 TYR H N 1
ATOM 7065 C CA . TYR H 1 16 ? 3.48100 -45.31500 12.23900 1.000 6.74028 16 TYR H CA 1
ATOM 7066 C C . TYR H 1 16 ? 2.32800 -46.27800 11.96200 1.000 6.14284 16 TYR H C 1
ATOM 7067 O O . TYR H 1 16 ? 1.40600 -45.95100 11.20900 1.000 6.36129 16 TYR H O 1
ATOM 7085 N N . ASP H 1 17 ? 2.38900 -47.46000 12.57000 1.000 5.83228 17 ASP H N 1
ATOM 7086 C CA . ASP H 1 17 ? 1.38800 -48.51300 12.41800 1.000 6.78239 17 ASP H CA 1
ATOM 7087 C C . ASP H 1 17 ? 0.64700 -48.66600 13.74200 1.000 6.75081 17 ASP H C 1
ATOM 7088 O O . ASP H 1 17 ? 1.24800 -49.05400 14.74900 1.000 6.28496 17 ASP H O 1
ATOM 7097 N N . GLU H 1 18 ? -0.65800 -48.36900 13.74100 1.000 6.57447 18 GLU H N 1
ATOM 7098 C CA . GLU H 1 18 ? -1.44200 -48.46700 14.97100 1.000 6.64027 18 GLU H CA 1
ATOM 7099 C C . GLU H 1 18 ? -1.37500 -49.86400 15.58100 1.000 6.35866 18 GLU H C 1
ATOM 7100 O O . GLU H 1 18 ? -1.47200 -50.01300 16.80500 1.000 6.99821 18 GLU H O 1
ATOM 7112 N N . ALA H 1 19 ? -1.21000 -50.89500 14.75100 1.000 5.95071 19 ALA H N 1
ATOM 7113 C CA . ALA H 1 19 ? -1.13000 -52.26200 15.26100 1.000 7.10612 19 ALA H CA 1
ATOM 7114 C C . ALA H 1 19 ? 0.11500 -52.49400 16.10900 1.000 7.90621 19 ALA H C 1
ATOM 7115 O O . ALA H 1 19 ? 0.10400 -53.37000 16.98300 1.000 8.49312 19 ALA H O 1
ATOM 7122 N N . LEU H 1 20 ? 1.18800 -51.72900 15.86600 1.000 6.88767 20 LEU H N 1
ATOM 7123 C CA . LEU H 1 20 ? 2.47100 -51.93800 16.53000 1.000 7.79830 20 LEU H CA 1
ATOM 7124 C C . LEU H 1 20 ? 2.82800 -50.87200 17.55700 1.000 7.23245 20 LEU H C 1
ATOM 7125 O O . LEU H 1 20 ? 3.64100 -51.14400 18.44500 1.000 7.78514 20 LEU H O 1
ATOM 7141 N N . GLY H 1 21 ? 2.23700 -49.68600 17.47600 1.000 6.67975 21 GLY H N 1
ATOM 7142 C CA . GLY H 1 21 ? 2.61500 -48.62700 18.38800 1.000 6.69291 21 GLY H CA 1
ATOM 7143 C C . GLY H 1 21 ? 4.05400 -48.19000 18.16600 1.000 6.29549 21 GLY H C 1
ATOM 7144 O O . GLY H 1 21 ? 4.65200 -48.39600 17.11100 1.000 6.40866 21 GLY H O 1
ATOM 7148 N N . TRP H 1 22 ? 4.60800 -47.55900 19.19400 1.000 6.84029 22 TRP H N 1
ATOM 7149 C CA . TRP H 1 22 ? 6.01500 -47.15400 19.20500 1.000 7.52985 22 TRP H CA 1
ATOM 7150 C C . TRP H 1 22 ? 6.52600 -47.39100 20.61600 1.000 7.80357 22 TRP H C 1
ATOM 7151 O O . TRP H 1 22 ? 6.61200 -46.46200 21.42900 1.000 7.46932 22 TRP H O 1
ATOM 7172 N N . PRO H 1 23 ? 6.88100 -48.63900 20.94300 1.000 8.38785 23 PRO H N 1
ATOM 7173 C CA A PRO H 1 23 ? 7.17100 -48.98200 22.34500 0.580 8.85633 23 PRO H CA 1
ATOM 7174 C CA B PRO H 1 23 ? 7.15900 -48.97000 22.35000 0.420 8.72736 23 PRO H CA 1
ATOM 7175 C C . PRO H 1 23 ? 8.29100 -48.17000 22.96800 1.000 8.56682 23 PRO H C 1
ATOM 7176 O O . PRO H 1 23 ? 8.27600 -47.94500 24.18600 1.000 9.06424 23 PRO H O 1
ATOM 7197 N N . GLU H 1 24 ? 9.27200 -47.73700 22.17800 1.000 8.77474 24 GLU H N 1
ATOM 7198 C CA . GLU H 1 24 ? 10.42400 -47.04600 22.75100 1.000 9.30112 24 GLU H CA 1
ATOM 7199 C C . GLU H 1 24 ? 10.03000 -45.72900 23.40400 1.000 10.47494 24 GLU H C 1
ATOM 7200 O O . GLU H 1 24 ? 10.73300 -45.25100 24.30300 1.000 11.69877 24 GLU H O 1
ATOM 7212 N N . ASP H 1 25 ? 8.92200 -45.12600 22.97100 1.000 9.40113 25 ASP H N 1
ATOM 7213 C CA . ASP H 1 25 ? 8.41700 -43.89800 23.57500 1.000 10.09595 25 ASP H CA 1
ATOM 7214 C C . ASP H 1 25 ? 7.16900 -44.14400 24.41600 1.000 10.70918 25 ASP H C 1
ATOM 7215 O O . ASP H 1 25 ? 6.40900 -43.20700 24.68600 1.000 11.71456 25 ASP H O 1
ATOM 7224 N N . GLY H 1 26 ? 6.94400 -45.38900 24.83000 1.000 11.20397 26 GLY H N 1
ATOM 7225 C CA . GLY H 1 26 ? 5.83700 -45.70700 25.70600 1.000 10.82235 26 GLY H CA 1
ATOM 7226 C C . GLY H 1 26 ? 4.49100 -45.81000 25.03100 1.000 10.81709 26 GLY H C 1
ATOM 7227 O O . GLY H 1 26 ? 3.46500 -45.79400 25.71800 1.000 11.76194 26 GLY H O 1
ATOM 7231 N N . ILE H 1 27 ? 4.45600 -45.91100 23.70900 1.000 8.94844 27 ILE H N 1
ATOM 7232 C CA . ILE H 1 27 ? 3.21400 -45.97300 22.94700 1.000 9.26164 27 ILE H CA 1
ATOM 7233 C C . ILE H 1 27 ? 2.93200 -47.44200 22.65300 1.000 8.54576 27 ILE H C 1
ATOM 7234 O O . ILE H 1 27 ? 3.58200 -48.05500 21.79900 1.000 8.62209 27 ILE H O 1
ATOM 7250 N N . ALA H 1 28 ? 1.95200 -48.00300 23.35300 1.000 8.49839 28 ALA H N 1
ATOM 7251 C CA . ALA H 1 28 ? 1.67800 -49.42900 23.25000 1.000 8.91423 28 ALA H CA 1
ATOM 7252 C C . ALA H 1 28 ? 1.08500 -49.79100 21.89200 1.000 8.03781 28 ALA H C 1
ATOM 7253 O O . ALA H 1 28 ? 0.36900 -49.00700 21.26800 1.000 7.43247 28 ALA H O 1
ATOM 7260 N N . ALA H 1 29 ? 1.37700 -51.01700 21.45200 1.000 7.78251 29 ALA H N 1
ATOM 7261 C CA . ALA H 1 29 ? 0.70600 -51.58400 20.29200 1.000 8.40364 29 ALA H CA 1
ATOM 7262 C C . ALA H 1 29 ? -0.79900 -51.41800 20.43400 1.000 8.26678 29 ALA H C 1
ATOM 7263 O O . ALA H 1 29 ? -1.36500 -51.63400 21.50700 1.000 8.10887 29 ALA H O 1
ATOM 7270 N N . GLY H 1 30 ? -1.44200 -51.01400 19.34500 1.000 7.50353 30 GLY H N 1
ATOM 7271 C CA . GLY H 1 30 ? -2.86100 -50.74400 19.33400 1.000 7.96148 30 GLY H CA 1
ATOM 7272 C C . GLY H 1 30 ? -3.23300 -49.29000 19.52600 1.000 7.68776 30 GLY H C 1
ATOM 7273 O O . GLY H 1 30 ? -4.40600 -48.94000 19.33500 1.000 7.91937 30 GLY H O 1
ATOM 7277 N N . THR H 1 31 ? -2.28100 -48.42900 19.88500 1.000 7.24561 31 THR H N 1
ATOM 7278 C CA . THR H 1 31 ? -2.61400 -47.04400 20.18600 1.000 7.21929 31 THR H CA 1
ATOM 7279 C C . THR H 1 31 ? -3.06000 -46.33200 18.91700 1.000 7.10085 31 THR H C 1
ATOM 7280 O O . THR H 1 31 ? -2.29500 -46.20000 17.95600 1.000 7.58512 31 THR H O 1
ATOM 7291 N N . ARG H 1 32 ? -4.29900 -45.86900 18.92300 1.000 6.31918 32 ARG H N 1
ATOM 7292 C CA . ARG H 1 32 ? -4.84300 -45.15300 17.78600 1.000 6.20864 32 ARG H CA 1
ATOM 7293 C C . ARG H 1 32 ? -4.19800 -43.77700 17.66400 1.000 6.61921 32 ARG H C 1
ATOM 7294 O O . ARG H 1 32 ? -3.74800 -43.17800 18.64300 1.000 5.94282 32 ARG H O 1
ATOM 7315 N N . TRP H 1 33 ? -4.17900 -43.27100 16.43300 1.000 7.73514 33 TRP H N 1
ATOM 7316 C CA . TRP H 1 33 ? -3.47300 -42.02900 16.13200 1.000 7.87726 33 TRP H CA 1
ATOM 7317 C C . TRP H 1 33 ? -3.92600 -40.88100 17.02800 1.000 8.64841 33 TRP H C 1
ATOM 7318 O O . TRP H 1 33 ? -3.10000 -40.10200 17.52400 1.000 9.00371 33 TRP H O 1
ATOM 7339 N N . ASP H 1 34 ? -5.23600 -40.74400 17.23000 1.000 7.85357 34 ASP H N 1
ATOM 7340 C CA . ASP H 1 34 ? -5.74700 -39.63800 18.03100 1.000 9.33270 34 ASP H CA 1
ATOM 7341 C C . ASP H 1 34 ? -5.36400 -39.76200 19.49800 1.000 9.64853 34 ASP H C 1
ATOM 7342 O O . ASP H 1 34 ? -5.42600 -38.76200 20.22500 1.000 10.01173 34 ASP H O 1
ATOM 7351 N N . ASP H 1 35 ? -4.97700 -40.95700 19.94700 1.000 9.65379 35 ASP H N 1
ATOM 7352 C CA . ASP H 1 35 ? -4.64600 -41.18800 21.34500 1.000 9.77222 35 ASP H CA 1
ATOM 7353 C C . ASP H 1 35 ? -3.15400 -41.08200 21.62600 1.000 10.88288 35 ASP H C 1
ATOM 7354 O O . ASP H 1 35 ? -2.75300 -41.12900 22.79400 1.000 11.39084 35 ASP H O 1
ATOM 7363 N N . ILE H 1 36 ? -2.33100 -40.94700 20.59500 1.000 10.74866 36 ILE H N 1
ATOM 7364 C CA . ILE H 1 36 ? -0.89900 -40.70100 20.80000 1.000 11.49348 36 ILE H CA 1
ATOM 7365 C C . ILE H 1 36 ? -0.72900 -39.31500 21.40300 1.000 12.34359 36 ILE H C 1
ATOM 7366 O O . ILE H 1 36 ? -1.37900 -38.36500 20.93200 1.000 12.21989 36 ILE H O 1
ATOM 7382 N N . PRO H 1 37 ? 0.12000 -39.13100 22.41100 1.000 13.40424 37 PRO H N 1
ATOM 7383 C CA A PRO H 1 37 ? 0.33300 -37.78500 22.95000 0.550 13.99115 37 PRO H CA 1
ATOM 7384 C CA B PRO H 1 37 ? 0.32400 -37.78400 22.95000 0.450 13.94904 37 PRO H CA 1
ATOM 7385 C C . PRO H 1 37 ? 0.60900 -36.79000 21.83300 1.000 14.13591 37 PRO H C 1
ATOM 7386 O O . PRO H 1 37 ? 1.38800 -37.05700 20.91300 1.000 13.77534 37 PRO H O 1
ATOM 7407 N N . ASP H 1 38 ? -0.04700 -35.63500 21.91500 1.000 16.30195 38 ASP H N 1
ATOM 7408 C CA . ASP H 1 38 ? 0.05200 -34.65200 20.84600 1.000 18.19692 38 ASP H CA 1
ATOM 7409 C C . ASP H 1 38 ? 1.46400 -34.10700 20.67800 1.000 19.12071 38 ASP H C 1
ATOM 7410 O O . ASP H 1 38 ? 1.76200 -33.52600 19.63200 1.000 20.32086 38 ASP H O 1
ATOM 7419 N N . ASP H 1 39 ? 2.33800 -34.28800 21.66600 1.000 19.11019 39 ASP H N 1
ATOM 7420 C CA . ASP H 1 39 ? 3.71600 -33.82800 21.56800 1.000 18.98912 39 ASP H CA 1
ATOM 7421 C C . ASP H 1 39 ? 4.65400 -34.85900 20.94800 1.000 17.06784 39 ASP H C 1
ATOM 7422 O O . ASP H 1 39 ? 5.84600 -34.58000 20.81300 1.000 17.24417 39 ASP H O 1
ATOM 7431 N N . TRP H 1 40 ? 4.15600 -36.02800 20.56000 1.000 14.29645 40 TRP H N 1
ATOM 7432 C CA . TRP H 1 40 ? 5.00800 -36.99400 19.88200 1.000 12.65415 40 TRP H CA 1
ATOM 7433 C C . TRP H 1 40 ? 5.33500 -36.47500 18.48700 1.000 12.29358 40 TRP H C 1
ATOM 7434 O O . TRP H 1 40 ? 4.58800 -35.68500 17.90400 1.000 13.57005 40 TRP H O 1
ATOM 7455 N N . SER H 1 41 ? 6.48100 -36.90000 17.96300 1.000 11.00395 41 SER H N 1
ATOM 7456 C CA A SER H 1 41 ? 6.94400 -36.44500 16.66100 0.770 10.68812 41 SER H CA 1
ATOM 7457 C CA B SER H 1 41 ? 6.95100 -36.44400 16.66400 0.230 10.74603 41 SER H CA 1
ATOM 7458 C C . SER H 1 41 ? 7.59800 -37.60700 15.92900 1.000 10.35650 41 SER H C 1
ATOM 7459 O O . SER H 1 41 ? 7.96800 -38.62000 16.53000 1.000 10.04857 41 SER H O 1
ATOM 7474 N N . CYS H 1 42 ? 7.72800 -37.45100 14.61600 1.000 9.58010 42 CYS H N 1
ATOM 7475 C CA . CYS H 1 42 ? 8.32700 -38.48400 13.78900 1.000 8.88001 42 CYS H CA 1
ATOM 7476 C C . CYS H 1 42 ? 9.70800 -38.84800 14.33400 1.000 9.23795 42 CYS H C 1
ATOM 7477 O O . CYS H 1 42 ? 10.55200 -37.95400 14.49100 1.000 9.77222 42 CYS H O 1
ATOM 7484 N N . PRO H 1 43 ? 9.97500 -40.12500 14.63900 1.000 8.91686 43 PRO H N 1
ATOM 7485 C CA A PRO H 1 43 ? 11.29400 -40.49200 15.18200 0.510 9.45640 43 PRO H CA 1
ATOM 7486 C CA B PRO H 1 43 ? 11.29400 -40.48300 15.18600 0.490 9.41165 43 PRO H CA 1
ATOM 7487 C C . PRO H 1 43 ? 12.43600 -40.29400 14.20400 1.000 9.59852 43 PRO H C 1
ATOM 7488 O O . PRO H 1 43 ? 13.60000 -40.27900 14.62900 1.000 10.67760 43 PRO H O 1
ATOM 7509 N N . ASP H 1 44 ? 12.14800 -40.13500 12.91500 1.000 10.05384 44 ASP H N 1
ATOM 7510 C CA . ASP H 1 44 ? 13.19600 -40.09000 11.90600 1.000 11.30925 44 ASP H CA 1
ATOM 7511 C C . ASP H 1 44 ? 13.51200 -38.69100 11.38600 1.000 10.70655 44 ASP H C 1
ATOM 7512 O O . ASP H 1 44 ? 14.61500 -38.48500 10.87000 1.000 11.94880 44 ASP H O 1
ATOM 7521 N N . CYS H 1 45 ? 12.58700 -37.72900 11.49000 1.000 10.24860 45 CYS H N 1
ATOM 7522 C CA . CYS H 1 45 ? 12.86800 -36.36500 11.05100 1.000 10.26176 45 CYS H CA 1
ATOM 7523 C C . CYS H 1 45 ? 12.31000 -35.29100 11.97500 1.000 11.11975 45 CYS H C 1
ATOM 7524 O O . CYS H 1 45 ? 12.53800 -34.10500 11.71400 1.000 12.57782 45 CYS H O 1
ATOM 7531 N N . GLY H 1 46 ? 11.59000 -35.65400 13.03200 1.000 10.80656 46 GLY H N 1
ATOM 7532 C CA . GLY H 1 46 ? 11.07000 -34.68300 13.96900 1.000 11.07764 46 GLY H CA 1
ATOM 7533 C C . GLY H 1 46 ? 9.79000 -33.99400 13.55200 1.000 11.11712 46 GLY H C 1
ATOM 7534 O O . GLY H 1 46 ? 9.32600 -33.10800 14.27700 1.000 11.68298 46 GLY H O 1
ATOM 7538 N N . ALA H 1 47 ? 9.19100 -34.37700 12.42600 1.000 10.73550 47 ALA H N 1
ATOM 7539 C CA . ALA H 1 47 ? 7.95100 -33.74300 11.99700 1.000 10.47757 47 ALA H CA 1
ATOM 7540 C C . ALA H 1 47 ? 6.85500 -33.92900 13.03900 1.000 11.11449 47 ALA H C 1
ATOM 7541 O O . ALA H 1 47 ? 6.75900 -34.97300 13.68300 1.000 11.22240 47 ALA H O 1
ATOM 7548 N N . ALA H 1 48 ? 6.00900 -32.91100 13.18400 1.000 11.86984 48 ALA H N 1
ATOM 7549 C CA . ALA H 1 48 ? 4.89600 -32.96700 14.12300 1.000 12.30674 48 ALA H CA 1
ATOM 7550 C C . ALA H 1 48 ? 3.79600 -33.91000 13.63000 1.000 12.44623 48 ALA H C 1
ATOM 7551 O O . ALA H 1 48 ? 3.67900 -34.20800 12.43600 1.000 11.93827 48 ALA H O 1
ATOM 7558 N N . LYS H 1 49 ? 2.96300 -34.36400 14.57700 1.000 13.71743 49 LYS H N 1
ATOM 7559 C CA . LYS H 1 49 ? 1.85000 -35.25000 14.23700 1.000 14.30698 49 LYS H CA 1
ATOM 7560 C C . LYS H 1 49 ? 0.99400 -34.67200 13.11800 1.000 15.03338 49 LYS H C 1
ATOM 7561 O O . LYS H 1 49 ? 0.51300 -35.40800 12.24900 1.000 14.80704 49 LYS H O 1
ATOM 7580 N N . SER H 1 50 ? 0.77700 -33.35400 13.13400 1.000 16.52567 50 SER H N 1
ATOM 7581 C CA . SER H 1 50 ? -0.10500 -32.71900 12.16200 1.000 17.58106 50 SER H CA 1
ATOM 7582 C C . SER H 1 50 ? 0.39700 -32.85600 10.73400 1.000 17.72318 50 SER H C 1
ATOM 7583 O O . SER H 1 50 ? -0.36100 -32.57300 9.79600 1.000 18.36010 50 SER H O 1
ATOM 7591 N N . ASP H 1 51 ? 1.63800 -33.29300 10.53500 1.000 17.25996 51 ASP H N 1
ATOM 7592 C CA . ASP H 1 51 ? 2.19300 -33.43600 9.19800 1.000 16.92835 51 ASP H CA 1
ATOM 7593 C C . ASP H 1 51 ? 2.34900 -34.89700 8.78500 1.000 14.77282 51 ASP H C 1
ATOM 7594 O O . ASP H 1 51 ? 3.15600 -35.21700 7.90600 1.000 14.61491 51 ASP H O 1
ATOM 7603 N N . PHE H 1 52 ? 1.56900 -35.78000 9.39400 1.000 12.90681 52 PHE H N 1
ATOM 7604 C CA . PHE H 1 52 ? 1.35500 -37.13300 8.91300 1.000 11.15134 52 PHE H CA 1
ATOM 7605 C C . PHE H 1 52 ? 0.03100 -37.18500 8.16400 1.000 10.96447 52 PHE H C 1
ATOM 7606 O O . PHE H 1 52 ? -0.87300 -36.38000 8.39500 1.000 11.04343 52 PHE H O 1
ATOM 7623 N N . GLU H 1 53 ? -0.08400 -38.16200 7.27400 1.000 11.54612 53 GLU H N 1
ATOM 7624 C CA . GLU H 1 53 ? -1.32700 -38.42800 6.56700 1.000 11.75667 53 GLU H CA 1
ATOM 7625 C C . GLU H 1 53 ? -1.62900 -39.91400 6.64800 1.000 11.23029 53 GLU H C 1
ATOM 7626 O O . GLU H 1 53 ? -0.71800 -40.74600 6.59900 1.000 10.51179 53 GLU H O 1
ATOM 7638 N N . MET H 1 54 ? -2.90800 -40.23700 6.78000 1.000 12.24094 54 MET H N 1
ATOM 7639 C CA A MET H 1 54 ? -3.31700 -41.62900 6.83200 0.770 12.43570 54 MET H CA 1
ATOM 7640 C CA B MET H 1 54 ? -3.32500 -41.63000 6.83200 0.230 12.83575 54 MET H CA 1
ATOM 7641 C C . MET H 1 54 ? -3.16400 -42.27600 5.46200 1.000 13.17263 54 MET H C 1
ATOM 7642 O O . MET H 1 54 ? -3.49500 -41.68100 4.43100 1.000 13.89377 54 MET H O 1
ATOM 7669 N N . VAL H 1 55 ? -2.65100 -43.50100 5.45300 1.000 13.47530 55 VAL H N 1
ATOM 7670 C CA . VAL H 1 55 ? -2.45800 -44.25400 4.22000 1.000 14.63070 55 VAL H CA 1
ATOM 7671 C C . VAL H 1 55 ? -3.75900 -44.97100 3.88300 1.000 15.84137 55 VAL H C 1
ATOM 7672 O O . VAL H 1 55 ? -4.28000 -45.75000 4.69000 1.000 15.81769 55 VAL H O 1
ATOM 7685 N N . GLU H 1 56 ? -4.29400 -44.69000 2.69500 1.000 17.57842 56 GLU H N 1
ATOM 7686 C CA . GLU H 1 56 ? -5.49800 -45.35400 2.20600 1.000 20.52878 56 GLU H CA 1
ATOM 7687 C C . GLU H 1 56 ? -5.10700 -46.71100 1.63200 1.000 22.29478 56 GLU H C 1
ATOM 7688 O O . GLU H 1 56 ? -4.31500 -46.78300 0.68700 1.000 22.61850 56 GLU H O 1
ATOM 7700 N N . VAL H 1 57 ? -5.65700 -47.78100 2.19900 1.000 24.19501 57 VAL H N 1
ATOM 7701 C CA . VAL H 1 57 ? -5.33800 -49.13400 1.75000 1.000 25.35567 57 VAL H CA 1
ATOM 7702 C C . VAL H 1 57 ? -6.44300 -49.68100 0.85500 1.000 25.54780 57 VAL H C 1
ATOM 7703 O O . VAL H 1 57 ? -7.57000 -49.18400 0.86900 1.000 26.19788 57 VAL H O 1
#

Sequence (471 aa):
MNDYKKLLFRRCIQCGFEYDEALGWPEDGIAAGTRWDDIPPDDWSCPPDCGAAKSDFEMVEVVARSMNDYYKLFRCIQQCGFEYDEALGWPEDGIAAGTRWDDIPDDWSSCPPDCGAAKKSDFEMVEVMMNDYKLLFRCIQCGFEYDEALGWPEDGIAAGTRWDDIPDDWSCPPDCGAAKSDFEMVEVARSMNDYKKLLFRCIQQCGFEYDEALGWPEDGIAAGTRWDDIPDDWSSCPPDCGAAKSSDFEMVEVARSMNDYYKKLFRCIQCGFEYDEALGWPEDGIAAGTRWDDIPPDDDWSSCPPDCGAAKSDFEMMVEVMMNDYYKKLFRRCIQCGFEEYDEALGWPEDGIAAGTRWDDIPPDDWSSCPPDCGAAKSDFEEMMVEVARSMNDDYKLLFRRCIQQCGFEYDEALGWPEDGIAAGTRWDDIPDDDWSSCPDCGAAKKSSDFEMMVEVARSMMNDYYKLLFRCIQQCGFEYDEALGWPPEDGIAAGTRWDDIPPDDWSSCPPDCGAAKSDFEMMVEV